Protein AF-A0A660V4L9-F1 (afdb_monomer)

Nearest PDB structures (foldseek):
  6t2b-assembly2_D  TM=8.913E-01  e=2.511E-18  Akkermansia muciniphila
  6t2b-assembly2_B  TM=8.258E-01  e=2.972E-17  Akkermansia muciniphila
  3e82-assembly2_E  TM=7.236E-01  e=1.592E-08  Klebsiella pneumoniae subsp. pneumoniae MGH 78578
  4had-assembly1_D  TM=6.658E-01  e=1.145E-08  Rhizobium etli CFN 42
  3e82-assembly1_A  TM=6.748E-01  e=1.283E-07  Klebsiella pneumoniae subsp. pneumoniae MGH 78578

Mean predicted aligned error: 13.49 Å

Structure (mmCIF, N/CA/C/O backbone):
data_AF-A0A660V4L9-F1
#
_entry.id   AF-A0A660V4L9-F1
#
loop_
_atom_site.group_PDB
_atom_site.id
_atom_site.type_symbol
_atom_site.label_atom_id
_atom_site.label_alt_id
_atom_site.label_comp_id
_atom_site.label_asym_id
_atom_site.label_entity_id
_atom_site.label_seq_id
_atom_site.pdbx_PDB_ins_code
_atom_site.Cartn_x
_atom_site.Cartn_y
_atom_site.Cartn_z
_atom_site.occupancy
_atom_site.B_iso_or_equiv
_atom_site.auth_seq_id
_atom_site.auth_comp_id
_atom_site.auth_asym_id
_atom_site.auth_atom_id
_atom_site.pdbx_PDB_model_num
ATOM 1 N N . MET A 1 1 ? 10.021 -14.003 5.421 1.00 20.78 1 MET A N 1
ATOM 2 C CA . MET A 1 1 ? 8.742 -13.823 6.153 1.00 20.78 1 MET A CA 1
ATOM 3 C C . MET A 1 1 ? 8.398 -12.336 6.149 1.00 20.78 1 MET A C 1
ATOM 5 O O . MET A 1 1 ? 8.736 -11.638 7.095 1.00 20.78 1 MET A O 1
ATOM 9 N N . TYR A 1 2 ? 7.785 -11.824 5.078 1.00 21.38 2 TYR A N 1
ATOM 10 C CA . TYR A 1 2 ? 7.364 -10.420 5.025 1.00 21.38 2 TYR A CA 1
ATOM 11 C C . TYR A 1 2 ? 6.019 -10.265 5.741 1.00 21.38 2 TYR A C 1
ATOM 13 O O . TYR A 1 2 ? 5.036 -10.918 5.386 1.00 21.38 2 TYR A O 1
ATOM 21 N N . LYS A 1 3 ? 5.980 -9.424 6.783 1.00 22.41 3 LYS A N 1
ATOM 22 C CA . LYS A 1 3 ? 4.728 -8.952 7.385 1.00 22.41 3 LYS A CA 1
ATOM 23 C C . LYS A 1 3 ? 3.986 -8.149 6.320 1.00 22.41 3 LYS A C 1
ATOM 25 O O . LYS A 1 3 ? 4.371 -7.034 5.994 1.00 22.41 3 LYS A O 1
ATOM 30 N N . CYS A 1 4 ? 2.945 -8.750 5.758 1.00 23.05 4 CYS A N 1
ATOM 31 C CA . CYS A 1 4 ? 2.052 -8.098 4.818 1.00 23.05 4 CYS A CA 1
ATOM 32 C C . CYS A 1 4 ? 1.314 -6.967 5.553 1.00 23.05 4 CYS A C 1
ATOM 34 O O . CYS A 1 4 ? 0.458 -7.227 6.394 1.00 23.05 4 CYS A O 1
ATOM 36 N N . HIS A 1 5 ? 1.654 -5.714 5.250 1.00 29.25 5 HIS A N 1
ATOM 37 C CA . HIS A 1 5 ? 0.964 -4.526 5.765 1.00 29.25 5 HIS A CA 1
ATOM 38 C C . HIS A 1 5 ? -0.319 -4.186 4.978 1.00 29.25 5 HIS A C 1
ATOM 40 O O . HIS A 1 5 ? -0.859 -3.093 5.123 1.00 29.25 5 HIS A O 1
ATOM 46 N N . SER A 1 6 ? -0.868 -5.124 4.195 1.00 30.09 6 SER A N 1
ATOM 47 C CA . SE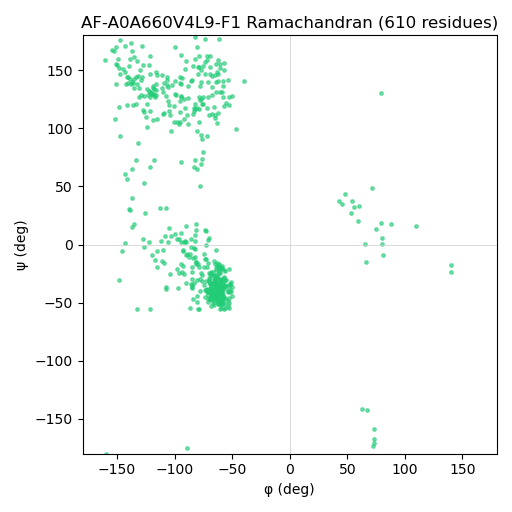R A 1 6 ? -2.067 -4.891 3.367 1.00 30.09 6 SER A CA 1
ATOM 48 C C . SER A 1 6 ? -3.394 -4.751 4.137 1.00 30.09 6 SER A C 1
ATOM 50 O O . SER A 1 6 ? -4.445 -4.589 3.519 1.00 30.09 6 SER A O 1
ATOM 52 N N . ASP A 1 7 ? -3.348 -4.764 5.471 1.00 36.66 7 ASP A N 1
ATOM 53 C CA . ASP A 1 7 ? -4.471 -4.403 6.347 1.00 36.66 7 ASP A CA 1
ATOM 54 C C . ASP A 1 7 ? -4.380 -2.946 6.858 1.00 36.66 7 ASP A C 1
ATOM 56 O O . ASP A 1 7 ? -5.201 -2.518 7.676 1.00 36.66 7 ASP A O 1
ATOM 60 N N . SER A 1 8 ? -3.391 -2.165 6.398 1.00 36.31 8 SER A N 1
ATOM 61 C CA . SER A 1 8 ? -3.239 -0.761 6.789 1.00 36.31 8 SER A CA 1
ATOM 62 C C . SER A 1 8 ? -4.345 0.109 6.160 1.00 36.31 8 SER A C 1
ATOM 64 O O . SER A 1 8 ? -4.514 0.091 4.943 1.00 36.31 8 SER A O 1
ATOM 66 N N . PRO A 1 9 ? -5.099 0.903 6.945 1.00 46.09 9 PRO A N 1
ATOM 67 C CA . PRO A 1 9 ? -6.134 1.824 6.458 1.00 46.09 9 PRO A CA 1
ATOM 68 C C . PRO A 1 9 ? -5.565 3.080 5.761 1.00 46.09 9 PRO A C 1
ATOM 70 O O . PRO A 1 9 ? -6.288 4.048 5.550 1.00 46.09 9 PRO A O 1
ATOM 73 N N . VAL A 1 10 ? -4.271 3.095 5.455 1.00 58.69 10 VAL A N 1
ATOM 74 C CA . VAL A 1 10 ? -3.527 4.239 4.921 1.00 58.69 10 VAL A CA 1
ATOM 75 C C . VAL A 1 10 ? -3.378 4.076 3.411 1.00 58.69 10 VAL A C 1
ATOM 77 O O . VAL A 1 10 ? -3.161 2.959 2.941 1.00 58.69 10 VAL A O 1
ATOM 80 N N . LEU A 1 11 ? -3.494 5.173 2.656 1.00 77.75 11 LEU A N 1
ATOM 81 C CA . LEU A 1 11 ? -3.183 5.169 1.229 1.00 77.75 11 LEU A CA 1
ATOM 82 C C . LEU A 1 11 ? -1.742 4.657 1.053 1.00 77.75 11 LEU A C 1
ATOM 84 O O . LEU A 1 11 ? -0.843 5.256 1.650 1.00 77.75 11 LEU A O 1
ATOM 88 N N . PRO A 1 12 ? -1.494 3.571 0.291 1.00 85.19 12 PRO A N 1
ATOM 89 C CA . PRO A 1 12 ? -0.141 3.087 0.058 1.00 85.19 12 PRO A CA 1
ATOM 90 C C . PRO A 1 12 ? 0.737 4.221 -0.453 1.00 85.19 12 PRO A C 1
ATOM 92 O O . PRO A 1 12 ? 0.442 4.811 -1.494 1.00 85.19 12 PRO A O 1
ATOM 95 N N . ALA A 1 13 ? 1.791 4.532 0.295 1.00 88.69 13 ALA A N 1
ATOM 96 C CA . ALA A 1 13 ? 2.731 5.556 -0.097 1.00 88.69 13 ALA A CA 1
ATOM 97 C C . ALA A 1 13 ? 4.168 5.154 0.168 1.00 88.69 13 ALA A C 1
ATOM 99 O O . ALA A 1 13 ? 4.484 4.501 1.165 1.00 88.69 13 ALA A O 1
ATOM 100 N 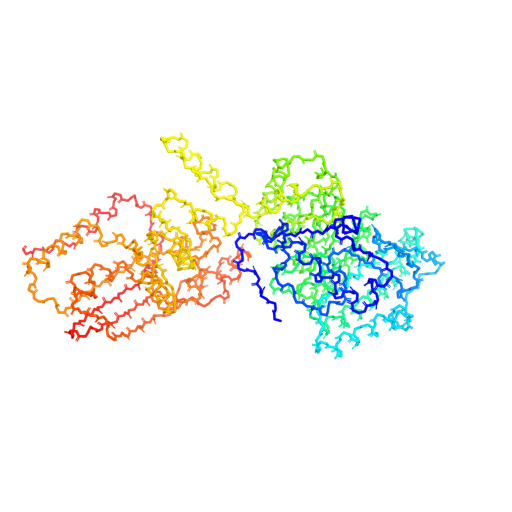N . ASP A 1 14 ? 5.031 5.542 -0.761 1.00 91.19 14 ASP A N 1
ATOM 101 C CA . ASP A 1 14 ? 6.459 5.310 -0.657 1.00 91.19 14 ASP A CA 1
ATOM 102 C C . ASP A 1 14 ? 7.247 6.418 -1.349 1.00 91.19 14 ASP A C 1
ATOM 104 O O . ASP A 1 14 ? 6.732 7.156 -2.195 1.00 91.19 14 ASP A O 1
ATOM 108 N N . ILE A 1 15 ? 8.512 6.532 -0.972 1.00 93.31 15 ILE A N 1
ATOM 109 C CA . ILE A 1 15 ? 9.431 7.511 -1.530 1.00 93.31 15 ILE A CA 1
ATOM 110 C C . ILE A 1 15 ? 10.725 6.826 -1.943 1.00 93.31 15 ILE A C 1
ATOM 112 O O . ILE A 1 15 ? 11.155 5.851 -1.331 1.00 93.31 15 ILE A O 1
ATOM 116 N N . VAL A 1 16 ? 11.379 7.372 -2.960 1.00 93.25 16 VAL A N 1
ATOM 117 C CA . VAL A 1 16 ? 12.713 6.936 -3.375 1.00 93.25 16 VAL A CA 1
ATOM 118 C C . VAL A 1 16 ? 13.607 8.164 -3.445 1.00 93.25 16 VAL A C 1
ATOM 120 O O . VAL A 1 16 ? 13.370 9.074 -4.243 1.00 93.25 16 VAL A O 1
ATOM 123 N N . LEU A 1 17 ? 14.618 8.185 -2.582 1.00 94.94 17 LEU A N 1
ATOM 124 C CA . LEU A 1 17 ? 15.628 9.236 -2.515 1.00 94.94 17 LEU A CA 1
ATOM 125 C C . LEU A 1 17 ? 16.737 8.918 -3.517 1.00 94.94 17 LEU A C 1
ATOM 127 O O . LEU A 1 17 ? 17.117 7.760 -3.696 1.00 94.94 17 LEU A O 1
ATOM 131 N N . SER A 1 18 ? 17.232 9.949 -4.185 1.00 94.38 18 SER A N 1
ATOM 132 C CA . SER A 1 18 ? 18.293 9.821 -5.175 1.00 94.38 18 SER A CA 1
ATOM 133 C C . SER A 1 18 ? 19.650 9.515 -4.516 1.00 94.38 18 SER A C 1
ATOM 135 O O . SER A 1 18 ? 19.865 9.813 -3.334 1.00 94.38 18 SER A O 1
ATOM 137 N N . PRO A 1 19 ? 20.605 8.957 -5.278 1.00 94.69 19 PRO A N 1
ATOM 138 C CA . PRO A 1 19 ? 21.987 8.776 -4.839 1.00 94.69 19 PRO A CA 1
ATOM 139 C C . PRO A 1 19 ? 22.648 10.033 -4.252 1.00 94.69 19 PRO A C 1
ATOM 141 O O . PRO A 1 19 ? 23.378 9.925 -3.267 1.00 94.69 19 PRO A O 1
ATOM 144 N N . SER A 1 20 ? 22.365 11.227 -4.785 1.00 94.31 20 SER A N 1
ATOM 145 C CA . SER A 1 20 ? 22.956 12.476 -4.284 1.00 94.31 20 SER A CA 1
ATOM 146 C C . SER A 1 20 ? 22.495 12.792 -2.863 1.00 94.31 20 SER A C 1
ATOM 148 O O . SER A 1 20 ? 23.315 13.129 -2.004 1.00 94.31 20 SER A O 1
ATOM 150 N N . TRP A 1 21 ? 21.206 12.581 -2.579 1.00 95.19 21 TRP A N 1
ATOM 151 C CA . TRP A 1 21 ? 20.647 12.726 -1.238 1.00 95.19 21 TRP A CA 1
ATOM 152 C C . TRP A 1 21 ? 21.327 11.765 -0.257 1.00 95.19 21 TRP A C 1
ATOM 154 O O . TRP A 1 21 ? 21.813 12.168 0.801 1.00 95.19 21 TRP A O 1
ATOM 164 N N . TRP A 1 22 ? 21.424 10.485 -0.619 1.00 96.00 22 TRP A N 1
ATOM 165 C CA . TRP A 1 22 ? 22.038 9.464 0.232 1.00 96.00 22 TRP A CA 1
ATOM 166 C C . TRP A 1 22 ? 23.525 9.711 0.494 1.00 96.00 22 TRP A C 1
ATOM 168 O O . TRP A 1 22 ? 23.996 9.507 1.618 1.00 96.00 22 TRP A O 1
ATOM 178 N N . ASN A 1 23 ? 24.261 10.167 -0.517 1.00 95.38 23 ASN A N 1
ATOM 179 C CA . ASN A 1 23 ? 25.668 10.514 -0.384 1.00 95.38 23 ASN A CA 1
ATOM 180 C C . ASN A 1 23 ? 25.848 11.674 0.607 1.00 95.38 23 ASN A C 1
ATOM 182 O O . ASN A 1 23 ? 26.570 11.534 1.594 1.00 95.38 23 ASN A O 1
ATOM 186 N N . LYS A 1 24 ? 25.093 12.763 0.433 1.00 94.38 24 LYS A N 1
ATOM 187 C CA . LYS A 1 24 ? 25.168 13.954 1.292 1.00 94.38 24 LYS A CA 1
ATOM 188 C C . LYS A 1 24 ? 24.702 13.702 2.729 1.00 94.38 24 LYS A C 1
ATOM 190 O O . LYS A 1 24 ? 25.346 14.152 3.672 1.00 94.38 24 LYS A O 1
ATOM 195 N N . HIS A 1 25 ? 23.580 13.004 2.910 1.00 93.38 25 HIS A N 1
ATOM 196 C CA . HIS A 1 25 ? 22.925 12.873 4.217 1.00 93.38 25 HIS A CA 1
ATOM 197 C C . HIS A 1 25 ? 23.336 11.625 5.000 1.00 93.38 25 HIS A C 1
ATOM 199 O O . HIS A 1 25 ? 23.225 11.611 6.226 1.00 93.38 25 HIS A O 1
ATOM 205 N N . ALA A 1 26 ? 23.803 10.578 4.318 1.00 94.50 26 ALA A N 1
ATOM 206 C CA . ALA A 1 26 ? 24.174 9.315 4.947 1.00 94.50 26 ALA A CA 1
ATOM 207 C C . ALA A 1 26 ? 25.597 8.854 4.601 1.00 94.50 26 ALA A C 1
ATOM 209 O O . ALA A 1 26 ? 26.021 7.821 5.123 1.00 94.50 26 ALA A O 1
ATOM 210 N N . GLY A 1 27 ? 26.354 9.571 3.761 1.00 94.94 27 GLY A N 1
ATOM 211 C CA . GLY A 1 27 ? 27.714 9.182 3.371 1.00 94.94 27 GLY A CA 1
ATOM 212 C C . GLY A 1 27 ? 27.761 7.827 2.664 1.00 94.94 27 GLY A C 1
ATOM 213 O O . GLY A 1 27 ? 28.677 7.044 2.904 1.00 94.94 27 GLY A O 1
ATOM 214 N N . ILE A 1 28 ? 26.718 7.489 1.900 1.00 95.12 28 ILE A N 1
ATOM 215 C CA . ILE A 1 28 ? 26.654 6.245 1.126 1.00 95.12 28 ILE A CA 1
ATOM 216 C C . ILE A 1 28 ? 27.130 6.548 -0.296 1.00 95.12 28 ILE A C 1
ATOM 218 O O . ILE A 1 28 ? 26.578 7.428 -0.949 1.00 95.12 28 ILE A O 1
ATOM 222 N N . SER A 1 29 ? 28.152 5.825 -0.756 1.00 94.44 29 SER A N 1
ATOM 223 C CA . SER A 1 29 ? 28.654 5.910 -2.132 1.00 94.44 29 SER A CA 1
ATOM 224 C C . SER A 1 29 ? 28.015 4.836 -3.014 1.00 94.44 29 SER A C 1
ATOM 226 O O . SER A 1 29 ? 27.874 3.686 -2.583 1.00 94.44 29 SER A O 1
ATOM 228 N N . PHE A 1 30 ? 27.657 5.236 -4.235 1.00 94.69 30 PHE A N 1
ATOM 229 C CA . PHE A 1 30 ? 26.995 4.436 -5.272 1.00 94.69 30 PHE A CA 1
ATOM 230 C C . PHE A 1 30 ? 27.928 4.062 -6.429 1.00 94.69 30 PHE A C 1
ATOM 232 O O . PHE A 1 30 ? 27.499 3.910 -7.569 1.00 94.69 30 PHE A O 1
ATOM 239 N N . ASP A 1 31 ? 29.213 3.899 -6.128 1.00 94.06 31 ASP A N 1
ATOM 240 C CA . ASP A 1 31 ? 30.189 3.332 -7.055 1.00 94.06 31 ASP A CA 1
ATOM 241 C C . ASP A 1 31 ? 29.854 1.879 -7.466 1.00 94.06 31 ASP A C 1
ATOM 243 O O . ASP A 1 31 ? 28.894 1.258 -7.004 1.00 94.06 31 ASP A O 1
ATOM 247 N N . GLU A 1 32 ? 30.658 1.315 -8.363 1.00 92.44 32 GLU A N 1
ATOM 248 C CA . GLU A 1 32 ? 30.462 -0.041 -8.889 1.00 92.44 32 GLU A CA 1
ATOM 249 C C . GLU A 1 32 ? 30.394 -1.110 -7.779 1.00 92.44 32 GLU A C 1
ATOM 251 O O . GLU A 1 32 ? 29.583 -2.041 -7.836 1.00 92.44 32 GLU A O 1
ATOM 256 N N . ASP A 1 33 ? 31.178 -0.940 -6.714 1.00 91.38 33 ASP A N 1
ATOM 257 C CA . ASP A 1 33 ? 31.207 -1.845 -5.568 1.00 91.38 33 ASP A CA 1
ATOM 258 C C . ASP A 1 33 ? 29.879 -1.878 -4.814 1.00 91.38 33 ASP A C 1
ATOM 260 O O . ASP A 1 33 ? 29.483 -2.941 -4.333 1.00 91.38 33 ASP A O 1
ATOM 264 N N . PHE A 1 34 ? 29.157 -0.756 -4.714 1.00 92.31 34 PHE A N 1
ATOM 265 C CA . PHE A 1 34 ? 27.797 -0.781 -4.177 1.00 92.31 34 PHE A CA 1
ATOM 266 C C . PHE A 1 34 ? 26.968 -1.828 -4.939 1.00 92.31 34 PHE A C 1
ATOM 268 O O . PHE A 1 34 ? 26.324 -2.657 -4.303 1.00 92.31 34 PHE A O 1
ATOM 275 N N . PHE A 1 35 ? 27.040 -1.861 -6.274 1.00 89.81 35 PHE A N 1
ATOM 276 C CA . PHE A 1 35 ? 26.246 -2.743 -7.139 1.00 89.81 35 PHE A CA 1
ATOM 277 C C . PHE A 1 35 ? 26.660 -4.207 -7.176 1.00 89.81 35 PHE A C 1
ATOM 279 O O . PHE A 1 35 ? 25.767 -5.054 -7.247 1.00 89.81 35 PHE A O 1
ATOM 286 N N . PHE A 1 36 ? 27.950 -4.516 -7.075 1.00 89.19 36 PHE A N 1
ATOM 287 C CA . PHE A 1 36 ? 28.427 -5.890 -7.261 1.00 89.19 36 PHE A CA 1
ATOM 288 C C . PHE A 1 36 ? 29.085 -6.516 -6.033 1.00 89.19 36 PHE A C 1
ATOM 290 O O . PHE A 1 36 ? 29.249 -7.735 -6.012 1.00 89.19 36 PHE A O 1
ATOM 297 N N . HIS A 1 37 ? 29.432 -5.743 -4.997 1.00 90.25 37 HIS A N 1
ATOM 298 C CA . HIS A 1 37 ? 30.062 -6.282 -3.794 1.00 90.25 37 HIS A CA 1
ATOM 299 C C . HIS A 1 37 ? 29.006 -6.712 -2.748 1.00 90.25 37 HIS A C 1
ATOM 301 O O . HIS A 1 37 ? 28.402 -5.858 -2.089 1.00 90.25 37 HIS A O 1
ATOM 307 N N . PRO A 1 38 ? 28.840 -8.023 -2.460 1.00 84.56 38 PRO A N 1
ATOM 308 C CA . PRO A 1 38 ? 27.764 -8.541 -1.605 1.00 84.56 38 PRO A CA 1
ATOM 309 C C . PRO A 1 38 ? 27.690 -7.917 -0.207 1.00 84.56 38 PRO A C 1
ATOM 311 O O . PRO A 1 38 ? 26.619 -7.541 0.255 1.00 84.56 38 PRO A O 1
ATOM 314 N N . ALA A 1 39 ? 28.828 -7.798 0.487 1.00 86.31 39 ALA A N 1
ATOM 315 C CA . ALA A 1 39 ? 28.847 -7.262 1.852 1.00 86.31 39 ALA A CA 1
ATOM 316 C C . ALA A 1 39 ? 28.484 -5.768 1.897 1.00 86.31 39 ALA A C 1
ATOM 318 O O . ALA A 1 39 ? 27.606 -5.379 2.662 1.00 86.31 39 ALA A O 1
ATOM 319 N N . ARG A 1 40 ? 29.100 -4.958 1.025 1.00 89.94 40 ARG A N 1
ATOM 320 C CA . ARG A 1 40 ? 28.859 -3.516 0.922 1.00 89.94 40 ARG A CA 1
ATOM 321 C C . ARG A 1 40 ? 27.400 -3.204 0.587 1.00 89.94 40 ARG A C 1
ATOM 323 O O . ARG A 1 40 ? 26.822 -2.311 1.201 1.00 89.94 40 ARG A O 1
ATOM 330 N N . ARG A 1 41 ? 26.783 -3.977 -0.317 1.00 88.44 41 ARG A N 1
ATOM 331 C CA . ARG A 1 41 ? 25.345 -3.904 -0.625 1.00 88.44 41 ARG A CA 1
ATOM 332 C C . ARG A 1 41 ? 24.499 -4.093 0.634 1.00 88.44 41 ARG A C 1
ATOM 334 O O . ARG A 1 41 ? 23.699 -3.220 0.952 1.00 88.44 41 ARG A O 1
ATOM 341 N N . VAL A 1 42 ? 24.702 -5.188 1.369 1.00 89.81 42 VAL A N 1
ATOM 342 C CA . VAL A 1 42 ? 23.922 -5.505 2.581 1.00 89.81 42 VAL A CA 1
ATOM 343 C C . VAL A 1 42 ? 24.094 -4.433 3.662 1.00 89.81 42 VAL A C 1
ATOM 345 O O . VAL A 1 42 ? 23.116 -4.018 4.282 1.00 89.81 42 VAL A O 1
ATOM 348 N N . GLU A 1 43 ? 25.321 -3.959 3.878 1.00 91.31 43 GLU A N 1
ATOM 349 C CA . GLU A 1 43 ? 25.622 -2.912 4.862 1.00 91.31 43 GLU A CA 1
ATOM 350 C C . GLU A 1 43 ? 24.970 -1.573 4.499 1.00 91.31 43 GLU A C 1
ATOM 352 O O . GLU A 1 43 ? 24.389 -0.908 5.362 1.00 91.31 43 GLU A O 1
ATOM 357 N N . ALA A 1 44 ? 25.019 -1.185 3.222 1.00 93.25 44 ALA A N 1
ATOM 358 C CA . ALA A 1 44 ? 24.410 0.053 2.756 1.00 93.25 44 ALA A CA 1
ATOM 359 C C . ALA A 1 44 ? 22.877 0.009 2.854 1.00 93.25 44 ALA A C 1
ATOM 361 O O . ALA A 1 44 ? 22.284 0.951 3.373 1.00 93.25 44 ALA A O 1
ATOM 362 N N . GLU A 1 45 ? 22.242 -1.093 2.448 1.00 91.81 45 GLU A N 1
ATOM 363 C CA . GLU A 1 45 ? 20.789 -1.295 2.563 1.00 91.81 45 GLU A CA 1
ATOM 364 C C . GLU A 1 45 ? 20.330 -1.257 4.032 1.00 91.81 45 GLU A C 1
ATOM 366 O O . GLU A 1 45 ? 19.374 -0.564 4.383 1.00 91.81 45 GLU A O 1
ATOM 371 N N . GLN A 1 46 ? 21.072 -1.912 4.931 1.00 92.31 46 GLN A N 1
ATOM 372 C CA . GLN A 1 46 ? 20.802 -1.864 6.370 1.00 92.31 46 GLN A CA 1
ATOM 373 C C . GLN A 1 46 ? 20.899 -0.431 6.923 1.00 92.31 46 GLN A C 1
ATOM 375 O O . GLN A 1 46 ? 20.083 -0.018 7.754 1.00 92.31 46 GLN A O 1
ATOM 380 N N . LYS A 1 47 ? 21.890 0.342 6.461 1.00 95.25 47 LYS A N 1
ATOM 381 C CA . LYS A 1 47 ? 22.063 1.751 6.834 1.00 95.25 47 LYS A CA 1
ATOM 382 C C . LYS A 1 47 ? 20.922 2.620 6.299 1.00 95.25 47 LYS A C 1
ATOM 384 O O . LYS A 1 47 ? 20.403 3.440 7.054 1.00 95.25 47 LYS A O 1
ATOM 389 N N . MET A 1 48 ? 20.502 2.420 5.049 1.00 95.25 48 MET A N 1
ATOM 390 C CA . MET A 1 48 ? 19.367 3.127 4.444 1.00 95.25 48 MET A CA 1
ATOM 391 C C . MET A 1 48 ? 18.075 2.889 5.224 1.00 95.25 48 MET A C 1
ATOM 393 O O . MET A 1 48 ? 17.416 3.850 5.616 1.00 95.25 48 MET A O 1
ATOM 397 N N . GLU A 1 49 ? 17.758 1.631 5.541 1.00 93.12 49 GLU A N 1
ATOM 398 C CA . GLU A 1 49 ? 16.581 1.267 6.343 1.00 93.12 49 GLU A CA 1
ATOM 399 C C . GLU A 1 49 ? 16.582 1.958 7.715 1.00 93.12 49 GLU A C 1
ATOM 401 O O . GLU A 1 49 ? 15.537 2.413 8.188 1.00 93.12 49 GLU A O 1
ATOM 406 N N . LYS A 1 50 ? 17.755 2.083 8.350 1.00 93.50 50 LYS A N 1
ATOM 407 C CA . LYS A 1 50 ? 17.893 2.797 9.625 1.00 93.50 50 LYS A CA 1
ATOM 408 C C . LYS A 1 50 ? 17.613 4.293 9.475 1.00 93.50 50 LYS A C 1
ATOM 410 O O . LYS A 1 50 ? 16.826 4.842 10.243 1.00 93.50 50 LYS A O 1
ATOM 415 N N . VAL A 1 51 ? 18.228 4.939 8.483 1.00 95.94 51 VAL A N 1
ATOM 416 C CA . VAL A 1 51 ? 18.075 6.382 8.227 1.00 95.94 51 VAL A CA 1
ATOM 417 C C . VAL A 1 51 ? 16.623 6.727 7.891 1.00 95.94 51 VAL A C 1
ATOM 419 O O . VAL A 1 51 ? 16.078 7.688 8.438 1.00 95.94 51 VAL A O 1
ATOM 422 N N . LEU A 1 52 ? 15.964 5.920 7.050 1.00 92.62 52 LEU A N 1
ATOM 423 C CA . LEU A 1 52 ? 14.541 6.087 6.744 1.00 92.62 52 LEU A CA 1
ATOM 424 C C . LEU A 1 52 ? 13.674 5.986 8.000 1.00 92.62 52 LEU A C 1
ATOM 426 O O . LEU A 1 52 ? 12.750 6.780 8.167 1.00 92.62 52 LEU A O 1
ATOM 430 N N . TYR A 1 53 ? 13.974 5.039 8.891 1.00 89.56 53 TYR A N 1
ATOM 431 C CA . TYR A 1 53 ? 13.216 4.867 10.124 1.00 89.56 53 TYR A CA 1
ATOM 432 C C . TYR A 1 53 ? 13.405 6.035 11.092 1.00 89.56 53 TYR A C 1
ATOM 434 O O . TYR A 1 53 ? 12.438 6.505 11.692 1.00 89.56 53 TYR A O 1
ATOM 442 N N . GLU A 1 54 ? 14.640 6.507 11.256 1.00 90.44 54 GLU A N 1
ATOM 443 C CA . GLU A 1 54 ? 14.957 7.624 12.148 1.00 90.44 54 GLU A CA 1
ATOM 444 C C . GLU A 1 54 ? 14.229 8.908 11.733 1.00 90.44 54 GLU A C 1
ATOM 446 O O . GLU A 1 54 ? 13.744 9.633 12.602 1.00 90.44 54 GLU A O 1
ATOM 451 N N . LYS A 1 55 ? 14.087 9.154 10.424 1.00 91.50 55 LYS A N 1
ATOM 452 C CA . LYS A 1 55 ? 13.384 10.330 9.890 1.00 91.50 55 LYS A CA 1
ATOM 453 C C . LYS A 1 55 ? 11.866 10.138 9.795 1.00 91.50 55 LYS A C 1
ATOM 455 O O . LYS A 1 55 ? 11.101 10.998 10.226 1.00 91.50 55 LYS A O 1
ATOM 460 N N . TRP A 1 56 ? 11.412 9.005 9.258 1.00 88.06 56 TRP A N 1
ATOM 461 C CA . TRP A 1 56 ? 10.017 8.806 8.840 1.00 88.06 56 TRP A CA 1
ATOM 462 C C . TRP A 1 56 ? 9.410 7.463 9.270 1.00 88.06 56 TRP A C 1
ATOM 464 O O . TRP A 1 56 ? 8.354 7.070 8.769 1.00 88.06 56 TRP A O 1
ATOM 474 N N . GLY A 1 57 ? 10.005 6.771 10.246 1.00 78.31 57 GLY A N 1
ATOM 475 C CA . GLY A 1 57 ? 9.531 5.470 10.736 1.00 78.31 57 GLY A CA 1
ATOM 476 C C . GLY A 1 57 ? 8.091 5.463 11.246 1.00 78.31 57 GLY A C 1
ATOM 477 O O . GLY A 1 57 ? 7.388 4.464 11.104 1.00 78.31 57 GLY A O 1
ATOM 478 N N . GLN A 1 58 ? 7.604 6.599 11.755 1.00 71.56 58 GLN A N 1
ATOM 479 C CA . GLN A 1 58 ? 6.201 6.772 12.160 1.00 71.56 58 GLN A CA 1
ATOM 480 C C . GLN A 1 58 ? 5.195 6.644 10.998 1.00 71.56 58 GLN A C 1
ATOM 482 O O . GLN A 1 58 ? 4.016 6.393 11.241 1.00 71.56 58 GLN A O 1
ATOM 487 N N . TYR A 1 59 ? 5.654 6.782 9.749 1.00 74.38 59 TYR A N 1
ATOM 488 C CA . TYR A 1 59 ? 4.854 6.632 8.529 1.00 74.38 59 TYR A CA 1
ATOM 489 C C . TYR A 1 59 ? 5.091 5.288 7.813 1.00 74.38 59 TYR A C 1
ATOM 491 O O . TYR A 1 59 ? 4.573 5.079 6.721 1.00 74.38 59 TYR A O 1
ATOM 499 N N . GLY A 1 60 ? 5.850 4.359 8.412 1.00 73.25 60 GLY A N 1
ATOM 500 C CA . GLY A 1 60 ? 6.086 3.019 7.852 1.00 73.25 60 GLY A CA 1
ATOM 501 C C . GLY A 1 60 ? 7.276 2.903 6.887 1.00 73.25 60 GLY A C 1
ATOM 502 O O . GLY A 1 60 ? 7.366 1.926 6.133 1.00 73.25 60 GLY A O 1
ATOM 503 N N . LEU A 1 61 ? 8.189 3.879 6.901 1.00 83.12 61 LEU A N 1
ATOM 504 C CA . LEU A 1 61 ? 9.466 3.810 6.188 1.00 83.12 61 LEU A CA 1
ATOM 505 C C . LEU A 1 61 ? 10.582 3.273 7.086 1.00 83.12 61 LEU A C 1
ATOM 507 O O . LEU A 1 61 ? 10.660 3.604 8.266 1.00 83.12 61 LEU A O 1
ATOM 511 N N . GLY A 1 62 ? 11.481 2.484 6.507 1.00 86.56 62 GLY A N 1
ATOM 512 C CA . GLY A 1 62 ? 12.641 1.970 7.221 1.00 86.56 62 GLY A CA 1
ATOM 513 C C . GLY A 1 62 ? 12.336 0.885 8.262 1.00 86.56 62 GLY A C 1
ATOM 514 O O . GLY A 1 62 ? 11.195 0.452 8.457 1.00 86.56 62 GLY A O 1
ATOM 515 N N . SER A 1 63 ? 13.371 0.506 9.014 1.00 81.62 63 SER A N 1
ATOM 516 C CA . SER A 1 63 ? 13.277 -0.386 10.171 1.00 81.62 63 SER A CA 1
ATOM 517 C C . SER A 1 63 ? 14.046 0.154 11.381 1.00 81.62 63 SER A C 1
ATOM 519 O O . SER A 1 63 ? 15.180 0.610 11.260 1.00 81.62 63 SER A O 1
ATOM 521 N N . LYS A 1 64 ? 13.450 0.048 12.582 1.00 75.81 64 LYS A N 1
ATOM 522 C CA . LYS A 1 64 ? 14.075 0.451 13.862 1.00 75.81 64 LYS A CA 1
ATOM 523 C C . LYS A 1 64 ? 15.336 -0.346 14.173 1.00 75.81 64 LYS A C 1
ATOM 525 O O . LYS A 1 64 ? 16.280 0.156 14.776 1.00 75.81 64 LYS A O 1
ATOM 530 N N . THR A 1 65 ? 15.292 -1.625 13.832 1.00 80.50 65 THR A N 1
ATOM 531 C CA . THR A 1 65 ? 16.344 -2.606 14.084 1.00 80.50 65 THR A CA 1
ATOM 532 C C . THR A 1 65 ? 16.551 -3.371 12.784 1.00 80.50 65 THR A C 1
ATOM 534 O O . THR A 1 65 ? 16.069 -4.500 12.663 1.00 80.50 65 THR A O 1
ATOM 537 N N . PRO A 1 66 ? 17.166 -2.738 11.768 1.00 83.69 66 PRO A N 1
ATOM 538 C CA . PRO A 1 66 ? 17.339 -3.372 10.475 1.00 83.69 66 PRO A CA 1
ATOM 539 C C . PRO A 1 66 ? 18.312 -4.536 10.643 1.00 83.69 66 PRO A C 1
ATOM 541 O O . PRO A 1 66 ? 19.387 -4.390 11.228 1.00 83.69 66 PRO A O 1
ATOM 544 N N . HIS A 1 67 ? 17.910 -5.709 10.172 1.00 85.00 67 HIS A N 1
ATOM 545 C CA . HIS A 1 67 ? 18.769 -6.883 10.125 1.00 85.00 67 HIS A CA 1
ATOM 546 C C . HIS A 1 67 ? 19.484 -6.914 8.768 1.00 85.00 67 HIS A C 1
ATOM 548 O O . HIS A 1 67 ? 18.944 -6.388 7.798 1.00 85.00 67 HIS A O 1
ATOM 554 N N . PRO A 1 68 ? 20.690 -7.495 8.679 1.00 87.38 68 PRO A N 1
ATOM 555 C CA . PRO A 1 68 ? 21.359 -7.654 7.394 1.00 87.38 68 PRO A CA 1
ATOM 556 C C . PRO A 1 68 ? 20.539 -8.605 6.508 1.00 87.38 68 PRO A C 1
ATOM 558 O O . PRO A 1 68 ? 20.439 -9.796 6.812 1.00 87.38 68 PRO A O 1
ATOM 561 N N . GLU A 1 69 ? 19.946 -8.076 5.436 1.00 87.12 69 GLU A N 1
ATOM 562 C CA . GLU A 1 69 ? 19.158 -8.843 4.465 1.00 87.12 69 GLU A CA 1
ATOM 563 C C . GLU A 1 69 ? 19.933 -9.026 3.149 1.00 87.12 69 GLU A C 1
ATOM 565 O O . GLU A 1 69 ? 20.519 -8.061 2.654 1.00 87.12 69 GLU A O 1
ATOM 570 N N . PRO A 1 70 ? 19.939 -10.234 2.551 1.00 90.75 70 PRO A N 1
ATOM 571 C CA . PRO A 1 70 ? 20.623 -10.516 1.289 1.00 90.75 70 PRO A CA 1
ATOM 572 C C . PRO A 1 70 ? 19.825 -9.983 0.083 1.00 90.75 70 PRO A C 1
ATOM 574 O O . PRO A 1 70 ? 19.244 -10.757 -0.683 1.00 90.75 70 PRO A O 1
ATOM 577 N N . VAL A 1 71 ? 19.759 -8.655 -0.054 1.00 89.19 71 VAL A N 1
ATOM 578 C CA . VAL A 1 71 ? 19.022 -7.967 -1.125 1.00 89.19 71 VAL A CA 1
ATOM 579 C C . VAL A 1 71 ? 19.814 -8.008 -2.436 1.00 89.19 71 VAL A C 1
ATOM 581 O O . VAL A 1 71 ? 20.960 -7.563 -2.483 1.00 89.19 71 VAL A O 1
ATOM 584 N N . VAL A 1 72 ? 19.203 -8.522 -3.507 1.00 89.31 72 VAL A N 1
ATOM 585 C CA . VAL A 1 72 ? 19.882 -8.762 -4.796 1.00 89.31 72 VAL A CA 1
ATOM 586 C C . VAL A 1 72 ? 20.013 -7.527 -5.693 1.00 89.31 72 VAL A C 1
ATOM 588 O O . VAL A 1 72 ? 20.796 -7.541 -6.632 1.00 89.31 72 VAL A O 1
ATOM 591 N N . GLY A 1 73 ? 19.274 -6.450 -5.431 1.00 87.00 73 GLY A N 1
ATOM 592 C CA . GLY A 1 73 ? 19.332 -5.221 -6.223 1.00 87.00 73 GLY A CA 1
ATOM 593 C C . GLY A 1 73 ? 19.087 -3.971 -5.386 1.00 87.00 73 GLY A C 1
ATOM 594 O O . GLY A 1 73 ? 18.834 -4.052 -4.186 1.00 87.00 73 GLY A O 1
ATOM 595 N N . ALA A 1 74 ? 19.199 -2.803 -6.017 1.00 88.06 74 ALA A N 1
ATOM 596 C CA . ALA A 1 74 ? 19.109 -1.508 -5.344 1.00 88.06 74 ALA A CA 1
ATOM 597 C C . ALA A 1 74 ? 17.647 -1.073 -5.127 1.00 88.06 74 ALA A C 1
ATOM 599 O O . ALA A 1 74 ? 17.148 -0.144 -5.771 1.00 88.06 74 ALA A O 1
ATOM 600 N N . VAL A 1 75 ? 16.969 -1.728 -4.182 1.00 88.69 75 VAL A N 1
ATOM 601 C CA . VAL A 1 75 ? 15.537 -1.534 -3.858 1.00 88.69 75 VAL A CA 1
ATOM 602 C C . VAL A 1 75 ? 15.191 -0.138 -3.313 1.00 88.69 75 VAL A C 1
ATOM 604 O O . VAL A 1 75 ? 14.019 0.165 -3.077 1.00 88.69 75 VAL A O 1
ATOM 607 N N . HIS A 1 76 ? 16.199 0.710 -3.092 1.00 90.81 76 HIS A N 1
ATOM 608 C CA . HIS A 1 76 ? 16.069 2.094 -2.633 1.00 90.81 76 HIS A CA 1
ATOM 609 C C . HIS A 1 76 ? 16.468 3.152 -3.672 1.00 90.81 76 HIS A C 1
ATOM 611 O O . HIS A 1 76 ? 16.437 4.330 -3.328 1.00 90.81 76 HIS A O 1
ATOM 617 N N . LEU A 1 77 ? 16.844 2.781 -4.906 1.00 85.06 77 LEU A N 1
ATOM 618 C CA . LEU A 1 77 ? 17.418 3.735 -5.876 1.00 85.06 77 LEU A CA 1
ATOM 619 C C . LEU A 1 77 ? 16.753 3.768 -7.254 1.00 85.06 77 LEU A C 1
ATOM 621 O O . LEU A 1 77 ? 17.266 4.448 -8.139 1.00 85.06 77 LEU A O 1
ATOM 625 N N . ALA A 1 78 ? 15.658 3.033 -7.472 1.00 82.31 78 ALA A N 1
ATOM 626 C CA . ALA A 1 78 ? 14.954 2.979 -8.763 1.00 82.31 78 ALA A CA 1
ATOM 627 C C . ALA A 1 78 ? 15.897 2.875 -9.990 1.00 82.31 78 ALA A C 1
ATOM 629 O O . ALA A 1 78 ? 15.670 3.504 -11.020 1.00 82.31 78 ALA A O 1
ATOM 630 N N . SER A 1 79 ? 16.995 2.120 -9.871 1.00 84.56 79 SER A N 1
ATOM 631 C CA . SER A 1 79 ? 18.116 2.147 -10.823 1.00 84.56 79 SER A CA 1
ATOM 632 C C . SER A 1 79 ? 18.100 0.916 -11.730 1.00 84.56 79 SER A C 1
ATOM 634 O O . SER A 1 79 ? 18.345 -0.193 -11.254 1.00 84.56 79 SER A O 1
ATOM 636 N N . GLY A 1 80 ? 17.819 1.105 -13.023 1.00 89.88 80 GLY A N 1
ATOM 637 C CA . GLY A 1 80 ? 17.818 0.045 -14.040 1.00 89.88 80 GLY A CA 1
ATOM 638 C C . GLY A 1 80 ? 18.980 0.191 -15.019 1.00 89.88 80 GLY A C 1
ATOM 639 O O . GLY A 1 80 ? 19.014 1.145 -15.787 1.00 89.88 80 GLY A O 1
ATOM 640 N N . PHE A 1 81 ? 19.928 -0.745 -14.977 1.00 94.38 81 PHE A N 1
ATOM 641 C CA . PHE A 1 81 ? 21.137 -0.726 -15.820 1.00 94.38 81 PHE A CA 1
ATOM 642 C C . PHE A 1 81 ? 21.642 -2.127 -16.184 1.00 94.38 81 PHE A C 1
ATOM 644 O O . PHE A 1 81 ? 22.238 -2.319 -17.241 1.00 94.38 81 PHE A O 1
ATOM 651 N N . LEU A 1 82 ? 21.425 -3.111 -15.300 1.00 95.56 82 LEU A N 1
ATOM 652 C CA . LEU A 1 82 ? 22.071 -4.418 -15.399 1.00 95.56 82 LEU A CA 1
ATOM 653 C C . LEU A 1 82 ? 21.705 -5.149 -16.694 1.00 95.56 82 LEU A C 1
ATOM 655 O O . LEU A 1 82 ? 22.577 -5.723 -17.332 1.00 95.56 82 LEU A O 1
ATOM 659 N N . VAL A 1 83 ? 20.435 -5.115 -17.107 1.00 96.62 83 VAL A N 1
ATOM 660 C CA . VAL A 1 83 ? 20.003 -5.803 -18.334 1.00 96.62 83 VAL A CA 1
ATOM 661 C C . VAL A 1 83 ? 20.627 -5.156 -19.572 1.00 96.62 83 VAL A C 1
ATOM 663 O O . VAL A 1 83 ? 21.015 -5.867 -20.497 1.00 96.62 83 VAL A O 1
ATOM 666 N N . GLN A 1 84 ? 20.783 -3.832 -19.587 1.00 96.12 84 GLN A N 1
ATOM 667 C CA . GLN A 1 84 ? 21.464 -3.127 -20.671 1.00 96.12 84 GLN A CA 1
ATOM 668 C C . GLN A 1 84 ? 22.954 -3.461 -20.722 1.00 96.12 84 GLN A C 1
ATOM 670 O O . GLN A 1 84 ? 23.478 -3.747 -21.797 1.00 96.12 84 GLN A O 1
ATOM 675 N N . GLU A 1 85 ? 23.627 -3.500 -19.570 1.00 96.75 85 GLU A N 1
ATOM 676 C CA . GLU A 1 85 ? 25.029 -3.922 -19.471 1.00 96.75 85 GLU A CA 1
ATOM 677 C C . GLU A 1 85 ? 25.209 -5.36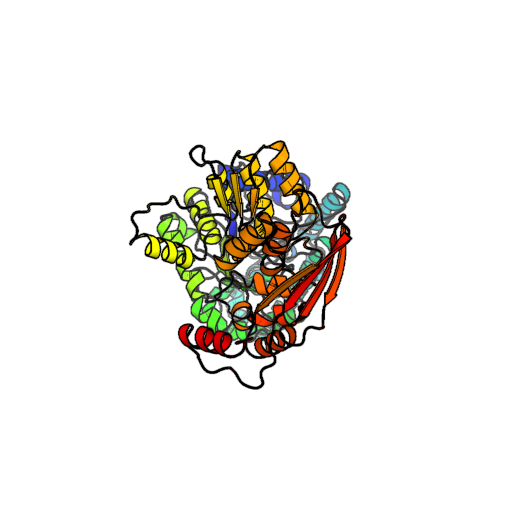5 -19.963 1.00 96.75 85 GLU A C 1
ATOM 679 O O . GLU A 1 85 ? 26.086 -5.649 -20.778 1.00 96.75 85 GLU A O 1
ATOM 684 N N . MET A 1 86 ? 24.312 -6.269 -19.551 1.00 97.00 86 MET A N 1
ATOM 685 C CA . MET A 1 86 ? 24.267 -7.650 -20.036 1.00 97.00 86 MET A CA 1
ATOM 686 C C . MET A 1 86 ? 24.075 -7.717 -21.550 1.00 97.00 86 MET A C 1
ATOM 688 O O . MET A 1 86 ? 24.712 -8.526 -22.220 1.00 97.00 86 MET A O 1
ATOM 692 N N . ALA A 1 87 ? 23.202 -6.870 -22.093 1.00 96.12 87 ALA A N 1
ATOM 693 C CA . ALA A 1 87 ? 22.935 -6.802 -23.520 1.00 96.12 87 ALA A CA 1
ATOM 694 C C . ALA A 1 87 ? 24.069 -6.127 -24.312 1.00 96.12 87 ALA A C 1
ATOM 696 O O . ALA A 1 87 ? 24.046 -6.202 -25.540 1.00 96.12 87 ALA A O 1
ATOM 697 N N . GLY A 1 88 ? 25.066 -5.531 -23.644 1.00 93.81 88 GLY A N 1
ATOM 698 C CA . GLY A 1 88 ? 26.301 -5.004 -24.229 1.00 93.81 88 GLY A CA 1
ATOM 699 C C . GLY A 1 88 ? 26.430 -3.478 -24.250 1.00 93.81 88 GLY A C 1
ATOM 700 O O . GLY A 1 88 ? 27.266 -2.965 -24.994 1.00 93.81 88 GLY A O 1
ATOM 701 N N . CYS A 1 89 ? 25.622 -2.747 -23.480 1.00 96.38 89 CYS A N 1
ATOM 702 C CA . CYS A 1 89 ? 25.838 -1.322 -23.226 1.00 96.38 89 CYS A CA 1
ATOM 703 C C . CYS A 1 89 ? 26.984 -1.114 -22.225 1.00 96.38 89 CYS A C 1
ATOM 705 O O . CYS A 1 89 ? 27.246 -1.959 -21.369 1.00 96.38 89 CYS A O 1
ATOM 707 N N . ARG A 1 90 ? 27.649 0.043 -22.295 1.00 96.06 90 ARG A N 1
ATOM 708 C CA . ARG A 1 90 ? 28.612 0.462 -21.266 1.00 96.06 90 ARG A CA 1
ATOM 709 C C . ARG A 1 90 ? 27.853 1.139 -20.127 1.00 96.06 90 ARG A C 1
ATOM 711 O O . ARG A 1 90 ? 26.920 1.890 -20.395 1.00 96.06 90 ARG A O 1
ATOM 718 N N . VAL A 1 91 ? 28.256 0.905 -18.881 1.00 96.75 91 VAL A N 1
ATOM 719 C CA . VAL A 1 91 ? 27.665 1.566 -17.710 1.00 96.75 91 VAL A CA 1
ATOM 720 C C . VAL A 1 91 ? 28.747 2.315 -16.948 1.00 96.75 91 VAL A C 1
ATOM 722 O O . VAL A 1 91 ? 29.778 1.739 -16.608 1.00 96.75 91 VAL A O 1
ATOM 725 N N . ASP A 1 92 ? 28.502 3.598 -16.695 1.00 96.19 92 ASP A N 1
ATOM 726 C CA . ASP A 1 92 ? 29.370 4.445 -15.884 1.00 96.19 92 ASP A CA 1
ATOM 727 C C . ASP A 1 92 ? 28.799 4.566 -14.461 1.00 96.19 92 ASP A C 1
ATOM 729 O O . ASP A 1 92 ? 27.621 4.880 -14.267 1.00 96.19 92 ASP A O 1
ATOM 733 N N . TYR A 1 93 ? 29.645 4.319 -13.459 1.00 94.88 93 TYR A N 1
ATOM 734 C CA . TYR A 1 93 ? 29.302 4.415 -12.038 1.00 94.88 93 TYR A CA 1
ATOM 735 C C . TYR A 1 93 ? 29.935 5.658 -11.420 1.00 94.88 93 TYR A C 1
ATOM 737 O O . TYR A 1 93 ? 31.080 6.000 -11.713 1.00 94.88 93 TYR A O 1
ATOM 745 N N . THR A 1 94 ? 29.203 6.317 -10.527 1.00 93.75 94 THR A N 1
ATOM 746 C CA . THR A 1 94 ? 29.679 7.501 -9.801 1.00 93.75 94 THR A CA 1
ATOM 747 C C . THR A 1 94 ? 29.230 7.430 -8.346 1.00 93.75 94 THR A C 1
ATOM 749 O O . THR A 1 94 ? 28.288 6.721 -8.012 1.00 93.75 94 THR A O 1
ATOM 752 N N . GLU A 1 95 ? 29.887 8.169 -7.454 1.00 93.38 95 GLU A N 1
ATOM 753 C CA . GLU A 1 95 ? 29.611 8.061 -6.016 1.00 93.38 95 GLU A CA 1
ATOM 754 C C . GLU A 1 95 ? 28.233 8.596 -5.598 1.00 93.38 95 GLU A C 1
ATOM 756 O O . GLU A 1 95 ? 27.726 8.205 -4.545 1.00 93.38 95 GLU A O 1
ATOM 761 N N . ASN A 1 96 ? 27.639 9.504 -6.377 1.00 93.06 96 ASN A N 1
ATOM 762 C CA . ASN A 1 96 ? 26.464 10.287 -5.987 1.00 93.06 96 ASN A CA 1
ATOM 763 C C . ASN A 1 96 ? 25.396 10.416 -7.091 1.00 93.06 96 ASN A C 1
ATOM 765 O O . ASN A 1 96 ? 24.494 11.244 -6.961 1.00 93.06 96 ASN A O 1
ATOM 769 N N . ALA A 1 97 ? 25.458 9.600 -8.144 1.00 91.94 97 ALA A N 1
ATOM 770 C CA . ALA A 1 97 ? 24.437 9.535 -9.190 1.00 91.94 97 ALA A CA 1
ATOM 771 C C . ALA A 1 97 ? 24.063 8.071 -9.488 1.00 91.94 97 ALA A C 1
ATOM 773 O O . ALA A 1 97 ? 24.835 7.162 -9.169 1.00 91.94 97 ALA A O 1
ATOM 774 N N . PRO A 1 98 ? 22.873 7.805 -10.057 1.00 90.88 98 PRO A N 1
ATOM 775 C CA . PRO A 1 98 ? 22.522 6.452 -10.473 1.00 90.88 98 PRO A CA 1
ATOM 776 C C . PRO A 1 98 ? 23.458 5.981 -11.600 1.00 90.88 98 PRO A C 1
ATOM 778 O O . PRO A 1 98 ? 23.986 6.824 -12.330 1.00 90.88 98 PRO A O 1
ATOM 781 N N . PRO A 1 99 ? 23.649 4.659 -11.778 1.00 94.44 99 PRO A N 1
ATOM 782 C CA . PRO A 1 99 ? 24.431 4.125 -12.887 1.00 94.44 99 PRO A CA 1
ATOM 783 C C . PRO A 1 99 ? 23.930 4.671 -14.220 1.00 94.44 99 PRO A C 1
ATOM 785 O O . PRO A 1 99 ? 22.736 4.588 -14.522 1.00 94.44 99 PRO A O 1
ATOM 788 N N . GLN A 1 100 ? 24.841 5.229 -15.010 1.00 94.94 100 GLN A N 1
ATOM 789 C CA . GLN A 1 100 ? 24.511 5.815 -16.297 1.00 94.94 100 GLN A CA 1
ATOM 790 C C . GLN A 1 100 ? 24.751 4.790 -17.398 1.00 94.94 100 GLN A C 1
ATOM 792 O O . GLN A 1 100 ? 25.889 4.405 -17.664 1.00 94.94 100 GLN A O 1
ATOM 797 N N . VAL A 1 101 ? 23.677 4.365 -18.059 1.00 95.56 101 VAL A N 1
ATOM 798 C CA . VAL A 1 101 ? 23.770 3.534 -19.261 1.00 95.56 101 VAL A CA 1
ATOM 799 C C . VAL A 1 101 ? 24.193 4.416 -20.433 1.00 95.56 101 VAL A C 1
ATOM 801 O O . VAL A 1 101 ? 23.589 5.453 -20.705 1.00 95.56 101 VAL A O 1
ATOM 804 N N . ILE A 1 102 ? 25.248 4.002 -21.123 1.00 96.19 102 ILE A N 1
ATOM 805 C CA . ILE A 1 102 ? 25.764 4.645 -22.326 1.00 96.19 102 ILE A CA 1
ATOM 806 C C . ILE A 1 102 ? 25.354 3.786 -23.513 1.00 96.19 102 ILE A C 1
ATOM 808 O O . ILE A 1 102 ? 25.717 2.607 -23.595 1.00 96.19 102 ILE A O 1
ATOM 812 N N . ALA A 1 103 ? 24.588 4.390 -24.422 1.00 94.62 103 ALA A N 1
ATOM 813 C CA . ALA A 1 103 ? 24.016 3.683 -25.553 1.00 94.62 103 ALA A CA 1
ATOM 814 C C . ALA A 1 103 ? 25.102 3.023 -26.421 1.00 94.62 103 ALA A C 1
ATOM 816 O O . ALA A 1 103 ? 26.132 3.628 -26.729 1.00 94.62 103 ALA A O 1
ATOM 817 N N . ALA A 1 104 ? 24.857 1.781 -26.837 1.00 95.38 104 ALA A N 1
ATOM 818 C CA . ALA A 1 104 ? 25.788 1.009 -27.655 1.00 95.38 104 ALA A CA 1
ATOM 819 C C . ALA A 1 104 ? 25.828 1.488 -29.116 1.00 95.38 104 ALA A C 1
ATOM 821 O O . ALA A 1 104 ? 26.790 1.187 -29.821 1.00 95.38 104 ALA A O 1
ATOM 822 N N . ASN A 1 105 ? 24.800 2.224 -29.566 1.00 94.62 105 ASN A N 1
ATOM 823 C CA . ASN A 1 105 ? 24.673 2.776 -30.921 1.00 94.62 105 ASN A CA 1
ATOM 824 C C . ASN A 1 105 ? 24.956 1.738 -32.020 1.00 94.62 105 ASN A C 1
ATOM 826 O O . ASN A 1 105 ? 25.672 2.000 -32.990 1.00 94.62 105 ASN A O 1
ATOM 830 N N . ARG A 1 106 ? 24.420 0.524 -31.852 1.00 94.69 106 ARG A N 1
ATOM 831 C CA . ARG A 1 106 ? 24.640 -0.581 -32.790 1.00 94.69 106 ARG A CA 1
ATOM 832 C C . ARG A 1 106 ? 24.084 -0.239 -34.160 1.00 94.69 106 ARG A C 1
ATOM 834 O O . ARG A 1 106 ? 22.986 0.298 -34.266 1.00 94.69 106 ARG A O 1
ATOM 841 N N . SER A 1 107 ? 24.795 -0.626 -35.215 1.00 92.44 107 SER A N 1
ATOM 842 C CA . SER A 1 107 ? 24.317 -0.505 -36.598 1.00 92.44 107 SER A CA 1
ATOM 843 C C . SER A 1 107 ? 23.167 -1.464 -36.921 1.00 92.44 107 SER A C 1
ATOM 845 O O . SER A 1 107 ? 22.372 -1.182 -37.813 1.00 92.44 107 SER A O 1
ATOM 847 N N . GLU A 1 108 ? 23.072 -2.582 -36.200 1.00 92.94 108 GLU A N 1
ATOM 848 C CA . GLU A 1 108 ? 22.122 -3.666 -36.454 1.00 92.94 108 GLU A CA 1
ATOM 849 C C . GLU A 1 108 ? 21.132 -3.845 -35.293 1.00 92.94 108 GLU A C 1
ATOM 851 O O . GLU A 1 108 ? 21.462 -3.634 -34.124 1.00 92.94 108 GLU A O 1
ATOM 856 N N . LEU A 1 109 ? 19.911 -4.280 -35.618 1.00 95.25 109 LEU A N 1
ATOM 857 C CA . LEU A 1 109 ? 18.824 -4.537 -34.666 1.00 95.25 109 LEU A CA 1
ATOM 858 C C . LEU A 1 109 ? 18.958 -5.936 -34.034 1.00 95.25 109 LEU A C 1
ATOM 860 O O . LEU A 1 109 ? 18.150 -6.830 -34.292 1.00 95.25 109 LEU A O 1
ATOM 864 N N . ILE A 1 110 ? 20.012 -6.141 -33.236 1.00 92.50 110 ILE A N 1
ATOM 865 C CA . ILE A 1 110 ? 20.354 -7.446 -32.645 1.00 92.50 110 ILE A CA 1
ATOM 866 C C . ILE A 1 110 ? 20.368 -7.390 -31.115 1.00 92.50 110 ILE A C 1
ATOM 868 O O . ILE A 1 110 ? 21.042 -6.562 -30.497 1.00 92.50 110 ILE A O 1
ATOM 872 N N . CYS A 1 111 ? 19.659 -8.345 -30.514 1.00 94.69 111 CYS A N 1
ATOM 873 C CA . CYS A 1 111 ? 19.715 -8.696 -29.099 1.00 94.69 111 CYS A CA 1
ATOM 874 C C . CYS A 1 111 ? 19.622 -10.226 -28.994 1.00 94.69 111 CYS A C 1
ATOM 876 O O . CYS A 1 111 ? 18.633 -10.796 -29.455 1.00 94.69 111 CYS A O 1
ATOM 878 N N . ASP A 1 112 ? 20.632 -10.885 -28.418 1.00 94.06 112 ASP A N 1
ATOM 879 C CA . ASP A 1 112 ? 20.616 -12.331 -28.168 1.00 94.06 112 ASP A CA 1
ATOM 880 C C . ASP A 1 112 ? 20.493 -12.614 -26.653 1.00 94.06 112 ASP A C 1
ATOM 882 O O . ASP A 1 112 ? 21.418 -12.331 -25.882 1.00 94.06 112 ASP A O 1
ATOM 886 N N . PRO A 1 113 ? 19.367 -13.197 -26.194 1.00 94.56 113 PRO A N 1
ATOM 887 C CA . PRO A 1 113 ? 19.174 -13.587 -24.796 1.00 94.56 113 PRO A CA 1
ATOM 888 C C . PRO A 1 113 ? 20.181 -14.609 -24.247 1.00 94.56 113 PRO A C 1
ATOM 890 O O . PRO A 1 113 ? 20.277 -14.795 -23.031 1.00 94.56 113 PRO A O 1
ATOM 893 N N . SER A 1 114 ? 20.865 -15.360 -25.103 1.00 95.06 114 SER A N 1
ATOM 894 C CA . SER A 1 114 ? 21.889 -16.331 -24.711 1.00 95.06 114 SER A CA 1
ATOM 895 C C . SER A 1 114 ? 23.204 -15.619 -24.434 1.00 95.06 114 SER A C 1
ATOM 897 O O . SER A 1 114 ? 23.750 -15.783 -23.346 1.00 95.06 114 SER A O 1
ATOM 899 N N . GLU A 1 115 ? 23.646 -14.755 -25.351 1.00 95.25 115 GLU A N 1
ATOM 900 C CA . GLU A 1 115 ? 24.863 -13.952 -25.175 1.00 95.25 115 GLU A CA 1
ATOM 901 C C . GLU A 1 115 ? 24.771 -13.046 -23.943 1.00 95.25 115 GLU A C 1
ATOM 903 O O . GLU A 1 115 ? 25.718 -12.966 -23.162 1.00 95.25 115 GLU A O 1
ATOM 908 N N . ALA A 1 116 ? 23.604 -12.442 -23.697 1.00 96.25 116 ALA A N 1
ATOM 909 C CA . ALA A 1 116 ? 23.401 -11.578 -22.536 1.00 96.25 116 ALA A CA 1
ATOM 910 C C . ALA A 1 116 ? 23.618 -12.304 -21.192 1.00 96.25 116 ALA A C 1
ATOM 912 O O . ALA A 1 116 ? 24.150 -11.723 -20.245 1.00 96.25 116 ALA A O 1
ATOM 913 N N . PHE A 1 117 ? 23.259 -13.588 -21.107 1.00 97.25 117 PHE A N 1
ATOM 914 C CA . PHE A 1 117 ? 23.489 -14.421 -19.917 1.00 97.25 117 PHE A CA 1
ATOM 915 C C . PHE A 1 117 ? 24.917 -14.974 -19.834 1.00 97.25 117 PHE A C 1
ATOM 917 O O . PHE A 1 117 ? 25.342 -15.417 -18.773 1.00 97.25 117 PHE A O 1
ATOM 924 N N . GLU A 1 118 ? 25.680 -14.919 -20.922 1.00 96.69 118 GLU A N 1
ATOM 925 C CA . GLU A 1 118 ? 27.105 -15.257 -20.926 1.00 96.69 118 GLU A CA 1
ATOM 926 C C . GLU A 1 118 ? 28.010 -14.039 -20.702 1.00 96.69 118 GLU A C 1
ATOM 928 O O . GLU A 1 118 ? 29.229 -14.195 -20.556 1.00 96.69 118 GLU A O 1
ATOM 933 N N . SER A 1 119 ? 27.423 -12.841 -20.636 1.00 96.62 119 SER A N 1
ATOM 934 C CA . SER A 1 119 ? 28.129 -11.582 -20.415 1.00 96.62 119 SER A CA 1
ATOM 935 C C . SER A 1 119 ? 28.886 -11.553 -19.084 1.00 96.62 119 SER A C 1
ATOM 937 O O . SER A 1 119 ? 28.494 -12.165 -18.083 1.00 96.62 119 SER A O 1
ATOM 939 N N . THR A 1 120 ? 29.971 -10.775 -19.048 1.00 95.25 120 THR A N 1
ATOM 940 C CA . THR A 1 120 ? 30.734 -10.519 -17.819 1.00 95.25 120 THR A CA 1
ATOM 941 C C . THR A 1 120 ? 29.853 -9.898 -16.732 1.00 95.25 120 THR A C 1
ATOM 943 O O . THR A 1 120 ? 29.977 -10.269 -15.567 1.00 95.25 120 THR A O 1
ATOM 946 N N . ALA A 1 121 ? 28.925 -9.012 -17.112 1.00 94.81 121 ALA A N 1
ATOM 947 C CA . ALA A 1 121 ? 27.992 -8.364 -16.195 1.00 94.81 121 ALA A CA 1
ATOM 948 C C . ALA A 1 121 ? 27.078 -9.380 -15.493 1.00 94.81 121 ALA A C 1
ATOM 950 O O . ALA A 1 121 ? 26.995 -9.380 -14.262 1.00 94.81 121 ALA A O 1
ATOM 951 N N . PHE A 1 122 ? 26.460 -10.302 -16.247 1.00 96.19 122 PHE A N 1
ATOM 952 C CA . PHE A 1 122 ? 25.620 -11.346 -15.655 1.00 96.19 122 PHE A CA 1
ATOM 953 C C . PHE A 1 122 ? 26.434 -12.296 -14.781 1.00 96.19 122 PHE A C 1
ATOM 955 O O . PHE A 1 122 ? 26.035 -12.570 -13.657 1.00 96.19 122 PHE A O 1
ATOM 962 N N . LYS A 1 123 ? 27.600 -12.758 -15.249 1.00 96.06 123 LYS A N 1
ATOM 963 C CA . LYS A 1 123 ? 28.471 -13.661 -14.473 1.00 96.06 123 LYS A CA 1
ATOM 964 C C . LYS A 1 123 ? 28.908 -13.039 -13.148 1.00 96.06 123 LYS A C 1
ATOM 966 O O . LYS A 1 123 ? 28.910 -13.714 -12.121 1.00 96.06 123 LYS A O 1
ATOM 971 N N . ARG A 1 124 ? 29.245 -11.745 -13.157 1.00 93.75 124 ARG A N 1
ATOM 972 C CA . ARG A 1 124 ? 29.582 -10.984 -11.947 1.00 93.75 124 ARG A CA 1
ATOM 973 C C . ARG A 1 124 ? 28.384 -10.875 -11.004 1.00 93.75 124 ARG A C 1
ATOM 975 O O . ARG A 1 124 ? 28.527 -11.105 -9.804 1.00 93.75 124 ARG A O 1
ATOM 982 N N . PHE A 1 125 ? 27.213 -10.554 -11.545 1.00 93.94 125 PHE A N 1
ATOM 983 C CA . PHE A 1 125 ? 25.973 -10.478 -10.784 1.00 93.94 125 PHE A CA 1
ATOM 984 C C . PHE A 1 125 ? 25.585 -11.833 -10.169 1.00 93.94 125 PHE A C 1
ATOM 986 O O . PHE A 1 125 ? 25.379 -11.908 -8.960 1.00 93.94 125 PHE A O 1
ATOM 993 N N . ASP A 1 126 ? 25.573 -12.912 -10.947 1.00 94.19 126 ASP A N 1
ATOM 994 C CA . ASP A 1 126 ? 25.204 -14.262 -10.502 1.00 94.19 126 ASP A CA 1
ATOM 995 C C . ASP A 1 126 ? 26.167 -14.784 -9.420 1.00 94.19 126 ASP A C 1
ATOM 997 O O . ASP A 1 126 ? 25.737 -15.277 -8.376 1.00 94.19 126 ASP A O 1
ATOM 1001 N N . ALA A 1 127 ? 27.474 -14.536 -9.571 1.00 93.94 127 ALA A N 1
ATOM 1002 C CA . ALA A 1 127 ? 28.459 -14.832 -8.528 1.00 93.94 127 ALA A CA 1
ATOM 1003 C C . ALA A 1 127 ? 28.178 -14.078 -7.210 1.00 93.94 127 ALA A C 1
ATOM 1005 O O . ALA A 1 127 ? 28.389 -14.619 -6.117 1.00 93.94 127 ALA A O 1
ATOM 1006 N N . SER A 1 128 ? 27.681 -12.837 -7.293 1.00 92.06 128 SER A N 1
ATOM 1007 C CA . SER A 1 128 ? 27.279 -12.060 -6.115 1.00 92.06 128 SER A CA 1
ATOM 1008 C C . SER A 1 128 ? 26.054 -12.673 -5.418 1.00 92.06 128 SER A C 1
ATOM 1010 O O . SER A 1 128 ? 26.041 -12.773 -4.186 1.00 92.06 128 SER A O 1
ATOM 1012 N N . LEU A 1 129 ? 25.078 -13.176 -6.187 1.00 93.19 129 LEU A N 1
ATOM 1013 C CA . LEU A 1 129 ? 23.892 -13.860 -5.662 1.00 93.19 129 LEU A CA 1
ATOM 1014 C C . LEU A 1 129 ? 24.273 -15.145 -4.935 1.00 93.19 129 LEU A C 1
ATOM 1016 O O . LEU A 1 129 ? 23.831 -15.383 -3.810 1.00 93.19 129 LEU A O 1
ATOM 1020 N N . ASP A 1 130 ? 25.146 -15.943 -5.540 1.00 93.50 130 ASP A N 1
ATOM 1021 C CA . ASP A 1 130 ? 25.667 -17.169 -4.945 1.00 93.50 130 ASP A CA 1
ATOM 1022 C C . ASP A 1 130 ? 26.393 -16.903 -3.625 1.00 93.50 130 ASP A C 1
ATOM 1024 O O . ASP A 1 130 ? 26.222 -17.642 -2.651 1.00 93.50 130 ASP A O 1
ATOM 1028 N N . SER A 1 131 ? 27.184 -15.830 -3.567 1.00 93.31 131 SER A N 1
ATOM 1029 C CA . SER A 1 131 ? 27.869 -15.401 -2.346 1.00 93.31 131 SER A CA 1
ATOM 1030 C C . SER A 1 131 ? 26.877 -15.030 -1.238 1.00 93.31 131 SER A C 1
ATOM 1032 O O . SER A 1 131 ? 26.977 -15.537 -0.114 1.00 93.31 131 SER A O 1
ATOM 1034 N N . LEU A 1 132 ? 25.862 -14.216 -1.556 1.00 92.75 132 LEU A N 1
ATOM 1035 C CA . LEU A 1 132 ? 24.793 -13.857 -0.621 1.00 92.75 132 LEU A CA 1
ATOM 1036 C C . LEU A 1 132 ? 24.028 -15.097 -0.142 1.00 92.75 132 LEU A C 1
ATOM 1038 O O . LEU A 1 132 ? 23.840 -15.293 1.060 1.00 92.75 132 LEU A O 1
ATOM 1042 N N . LYS A 1 133 ? 23.647 -15.985 -1.060 1.00 93.50 133 LYS A N 1
ATOM 1043 C CA . LYS A 1 133 ? 22.879 -17.192 -0.749 1.00 93.50 133 LYS A CA 1
ATOM 1044 C C . LYS A 1 133 ? 23.670 -18.174 0.110 1.00 93.50 133 LYS A C 1
ATOM 1046 O O . LYS A 1 133 ? 23.110 -18.724 1.054 1.00 93.50 133 LYS A O 1
ATOM 1051 N N . LYS A 1 134 ? 24.969 -18.360 -0.149 1.00 93.94 134 LYS A N 1
ATOM 1052 C CA . LYS A 1 134 ? 25.859 -19.180 0.698 1.00 93.94 134 LYS A CA 1
ATOM 1053 C C . LYS A 1 134 ? 25.982 -18.613 2.111 1.00 93.94 134 LYS A C 1
ATOM 1055 O O . LYS A 1 134 ? 26.030 -19.383 3.066 1.00 93.94 134 LYS A O 1
ATOM 1060 N N . ARG A 1 135 ? 26.022 -17.285 2.251 1.00 92.50 135 ARG A N 1
ATOM 1061 C CA . ARG A 1 135 ? 26.177 -16.614 3.549 1.00 92.50 135 ARG A CA 1
ATOM 1062 C C . ARG A 1 135 ? 24.887 -16.574 4.374 1.00 92.50 135 ARG A C 1
ATOM 1064 O O . ARG A 1 135 ? 24.956 -16.743 5.587 1.00 92.50 135 ARG A O 1
ATOM 1071 N N . TYR A 1 136 ? 23.736 -16.338 3.743 1.00 91.06 136 TYR A N 1
ATOM 1072 C CA . TYR A 1 136 ? 22.465 -16.081 4.439 1.00 91.06 136 TYR A CA 1
ATOM 1073 C C . TYR A 1 136 ? 21.423 -17.201 4.289 1.00 91.06 136 TYR A C 1
ATOM 1075 O O . TYR A 1 136 ? 20.443 -17.223 5.030 1.00 91.06 136 TYR A O 1
ATOM 1083 N N . GLY A 1 137 ? 21.613 -18.140 3.358 1.00 91.88 137 GLY A N 1
ATOM 1084 C CA . GLY A 1 137 ? 20.719 -19.279 3.108 1.00 91.88 137 GLY A CA 1
ATOM 1085 C C . GLY A 1 137 ? 19.483 -18.966 2.254 1.00 91.88 137 GLY A C 1
ATOM 1086 O O . GLY A 1 137 ? 18.776 -19.884 1.843 1.00 91.88 137 GLY A O 1
ATOM 1087 N N . TYR A 1 138 ? 19.219 -17.693 1.960 1.00 92.69 138 TYR A N 1
ATOM 1088 C CA . TYR A 1 138 ? 18.115 -17.222 1.120 1.00 92.69 138 TYR A CA 1
ATOM 1089 C C . TYR A 1 138 ? 18.505 -15.911 0.421 1.00 92.69 138 TYR A C 1
ATOM 1091 O O . TYR A 1 138 ? 19.538 -15.329 0.746 1.00 92.69 138 TYR A O 1
ATOM 1099 N N . LEU A 1 139 ? 17.691 -15.460 -0.535 1.00 92.12 139 LEU A N 1
ATOM 1100 C CA . LEU A 1 139 ? 17.830 -14.175 -1.227 1.00 92.12 139 LEU A CA 1
ATOM 1101 C C . LEU A 1 139 ? 16.510 -13.401 -1.149 1.00 92.12 139 LEU A C 1
ATOM 1103 O O . LEU A 1 139 ? 15.445 -14.006 -1.012 1.00 92.12 139 LEU A O 1
ATOM 1107 N N . THR A 1 140 ? 16.577 -12.073 -1.233 1.00 91.44 140 THR A N 1
ATOM 1108 C CA . THR A 1 140 ? 15.394 -11.203 -1.272 1.00 91.44 140 THR A CA 1
ATOM 1109 C C . THR A 1 140 ? 15.594 -10.009 -2.209 1.00 91.44 140 THR A C 1
ATOM 1111 O O . THR A 1 140 ? 16.699 -9.762 -2.686 1.00 91.44 140 THR A O 1
ATOM 1114 N N . GLY A 1 141 ? 14.528 -9.255 -2.469 1.00 87.56 141 GLY A N 1
ATOM 1115 C CA . GLY A 1 141 ? 14.532 -8.110 -3.375 1.00 87.56 141 GLY A CA 1
ATOM 1116 C C . GLY A 1 141 ? 14.606 -8.511 -4.845 1.00 87.56 141 GLY A C 1
ATOM 1117 O O . GLY A 1 141 ? 14.416 -9.668 -5.217 1.00 87.56 141 GLY A O 1
ATOM 1118 N N . ASP A 1 142 ? 14.870 -7.531 -5.697 1.00 90.00 142 ASP A N 1
ATOM 1119 C CA . ASP A 1 142 ? 14.904 -7.710 -7.145 1.00 90.00 142 ASP A CA 1
ATOM 1120 C C . ASP A 1 142 ? 15.707 -6.592 -7.818 1.00 90.00 142 ASP A C 1
ATOM 1122 O O . ASP A 1 142 ? 16.254 -5.712 -7.152 1.00 90.00 142 ASP A O 1
ATOM 1126 N N . VAL A 1 143 ? 15.808 -6.647 -9.143 1.00 92.00 143 VAL A N 1
ATOM 1127 C CA . VAL A 1 143 ? 16.550 -5.693 -9.971 1.00 92.00 143 VAL A CA 1
ATOM 1128 C C . VAL A 1 143 ? 15.563 -4.977 -10.883 1.00 92.00 143 VAL A C 1
ATOM 1130 O O . VAL A 1 143 ? 14.686 -5.622 -11.452 1.00 92.00 143 VAL A O 1
ATOM 1133 N N . ASN A 1 144 ? 15.714 -3.661 -11.051 1.00 92.94 144 ASN A N 1
ATOM 1134 C CA . ASN A 1 144 ? 14.969 -2.948 -12.083 1.00 92.94 144 ASN A CA 1
ATOM 1135 C C . ASN A 1 144 ? 15.469 -3.411 -13.456 1.00 92.94 144 ASN A C 1
ATOM 1137 O O . ASN A 1 144 ? 16.612 -3.157 -13.835 1.00 92.94 144 ASN A O 1
ATOM 1141 N N . TRP A 1 145 ? 14.605 -4.115 -14.176 1.00 93.44 145 TRP A N 1
ATOM 1142 C CA . TRP A 1 145 ? 14.909 -4.735 -15.460 1.00 93.44 145 TRP A CA 1
ATOM 1143 C C . TRP A 1 145 ? 14.491 -3.876 -16.657 1.00 93.44 145 TRP A C 1
ATOM 1145 O O . TRP A 1 145 ? 14.640 -4.312 -17.794 1.00 93.44 145 TRP A O 1
ATOM 1155 N N . GLY A 1 146 ? 14.010 -2.652 -16.420 1.00 92.12 146 GLY A N 1
ATOM 1156 C CA . GLY A 1 146 ? 13.625 -1.733 -17.482 1.00 92.12 146 GLY A CA 1
ATOM 1157 C C . GLY A 1 146 ? 12.406 -2.222 -18.258 1.00 92.12 146 GLY A C 1
ATOM 1158 O O . GLY A 1 146 ? 11.463 -2.778 -17.693 1.00 92.12 146 GLY A O 1
ATOM 1159 N N . GLY A 1 147 ? 12.445 -1.987 -19.561 1.00 94.56 147 GLY A N 1
ATOM 1160 C CA . GLY A 1 147 ? 11.390 -2.319 -20.497 1.00 94.56 147 GLY A CA 1
ATOM 1161 C C . GLY A 1 147 ? 11.965 -2.506 -21.897 1.00 94.56 147 GLY A C 1
ATOM 1162 O O . GLY A 1 147 ? 13.135 -2.200 -22.148 1.00 94.56 147 GLY A O 1
ATOM 1163 N N . VAL A 1 148 ? 11.161 -3.065 -22.796 1.00 97.38 148 VAL A N 1
ATOM 1164 C CA . VAL A 1 148 ? 11.561 -3.401 -24.162 1.00 97.38 148 VAL A CA 1
ATOM 1165 C C . VAL A 1 148 ? 12.041 -2.163 -24.909 1.00 97.38 148 VAL A C 1
ATOM 1167 O O . VAL A 1 148 ? 13.109 -2.211 -25.521 1.00 97.38 148 VAL A O 1
ATOM 1170 N N . LEU A 1 149 ? 11.291 -1.059 -24.844 1.00 96.75 149 LEU A N 1
ATOM 1171 C CA . LEU A 1 149 ? 11.637 0.149 -25.594 1.00 96.75 149 LEU A CA 1
ATOM 1172 C C . LEU A 1 149 ? 12.860 0.845 -24.995 1.00 96.75 149 LEU A C 1
ATOM 1174 O O . LEU A 1 149 ? 13.747 1.253 -25.744 1.00 96.75 149 LEU A O 1
ATOM 1178 N N . ASN A 1 150 ? 12.944 0.915 -23.664 1.00 95.38 150 ASN A N 1
ATOM 1179 C CA . ASN A 1 150 ? 14.129 1.419 -22.967 1.00 95.38 150 ASN A CA 1
ATOM 1180 C C . ASN A 1 150 ? 15.411 0.685 -23.415 1.00 95.38 150 ASN A C 1
ATOM 1182 O O . ASN A 1 150 ? 16.366 1.319 -23.858 1.00 95.38 150 ASN A O 1
ATOM 1186 N N . ILE A 1 151 ? 15.417 -0.652 -23.368 1.00 96.75 151 ILE A N 1
ATOM 1187 C CA . ILE A 1 151 ? 16.591 -1.457 -23.748 1.00 96.75 151 ILE A CA 1
ATOM 1188 C C . ILE A 1 151 ? 16.883 -1.334 -25.245 1.00 96.75 151 ILE A C 1
ATOM 1190 O O . ILE A 1 151 ? 18.043 -1.249 -25.646 1.00 96.75 151 ILE A O 1
ATOM 1194 N N . ALA A 1 152 ? 15.848 -1.316 -26.085 1.00 97.31 152 ALA A N 1
ATOM 1195 C CA . ALA A 1 152 ? 16.019 -1.144 -27.520 1.00 97.31 152 ALA A CA 1
ATOM 1196 C C . ALA A 1 152 ? 16.702 0.188 -27.851 1.00 97.31 152 ALA A C 1
ATOM 1198 O O . ALA A 1 152 ? 17.608 0.213 -28.687 1.00 97.31 152 ALA A O 1
ATOM 1199 N N . LEU A 1 153 ? 16.290 1.272 -27.186 1.00 96.75 153 LEU A N 1
ATOM 1200 C CA . LEU A 1 153 ? 16.875 2.597 -27.359 1.00 96.75 153 LEU A CA 1
ATOM 1201 C C . LEU A 1 153 ? 18.334 2.623 -26.891 1.00 96.75 153 LEU A C 1
ATOM 1203 O O . LEU A 1 153 ? 19.183 3.140 -27.608 1.00 96.75 153 LEU A O 1
ATOM 1207 N N . ASP A 1 154 ? 18.653 1.999 -25.756 1.00 96.69 154 ASP A N 1
ATOM 1208 C CA . ASP A 1 154 ? 20.034 1.919 -25.262 1.00 96.69 154 ASP A CA 1
ATOM 1209 C C . ASP A 1 154 ? 20.941 1.088 -26.191 1.00 96.69 154 ASP A C 1
ATOM 1211 O O . ASP A 1 154 ? 22.132 1.366 -26.328 1.00 96.69 154 ASP A O 1
ATOM 1215 N N . LEU A 1 155 ? 20.409 0.080 -26.886 1.00 97.12 155 LEU A N 1
ATOM 1216 C CA . LEU A 1 155 ? 21.192 -0.729 -27.826 1.00 97.12 155 LEU A CA 1
ATOM 1217 C C . LEU A 1 155 ? 21.376 -0.053 -29.190 1.00 97.12 155 LEU A C 1
ATOM 1219 O O . LEU A 1 155 ? 22.472 -0.091 -29.755 1.00 97.12 155 LEU A O 1
ATOM 1223 N N . ARG A 1 156 ? 20.308 0.535 -29.737 1.00 96.25 156 ARG A N 1
ATOM 1224 C CA . ARG A 1 156 ? 20.271 1.065 -31.109 1.00 96.25 156 ARG A CA 1
ATOM 1225 C C . ARG A 1 156 ? 20.555 2.568 -31.192 1.00 96.25 156 ARG A C 1
ATOM 1227 O O . ARG A 1 156 ? 21.012 3.036 -32.232 1.00 96.25 156 ARG A O 1
ATOM 1234 N N . GLY A 1 157 ? 20.318 3.312 -30.119 1.00 94.81 157 GLY A N 1
ATOM 1235 C CA . GLY A 1 157 ? 20.308 4.773 -30.122 1.00 94.81 157 GLY A CA 1
ATOM 1236 C C . GLY A 1 157 ? 19.070 5.346 -30.818 1.00 94.81 157 GLY A C 1
ATOM 1237 O O . GLY A 1 157 ? 18.142 4.626 -31.195 1.00 94.81 157 GLY A O 1
ATOM 1238 N N . GLU A 1 158 ? 19.062 6.661 -31.033 1.00 93.94 158 GLU A N 1
ATOM 1239 C CA . GLU A 1 158 ? 17.937 7.408 -31.629 1.00 93.94 158 GLU A CA 1
ATOM 1240 C C . GLU A 1 158 ? 17.504 6.928 -33.025 1.00 93.94 158 GLU A C 1
ATOM 1242 O O . GLU A 1 158 ? 16.352 7.118 -33.415 1.00 93.94 158 GLU A O 1
ATOM 1247 N N . SER A 1 159 ? 18.393 6.246 -33.759 1.00 95.94 159 SER A N 1
ATOM 1248 C CA . SER A 1 159 ? 18.079 5.639 -35.061 1.00 95.94 159 SER A CA 1
ATOM 1249 C C . SER A 1 159 ? 16.939 4.620 -34.978 1.00 95.94 159 SER A C 1
ATOM 1251 O O . SER A 1 159 ? 16.276 4.366 -35.982 1.00 95.94 159 SER A O 1
ATOM 1253 N N . LEU A 1 160 ? 16.658 4.088 -33.782 1.00 97.44 160 LEU A N 1
ATOM 1254 C CA . LEU A 1 160 ? 15.532 3.193 -33.539 1.00 97.44 160 LEU A CA 1
ATOM 1255 C C . LEU A 1 160 ? 14.200 3.787 -34.013 1.00 97.44 160 LEU A C 1
ATOM 1257 O O . LEU A 1 160 ? 13.384 3.065 -34.579 1.00 97.44 160 LEU A O 1
ATOM 1261 N N . PHE A 1 161 ? 13.975 5.087 -33.808 1.00 96.56 161 PHE A N 1
ATOM 1262 C CA . PHE A 1 161 ? 12.707 5.719 -34.178 1.00 96.56 161 PHE A CA 1
ATOM 1263 C C . PHE A 1 161 ? 12.518 5.795 -35.697 1.00 96.56 161 PHE A C 1
ATOM 1265 O O . PHE A 1 161 ? 11.398 5.643 -36.181 1.00 96.56 161 PHE A O 1
ATOM 1272 N N . LEU A 1 162 ? 13.608 5.963 -36.454 1.00 96.12 162 LEU A N 1
ATOM 1273 C CA . LEU A 1 162 ? 13.575 5.864 -37.915 1.00 96.12 162 LEU A CA 1
ATOM 1274 C C . LEU A 1 162 ? 13.314 4.417 -38.346 1.00 96.12 162 LEU A C 1
ATOM 1276 O O . LEU A 1 162 ? 12.450 4.165 -39.181 1.00 96.12 162 LEU A O 1
ATOM 1280 N N . ASP A 1 163 ? 13.972 3.448 -37.704 1.00 97.25 163 ASP A N 1
ATOM 1281 C CA . ASP A 1 163 ? 13.768 2.027 -37.998 1.00 97.25 163 ASP A CA 1
ATOM 1282 C C . ASP A 1 163 ? 12.336 1.553 -37.695 1.00 97.25 163 ASP A C 1
ATOM 1284 O O . ASP A 1 163 ? 11.812 0.690 -38.402 1.00 97.25 163 ASP A O 1
ATOM 1288 N N . MET A 1 164 ? 11.669 2.117 -36.680 1.00 97.00 164 MET A N 1
ATOM 1289 C CA . MET A 1 164 ? 10.256 1.834 -36.380 1.00 97.00 164 MET A CA 1
ATOM 1290 C C . MET A 1 164 ? 9.334 2.202 -37.551 1.00 97.00 164 MET A C 1
ATOM 1292 O O . MET A 1 164 ? 8.299 1.556 -37.752 1.00 97.00 164 MET A O 1
ATOM 1296 N N . PHE A 1 165 ? 9.719 3.205 -38.339 1.00 95.06 165 PHE A N 1
ATOM 1297 C CA . PHE A 1 165 ? 9.007 3.616 -39.540 1.00 95.06 165 PHE A CA 1
ATOM 1298 C C . PHE A 1 165 ? 9.453 2.807 -40.768 1.00 95.06 165 PHE A C 1
ATOM 1300 O O . PHE A 1 165 ? 8.622 2.154 -41.403 1.00 95.06 165 PHE A O 1
ATOM 1307 N N . ASP A 1 166 ? 10.757 2.784 -41.055 1.00 95.62 166 ASP A N 1
ATOM 1308 C CA . ASP A 1 166 ? 11.323 2.234 -42.295 1.00 95.62 166 ASP A CA 1
ATOM 1309 C C . ASP A 1 166 ? 11.400 0.697 -42.315 1.00 95.62 166 ASP A C 1
ATOM 1311 O O . ASP A 1 166 ? 11.346 0.072 -43.375 1.00 95.62 166 ASP A O 1
ATOM 1315 N N . GLN A 1 167 ? 11.556 0.063 -41.148 1.00 96.44 167 GLN A N 1
ATOM 1316 C CA . GLN A 1 167 ? 11.899 -1.360 -41.012 1.00 96.44 167 GLN A CA 1
ATOM 1317 C C . GLN A 1 167 ? 11.086 -2.064 -39.916 1.00 96.44 167 GLN A C 1
ATOM 1319 O O . GLN A 1 167 ? 11.596 -2.913 -39.180 1.00 96.44 167 GLN A O 1
ATOM 1324 N N . ALA A 1 168 ? 9.797 -1.744 -39.821 1.00 96.12 168 ALA A N 1
ATOM 1325 C CA . ALA A 1 168 ? 8.934 -2.167 -38.721 1.00 96.12 168 ALA A CA 1
ATOM 1326 C C . ALA A 1 168 ? 8.944 -3.675 -38.401 1.00 96.12 168 ALA A C 1
ATOM 1328 O O . ALA A 1 168 ? 8.942 -4.046 -37.231 1.00 96.12 168 ALA A O 1
ATOM 1329 N N . GLU A 1 169 ? 8.979 -4.563 -39.399 1.00 96.56 169 GLU A N 1
ATOM 1330 C CA . GLU A 1 169 ? 9.023 -6.014 -39.145 1.00 96.56 169 GLU A CA 1
ATOM 1331 C C . GLU A 1 169 ? 10.319 -6.439 -38.440 1.00 96.56 169 GLU A C 1
ATOM 1333 O O . GLU A 1 169 ? 10.292 -7.260 -37.520 1.00 96.56 169 GLU A O 1
ATOM 1338 N N . LYS A 1 170 ? 11.454 -5.833 -38.813 1.00 97.44 170 LYS A N 1
ATOM 1339 C CA . LYS A 1 170 ? 12.741 -6.088 -38.154 1.00 97.44 170 LYS A CA 1
ATOM 1340 C C . LYS A 1 170 ? 12.749 -5.535 -36.735 1.00 97.44 170 LYS A C 1
ATOM 1342 O O . LYS A 1 170 ? 13.250 -6.204 -35.835 1.00 97.44 170 LYS A O 1
ATOM 1347 N N . VAL A 1 171 ? 12.158 -4.359 -36.518 1.00 98.12 171 VAL A N 1
ATOM 1348 C CA . VAL A 1 171 ? 12.013 -3.790 -35.170 1.00 98.12 171 VAL A CA 1
ATOM 1349 C C . VAL A 1 171 ? 11.123 -4.667 -34.292 1.00 98.12 171 VAL A C 1
ATOM 1351 O O . VAL A 1 171 ? 11.485 -4.942 -33.153 1.00 98.12 171 VAL A O 1
ATOM 1354 N N . ALA A 1 172 ? 10.013 -5.189 -34.816 1.00 97.19 172 ALA A N 1
ATOM 1355 C CA . ALA A 1 172 ? 9.159 -6.114 -34.073 1.00 97.19 172 ALA A CA 1
ATOM 1356 C C . ALA A 1 172 ? 9.907 -7.403 -33.681 1.00 97.19 172 ALA A C 1
ATOM 1358 O O . ALA A 1 172 ? 9.793 -7.867 -32.545 1.00 97.19 172 ALA A O 1
ATOM 1359 N N . ALA A 1 173 ? 10.725 -7.959 -34.583 1.00 97.19 173 ALA A N 1
ATOM 1360 C CA . ALA A 1 173 ? 11.578 -9.109 -34.274 1.00 97.19 173 ALA A CA 1
ATOM 1361 C C . ALA A 1 173 ? 12.640 -8.777 -33.208 1.00 97.19 173 ALA A C 1
ATOM 1363 O O . ALA A 1 173 ? 12.863 -9.564 -32.286 1.00 97.19 173 ALA A O 1
ATOM 1364 N N . PHE A 1 174 ? 13.251 -7.594 -33.294 1.00 98.12 174 PHE A N 1
ATOM 1365 C CA . PHE A 1 174 ? 14.208 -7.094 -32.310 1.00 98.12 174 PHE A CA 1
ATOM 1366 C C . PHE A 1 174 ? 13.574 -6.930 -30.922 1.00 98.12 174 PHE A C 1
ATOM 1368 O O . PHE A 1 174 ? 14.102 -7.453 -29.940 1.00 98.12 174 PHE A O 1
ATOM 1375 N N . PHE A 1 175 ? 12.391 -6.316 -30.845 1.00 98.25 175 PHE A N 1
ATOM 1376 C CA . PHE A 1 175 ? 11.615 -6.177 -29.608 1.00 98.25 175 PHE A CA 1
ATOM 1377 C C . PHE A 1 175 ? 11.221 -7.539 -29.032 1.00 98.25 175 PHE A C 1
ATOM 1379 O O . PHE A 1 175 ? 11.338 -7.749 -27.828 1.00 98.25 175 PHE A O 1
ATOM 1386 N N . SER A 1 176 ? 10.840 -8.500 -29.879 1.00 97.38 176 SER A N 1
ATOM 1387 C CA . SER A 1 176 ? 10.547 -9.870 -29.442 1.00 97.38 176 SER A CA 1
ATOM 1388 C C . SER A 1 176 ? 11.769 -10.569 -28.833 1.00 97.38 176 SER A C 1
ATOM 1390 O O . SER A 1 176 ? 11.638 -11.338 -27.880 1.00 97.38 176 SER A O 1
ATOM 1392 N N . ASN A 1 177 ? 12.977 -10.309 -29.334 1.00 97.88 177 ASN A N 1
ATOM 1393 C CA . ASN A 1 177 ? 14.184 -10.871 -28.729 1.00 97.88 177 ASN A CA 1
ATOM 1394 C C . ASN A 1 177 ? 14.514 -10.217 -27.380 1.00 97.88 177 ASN A C 1
ATOM 1396 O O . ASN A 1 177 ? 14.869 -10.928 -26.439 1.00 97.88 177 ASN A O 1
ATOM 1400 N N . ILE A 1 178 ? 14.305 -8.904 -27.242 1.00 98.19 178 ILE A N 1
ATOM 1401 C CA . ILE A 1 178 ? 14.428 -8.212 -25.950 1.00 98.19 178 ILE A CA 1
ATOM 1402 C C . ILE A 1 178 ? 13.378 -8.731 -24.955 1.00 98.19 178 ILE A C 1
ATOM 1404 O O . ILE A 1 178 ? 13.712 -9.015 -23.807 1.00 98.19 178 ILE A O 1
ATOM 1408 N N . GLN A 1 179 ? 12.134 -8.951 -25.391 1.00 97.50 179 GLN A N 1
ATOM 1409 C CA . GLN A 1 179 ? 11.095 -9.583 -24.574 1.00 97.50 179 GLN A CA 1
ATOM 1410 C C . GLN A 1 179 ? 11.572 -10.932 -24.010 1.00 97.50 179 GLN A C 1
ATOM 1412 O O . GLN A 1 179 ? 11.465 -11.164 -22.808 1.00 97.50 179 GLN A O 1
ATOM 1417 N N . LYS A 1 180 ? 12.144 -11.811 -24.846 1.00 97.62 180 LYS A N 1
ATOM 1418 C CA . LYS A 1 180 ? 12.668 -13.118 -24.399 1.00 97.62 180 LYS A CA 1
ATOM 1419 C C . LYS A 1 180 ? 13.805 -12.972 -23.385 1.00 97.62 180 LYS A C 1
ATOM 1421 O O . LYS A 1 180 ? 13.878 -13.754 -22.436 1.00 97.62 180 LYS A O 1
ATOM 1426 N N . LEU A 1 181 ? 14.689 -11.988 -23.574 1.00 98.06 181 LEU A N 1
ATOM 1427 C CA . LEU A 1 181 ? 15.737 -11.654 -22.606 1.00 98.06 181 LEU A CA 1
ATOM 1428 C C . LEU A 1 181 ? 15.120 -11.272 -21.252 1.00 98.06 181 LEU A C 1
ATOM 1430 O O . LEU A 1 181 ? 15.500 -11.838 -20.225 1.00 98.06 181 LEU A O 1
ATOM 1434 N N . LEU A 1 182 ? 14.128 -10.382 -21.258 1.00 97.50 182 LEU A N 1
ATOM 1435 C CA . LEU A 1 182 ? 13.437 -9.918 -20.055 1.00 97.50 182 LEU A CA 1
ATOM 1436 C C . LEU A 1 182 ? 12.672 -11.034 -19.341 1.00 97.50 182 LEU A C 1
ATOM 1438 O O . LEU A 1 182 ? 12.790 -11.174 -18.124 1.00 97.50 182 LEU A O 1
ATOM 1442 N N . GLU A 1 183 ? 11.948 -11.881 -20.068 1.00 96.88 183 GLU A N 1
ATOM 1443 C CA . GLU A 1 183 ? 11.242 -13.039 -19.501 1.00 96.88 183 GLU A CA 1
ATOM 1444 C C . GLU A 1 183 ? 12.210 -14.027 -18.845 1.00 96.88 183 GLU A C 1
ATOM 1446 O O . GLU A 1 183 ? 11.967 -14.509 -17.733 1.00 96.88 183 GLU A O 1
ATOM 1451 N N . LYS A 1 184 ? 13.345 -14.305 -19.498 1.00 97.00 184 LYS A N 1
ATOM 1452 C CA . LYS A 1 184 ? 14.388 -15.179 -18.950 1.00 97.00 184 LYS A CA 1
ATOM 1453 C C . LYS A 1 184 ? 15.005 -14.572 -17.687 1.00 97.00 184 LYS A C 1
ATOM 1455 O O . LYS A 1 184 ? 15.174 -15.285 -16.696 1.00 97.00 184 LYS A O 1
ATOM 1460 N N . PHE A 1 185 ? 15.300 -13.271 -17.695 1.00 96.81 185 PHE A N 1
ATOM 1461 C CA . PHE A 1 185 ? 15.887 -12.554 -16.558 1.00 96.81 185 PHE A CA 1
ATOM 1462 C C . PHE A 1 185 ? 14.936 -12.490 -15.361 1.00 96.81 185 PHE A C 1
ATOM 1464 O O . PHE A 1 185 ? 15.277 -12.931 -14.263 1.00 96.81 185 PHE A O 1
ATOM 1471 N N . THR A 1 186 ? 13.707 -12.033 -15.573 1.00 95.94 186 THR A N 1
ATOM 1472 C CA . THR A 1 186 ? 12.686 -11.942 -14.519 1.00 95.94 186 THR A CA 1
ATOM 1473 C C . THR A 1 186 ? 12.317 -13.315 -13.952 1.00 95.94 186 THR A C 1
ATOM 1475 O O . THR A 1 186 ? 12.159 -13.456 -12.737 1.00 95.94 186 THR A O 1
ATOM 1478 N N . THR A 1 187 ? 12.266 -14.365 -14.780 1.00 95.12 187 THR A N 1
ATOM 1479 C CA . THR A 1 187 ? 12.086 -15.752 -14.311 1.00 95.12 187 THR A CA 1
ATOM 1480 C C . THR A 1 187 ? 13.266 -16.219 -13.456 1.00 95.12 187 THR A C 1
ATOM 1482 O O . THR A 1 187 ? 13.067 -16.882 -12.437 1.00 95.12 187 THR A O 1
ATOM 1485 N N . HIS A 1 188 ? 14.498 -15.884 -13.845 1.00 95.25 188 HIS A N 1
ATOM 1486 C CA . HIS A 1 188 ? 15.693 -16.222 -13.072 1.00 95.25 188 HIS A CA 1
ATOM 1487 C C . HIS A 1 188 ? 15.692 -15.543 -11.690 1.00 95.25 188 HIS A C 1
ATOM 1489 O O . HIS A 1 188 ? 15.937 -16.222 -10.694 1.00 95.25 188 HIS A O 1
ATOM 1495 N N . ILE A 1 189 ? 15.350 -14.251 -11.605 1.00 95.00 189 ILE A N 1
ATOM 1496 C CA . ILE A 1 189 ? 15.274 -13.513 -10.330 1.00 95.00 189 ILE A CA 1
ATOM 1497 C C . ILE A 1 189 ? 14.111 -14.009 -9.460 1.00 95.00 189 ILE A C 1
ATOM 1499 O O . ILE A 1 189 ? 14.319 -14.409 -8.314 1.00 95.00 189 ILE A O 1
ATOM 1503 N N . SER A 1 190 ? 12.894 -14.060 -10.009 1.00 93.00 190 SER A N 1
ATOM 1504 C CA . SER A 1 190 ? 11.689 -14.437 -9.252 1.00 93.00 190 SER A CA 1
ATOM 1505 C C . SER A 1 190 ? 11.756 -15.845 -8.661 1.00 93.00 190 SER A C 1
ATOM 1507 O O . SER A 1 190 ? 11.264 -16.064 -7.556 1.00 93.00 190 SER A O 1
ATOM 1509 N N . ARG A 1 191 ? 12.412 -16.803 -9.333 1.00 94.00 191 ARG A N 1
ATOM 1510 C CA . ARG A 1 191 ? 12.650 -18.151 -8.781 1.00 94.00 191 ARG A CA 1
ATOM 1511 C C . ARG A 1 191 ? 13.512 -18.143 -7.521 1.00 94.00 191 ARG A C 1
ATOM 1513 O O . ARG A 1 191 ? 13.435 -19.085 -6.736 1.00 94.00 191 ARG A O 1
ATOM 1520 N N . GLN A 1 192 ? 14.344 -17.123 -7.346 1.00 92.50 192 GLN A N 1
ATOM 1521 C CA . GLN A 1 192 ? 15.272 -17.016 -6.226 1.00 92.50 192 GLN A CA 1
ATOM 1522 C C . GLN A 1 192 ? 14.730 -16.152 -5.087 1.00 92.50 192 GLN A C 1
ATOM 1524 O O . GLN A 1 192 ? 14.958 -16.490 -3.926 1.00 92.50 192 GLN A O 1
ATOM 1529 N N . THR A 1 193 ? 14.019 -15.066 -5.405 1.00 91.94 193 THR A N 1
ATOM 1530 C CA . THR A 1 193 ? 13.592 -14.059 -4.415 1.00 91.94 193 THR A CA 1
ATOM 1531 C C . THR A 1 193 ? 12.077 -13.958 -4.241 1.00 91.94 193 THR A C 1
ATOM 1533 O O . THR A 1 193 ? 11.603 -13.458 -3.222 1.00 91.94 193 THR A O 1
ATOM 1536 N N . GLY A 1 194 ? 11.299 -14.450 -5.208 1.00 88.88 194 GLY A N 1
ATOM 1537 C CA . GLY A 1 194 ? 9.840 -14.352 -5.230 1.00 88.88 194 GLY A CA 1
ATOM 1538 C C . GLY A 1 194 ? 9.287 -13.006 -5.711 1.00 88.88 194 GLY A C 1
ATOM 1539 O O . GLY A 1 194 ? 8.067 -12.860 -5.752 1.00 88.88 194 GLY A O 1
ATOM 1540 N N . THR A 1 195 ? 10.130 -12.033 -6.082 1.00 88.94 195 THR A N 1
ATOM 1541 C CA . THR A 1 195 ? 9.710 -10.699 -6.563 1.00 88.94 195 THR A CA 1
ATOM 1542 C C . THR A 1 195 ? 10.525 -10.253 -7.782 1.00 88.94 195 THR A C 1
ATOM 1544 O O . THR A 1 195 ? 11.533 -10.872 -8.115 1.00 88.94 195 THR A O 1
ATOM 1547 N N . THR A 1 196 ? 10.077 -9.207 -8.485 1.00 89.38 196 THR A N 1
ATOM 1548 C CA . THR A 1 196 ? 10.732 -8.702 -9.715 1.00 89.38 196 THR A CA 1
ATOM 1549 C C . THR A 1 196 ? 10.714 -7.179 -9.869 1.00 89.38 196 THR A C 1
ATOM 1551 O O . THR A 1 196 ? 11.150 -6.679 -10.898 1.00 89.38 196 THR A O 1
ATOM 1554 N N . SER A 1 197 ? 10.152 -6.436 -8.915 1.00 88.81 197 SER A N 1
ATOM 1555 C CA . SER A 1 197 ? 9.601 -5.103 -9.187 1.00 88.81 197 SER A CA 1
ATOM 1556 C C . SER A 1 197 ? 9.739 -4.069 -8.071 1.00 88.81 197 SER A C 1
ATOM 1558 O O . SER A 1 197 ? 9.394 -2.908 -8.282 1.00 88.81 197 SER A O 1
ATOM 1560 N N . ILE A 1 198 ? 10.228 -4.440 -6.888 1.00 85.88 198 ILE A N 1
ATOM 1561 C CA . ILE A 1 198 ? 10.430 -3.496 -5.777 1.00 85.88 198 ILE A CA 1
ATOM 1562 C C . ILE A 1 198 ? 11.455 -2.424 -6.173 1.00 85.88 198 ILE A C 1
ATOM 1564 O O . ILE A 1 198 ? 11.264 -1.247 -5.876 1.00 85.88 198 ILE A O 1
ATOM 1568 N N . SER A 1 199 ? 12.501 -2.815 -6.898 1.00 87.38 199 SER A N 1
ATOM 1569 C CA . SER A 1 199 ? 13.515 -1.926 -7.463 1.00 87.38 199 SER A CA 1
ATOM 1570 C C . SER A 1 199 ? 13.006 -1.082 -8.629 1.00 87.38 199 SER A C 1
ATOM 1572 O O . SER A 1 199 ? 13.660 -0.106 -8.980 1.00 87.38 199 SER A O 1
ATOM 1574 N N . VAL A 1 200 ? 11.861 -1.422 -9.232 1.00 86.81 200 VAL A N 1
ATOM 1575 C CA . VAL A 1 200 ? 11.201 -0.569 -10.233 1.00 86.81 200 VAL A CA 1
ATOM 1576 C C . VAL A 1 200 ? 10.434 0.542 -9.525 1.00 86.81 200 VAL A C 1
ATOM 1578 O O . VAL A 1 200 ? 10.677 1.724 -9.755 1.00 86.81 200 VAL A O 1
ATOM 1581 N N . ASN A 1 201 ? 9.538 0.161 -8.612 1.00 89.50 201 ASN A N 1
ATOM 1582 C CA . ASN A 1 201 ? 8.836 1.100 -7.754 1.00 89.50 201 ASN A CA 1
ATOM 1583 C C . ASN A 1 201 ? 8.526 0.457 -6.407 1.00 89.50 201 ASN A C 1
ATOM 1585 O O . ASN A 1 201 ? 7.756 -0.499 -6.309 1.00 89.50 201 ASN A O 1
ATOM 1589 N N . ARG A 1 202 ? 9.075 1.043 -5.345 1.00 89.75 202 ARG A N 1
ATOM 1590 C CA . ARG A 1 202 ? 8.991 0.496 -3.994 1.00 89.75 202 ARG A CA 1
ATOM 1591 C C . ARG A 1 202 ? 7.557 0.385 -3.471 1.00 89.75 202 ARG A C 1
ATOM 1593 O O . ARG A 1 202 ? 7.299 -0.494 -2.649 1.00 89.75 202 ARG A O 1
ATOM 1600 N N . THR A 1 203 ? 6.606 1.177 -3.982 1.00 88.81 203 THR A N 1
ATOM 1601 C CA . THR A 1 203 ? 5.196 1.118 -3.558 1.00 88.81 203 THR A CA 1
ATOM 1602 C C . THR A 1 203 ? 4.578 -0.273 -3.727 1.00 88.81 203 THR A C 1
ATOM 1604 O O . THR A 1 203 ? 3.708 -0.649 -2.938 1.00 88.81 203 THR A O 1
ATOM 1607 N N . VAL A 1 204 ? 5.046 -1.088 -4.683 1.00 88.88 204 VAL A N 1
ATOM 1608 C CA . VAL A 1 204 ? 4.502 -2.444 -4.893 1.00 88.88 204 VAL A CA 1
ATOM 1609 C C . VAL A 1 204 ? 4.680 -3.360 -3.677 1.00 88.88 204 VAL A C 1
ATOM 1611 O O . VAL A 1 204 ? 3.927 -4.321 -3.534 1.00 88.88 204 VAL A O 1
ATOM 1614 N N . ARG A 1 205 ? 5.597 -3.044 -2.746 1.00 85.88 205 ARG A N 1
ATOM 1615 C CA . ARG A 1 205 ? 5.770 -3.793 -1.485 1.00 85.88 205 ARG A CA 1
ATOM 1616 C C . ARG A 1 205 ? 4.549 -3.728 -0.562 1.00 85.88 205 ARG A C 1
ATOM 1618 O O . ARG A 1 205 ? 4.411 -4.558 0.333 1.00 85.88 205 ARG A O 1
ATOM 1625 N N . HIS A 1 206 ? 3.681 -2.733 -0.756 1.00 79.81 206 HIS A N 1
ATOM 1626 C CA . HIS A 1 206 ? 2.440 -2.571 0.007 1.00 79.81 206 HIS A CA 1
ATOM 1627 C C . HIS A 1 206 ? 1.300 -3.442 -0.535 1.00 79.81 206 HIS A C 1
ATOM 1629 O O . HIS A 1 206 ? 0.262 -3.583 0.116 1.00 79.81 206 HIS A O 1
ATOM 1635 N N . LEU A 1 207 ? 1.476 -4.039 -1.717 1.00 80.06 207 LEU A N 1
ATOM 1636 C CA . LEU A 1 207 ? 0.477 -4.890 -2.348 1.00 80.06 207 LEU A CA 1
ATOM 1637 C C . LEU A 1 207 ? 0.553 -6.324 -1.813 1.00 80.06 207 LEU A C 1
ATOM 1639 O O . LEU A 1 207 ? 1.583 -6.805 -1.347 1.00 80.06 207 LEU A O 1
ATOM 1643 N N . LYS A 1 208 ? -0.583 -7.026 -1.872 1.00 74.88 208 LYS A N 1
ATOM 1644 C CA . LYS A 1 208 ? -0.729 -8.384 -1.316 1.00 74.88 208 LYS A CA 1
ATOM 1645 C C . LYS A 1 208 ? 0.140 -9.425 -2.012 1.00 74.88 208 LYS A C 1
ATOM 1647 O O . LYS A 1 208 ? 0.497 -10.425 -1.395 1.00 74.88 208 LYS A O 1
ATOM 1652 N N . GLN A 1 209 ? 0.401 -9.224 -3.296 1.00 82.56 209 GLN A N 1
ATOM 1653 C CA . GLN A 1 209 ? 1.116 -10.155 -4.156 1.00 82.56 209 GLN A CA 1
ATOM 1654 C C . GLN A 1 209 ? 2.197 -9.389 -4.929 1.00 82.56 209 GLN A C 1
ATOM 1656 O O . GLN A 1 209 ? 1.952 -8.236 -5.292 1.00 82.56 209 GLN A O 1
ATOM 1661 N N . PRO A 1 210 ? 3.365 -10.004 -5.188 1.00 88.00 210 PRO A N 1
ATOM 1662 C CA . PRO A 1 210 ? 4.401 -9.411 -6.028 1.00 88.00 210 PRO A CA 1
ATOM 1663 C C . PRO A 1 210 ? 3.858 -9.103 -7.425 1.00 88.00 210 PRO A C 1
ATOM 1665 O O . PRO A 1 210 ? 3.302 -9.984 -8.071 1.00 88.00 210 PRO A O 1
ATOM 1668 N N . VAL A 1 211 ? 4.019 -7.865 -7.884 1.00 92.88 211 VAL A N 1
ATOM 1669 C CA . VAL A 1 211 ? 3.584 -7.440 -9.222 1.00 92.88 211 VAL A CA 1
ATOM 1670 C C . VAL A 1 211 ? 4.704 -7.707 -10.219 1.00 92.88 211 VAL A C 1
ATOM 1672 O O . VAL A 1 211 ? 5.851 -7.385 -9.925 1.00 92.88 211 VAL A O 1
ATOM 1675 N N . PHE A 1 212 ? 4.394 -8.237 -11.397 1.00 95.50 212 PHE A N 1
ATOM 1676 C CA . PHE A 1 212 ? 5.276 -8.219 -12.560 1.00 95.50 212 PHE A CA 1
ATOM 1677 C C . PHE A 1 212 ? 5.160 -6.844 -13.231 1.00 95.50 212 PHE A C 1
ATOM 1679 O O . PHE A 1 212 ? 4.183 -6.575 -13.929 1.00 95.50 212 PHE A O 1
ATOM 1686 N N . LEU A 1 213 ? 6.104 -5.949 -12.934 1.00 94.75 213 LEU A N 1
ATOM 1687 C CA . LEU A 1 213 ? 6.076 -4.537 -13.313 1.00 94.75 213 LEU A CA 1
ATOM 1688 C C . LEU A 1 213 ? 7.316 -4.218 -14.143 1.00 94.75 213 LEU A C 1
ATOM 1690 O O . LEU A 1 213 ? 8.427 -4.268 -13.618 1.00 94.75 213 LEU A O 1
ATOM 1694 N N . HIS A 1 214 ? 7.117 -3.867 -15.408 1.00 93.69 214 HIS A N 1
ATOM 1695 C CA . HIS A 1 214 ? 8.178 -3.304 -16.246 1.00 93.69 214 HIS A CA 1
ATOM 1696 C C . HIS A 1 214 ? 8.191 -1.780 -16.139 1.00 93.69 214 HIS A C 1
ATOM 1698 O O . HIS A 1 214 ? 7.170 -1.176 -15.799 1.00 93.69 214 HIS A O 1
ATOM 1704 N N . SER A 1 215 ? 9.326 -1.152 -16.455 1.00 89.38 215 SER A N 1
ATOM 1705 C CA . SER A 1 215 ? 9.431 0.308 -16.553 1.00 89.38 215 SER A CA 1
ATOM 1706 C C . SER A 1 215 ? 9.764 0.770 -17.953 1.00 89.38 215 SER A C 1
ATOM 1708 O O . SER A 1 215 ? 10.727 0.313 -18.554 1.00 89.38 215 SER A O 1
ATOM 1710 N N . GLU A 1 216 ? 8.968 1.714 -18.449 1.00 84.12 216 GLU A N 1
ATOM 1711 C CA . GLU A 1 216 ? 9.098 2.266 -19.796 1.00 84.12 216 GLU A CA 1
ATOM 1712 C C . GLU A 1 216 ? 9.046 3.789 -19.714 1.00 84.12 216 GLU A C 1
ATOM 1714 O O . GLU A 1 216 ? 7.997 4.432 -19.809 1.00 84.12 216 GLU A O 1
ATOM 1719 N N . CYS A 1 217 ? 10.219 4.380 -19.504 1.00 83.56 217 CYS A N 1
ATOM 1720 C CA . CYS A 1 217 ? 10.400 5.827 -19.417 1.00 83.56 217 CYS A CA 1
ATOM 1721 C C . CYS A 1 217 ? 10.197 6.487 -20.788 1.00 83.56 217 CYS A C 1
ATOM 1723 O O . CYS A 1 217 ? 9.792 7.644 -20.881 1.00 83.56 217 CYS A O 1
ATOM 1725 N N . THR A 1 218 ? 10.483 5.726 -21.843 1.00 89.94 218 THR A N 1
ATOM 1726 C CA . THR A 1 218 ? 10.509 6.135 -23.251 1.00 89.94 218 THR A CA 1
ATOM 1727 C C . THR A 1 218 ? 9.135 6.156 -23.918 1.00 89.94 218 THR A C 1
ATOM 1729 O O . THR A 1 218 ? 9.025 6.625 -25.047 1.00 89.94 218 THR A O 1
ATOM 1732 N N . HIS A 1 219 ? 8.058 5.749 -23.231 1.00 91.50 219 HIS A N 1
ATOM 1733 C CA . HIS A 1 219 ? 6.694 5.878 -23.764 1.00 91.50 219 HIS A CA 1
ATOM 1734 C C . HIS A 1 219 ? 6.340 7.317 -24.169 1.00 91.50 219 HIS A C 1
ATOM 1736 O O . HIS A 1 219 ? 5.600 7.519 -25.126 1.00 91.50 219 HIS A O 1
ATOM 1742 N N . THR A 1 220 ? 6.909 8.318 -23.496 1.00 91.50 220 THR A N 1
ATOM 1743 C CA . THR A 1 220 ? 6.730 9.742 -23.831 1.00 91.50 220 THR A CA 1
ATOM 1744 C C . THR A 1 220 ? 7.239 10.111 -25.226 1.00 91.50 220 THR A C 1
ATOM 1746 O O . THR A 1 220 ? 6.806 11.115 -25.792 1.00 91.50 220 THR A O 1
ATOM 1749 N N . MET A 1 221 ? 8.154 9.310 -25.781 1.00 94.50 221 MET A N 1
ATOM 1750 C CA . MET A 1 221 ? 8.832 9.561 -27.053 1.00 94.50 221 MET A CA 1
ATOM 1751 C C . MET A 1 221 ? 8.089 8.970 -28.256 1.00 94.50 221 MET A C 1
ATOM 1753 O O . MET A 1 221 ? 8.457 9.261 -29.390 1.00 94.50 221 MET A O 1
ATOM 1757 N N . ILE A 1 222 ? 7.051 8.155 -28.035 1.00 95.06 222 ILE A N 1
ATOM 1758 C CA . ILE A 1 222 ? 6.326 7.456 -29.103 1.00 95.06 222 ILE A CA 1
ATOM 1759 C C . ILE A 1 222 ? 4.836 7.809 -29.122 1.00 95.06 222 ILE A C 1
ATOM 1761 O O . ILE A 1 222 ? 4.265 8.341 -28.163 1.00 95.06 222 ILE A O 1
ATOM 1765 N N . SER A 1 223 ? 4.177 7.532 -30.248 1.00 96.06 223 SER A N 1
ATOM 1766 C CA . SER A 1 223 ? 2.728 7.694 -30.353 1.00 96.06 223 SER A CA 1
ATOM 1767 C C . SER A 1 223 ? 1.976 6.528 -29.693 1.00 96.06 223 SER A C 1
ATOM 1769 O O . SER A 1 223 ? 2.522 5.445 -29.475 1.00 96.06 223 SER A O 1
ATOM 1771 N N . ALA A 1 224 ? 0.687 6.728 -29.395 1.00 96.38 224 ALA A N 1
ATOM 1772 C CA . ALA A 1 224 ? -0.174 5.636 -28.935 1.00 96.38 224 ALA A CA 1
ATOM 1773 C C . ALA A 1 224 ? -0.335 4.541 -30.007 1.00 96.38 224 ALA A C 1
ATOM 1775 O O . ALA A 1 224 ? -0.492 3.372 -29.662 1.00 96.38 224 ALA A O 1
ATOM 1776 N N . ASP A 1 225 ? -0.244 4.904 -31.291 1.00 96.94 225 ASP A N 1
ATOM 1777 C CA . ASP A 1 225 ? -0.306 3.955 -32.403 1.00 96.94 225 ASP A CA 1
ATOM 1778 C C . ASP A 1 225 ? 0.971 3.115 -32.503 1.00 96.94 225 ASP A C 1
ATOM 1780 O O . ASP A 1 225 ? 0.885 1.903 -32.700 1.00 96.94 225 ASP A O 1
ATOM 1784 N N . ASP A 1 226 ? 2.144 3.709 -32.270 1.00 97.19 226 ASP A N 1
ATOM 1785 C CA . ASP A 1 226 ? 3.407 2.966 -32.185 1.00 97.19 226 ASP A CA 1
ATOM 1786 C C . ASP A 1 226 ? 3.406 2.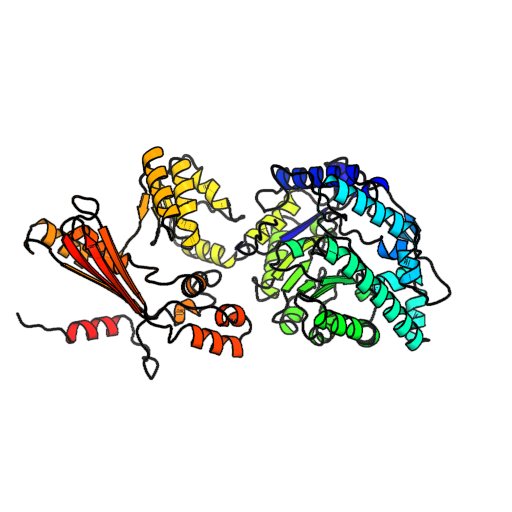008 -30.993 1.00 97.19 226 ASP A C 1
ATOM 1788 O O . ASP A 1 226 ? 3.760 0.836 -31.138 1.00 97.19 226 ASP A O 1
ATOM 1792 N N . TYR A 1 227 ? 2.936 2.465 -29.826 1.00 97.38 227 TYR A N 1
ATOM 1793 C CA . TYR A 1 227 ? 2.767 1.596 -28.660 1.00 97.38 227 TYR A CA 1
ATOM 1794 C C . TYR A 1 227 ? 1.822 0.433 -28.983 1.00 97.38 227 TYR A C 1
ATOM 1796 O O . TYR A 1 227 ? 2.168 -0.727 -28.760 1.00 97.38 227 TYR A O 1
ATOM 1804 N N . ARG A 1 228 ? 0.656 0.721 -29.579 1.00 97.31 228 ARG A N 1
ATOM 1805 C CA . ARG A 1 228 ? -0.319 -0.296 -29.994 1.00 97.31 228 ARG A CA 1
ATOM 1806 C C . ARG A 1 228 ? 0.275 -1.295 -30.988 1.00 97.31 228 ARG A C 1
ATOM 1808 O O . ARG A 1 228 ? -0.049 -2.479 -30.923 1.00 97.31 228 ARG A O 1
ATOM 1815 N N . ARG A 1 229 ? 1.121 -0.830 -31.907 1.00 97.00 229 ARG A N 1
ATOM 1816 C CA . ARG A 1 229 ? 1.740 -1.658 -32.945 1.00 97.00 229 ARG A CA 1
ATOM 1817 C C . ARG A 1 229 ? 2.831 -2.571 -32.395 1.00 97.00 229 ARG A C 1
ATOM 1819 O O . ARG A 1 229 ? 2.869 -3.739 -32.772 1.00 97.00 229 ARG A O 1
ATOM 1826 N N . PHE A 1 230 ? 3.714 -2.049 -31.546 1.00 97.62 230 PHE A N 1
ATOM 1827 C CA . PHE A 1 230 ? 4.955 -2.737 -31.181 1.00 97.62 230 PHE A CA 1
ATOM 1828 C C . PHE A 1 230 ? 4.976 -3.301 -29.757 1.00 97.62 230 PHE A C 1
ATOM 1830 O O . PHE A 1 230 ? 5.541 -4.371 -29.548 1.00 97.62 230 PHE A O 1
ATOM 1837 N N . LEU A 1 231 ? 4.374 -2.610 -28.786 1.00 97.69 231 LEU A N 1
ATOM 1838 C CA . LEU A 1 231 ? 4.531 -2.920 -27.358 1.00 97.69 231 LEU A CA 1
ATOM 1839 C C . LEU A 1 231 ? 3.276 -3.549 -26.750 1.00 97.69 231 LEU A C 1
ATOM 1841 O O . LEU A 1 231 ? 3.377 -4.515 -26.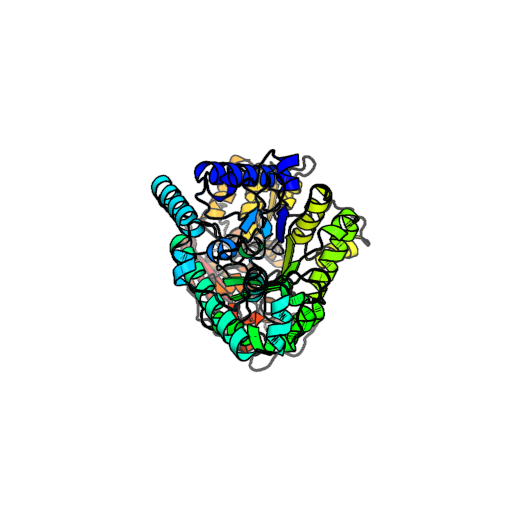000 1.00 97.69 231 LEU A O 1
ATOM 1845 N N . LEU A 1 232 ? 2.083 -3.094 -27.145 1.00 97.69 232 LEU A N 1
ATOM 1846 C CA . LEU A 1 232 ? 0.821 -3.655 -26.657 1.00 97.69 232 LEU A CA 1
ATOM 1847 C C . LEU A 1 232 ? 0.718 -5.182 -26.843 1.00 97.69 232 LEU A C 1
ATOM 1849 O O . LEU A 1 232 ? 0.255 -5.841 -25.913 1.00 97.69 232 LEU A O 1
ATOM 1853 N N . PRO A 1 233 ? 1.149 -5.800 -27.966 1.00 97.94 233 PRO A N 1
ATOM 1854 C CA . PRO A 1 233 ? 1.119 -7.258 -28.089 1.00 97.94 233 PRO A CA 1
ATOM 1855 C C . PRO A 1 233 ? 1.954 -7.974 -27.016 1.00 97.94 233 PRO A C 1
ATOM 1857 O O . PRO A 1 233 ? 1.555 -9.041 -26.544 1.00 97.94 233 PRO A O 1
ATOM 1860 N N . ILE A 1 234 ? 3.077 -7.372 -26.614 1.00 97.81 234 ILE A N 1
ATOM 1861 C CA . ILE A 1 234 ? 3.974 -7.885 -25.574 1.00 97.81 234 ILE A CA 1
ATOM 1862 C C . ILE A 1 234 ? 3.304 -7.744 -24.203 1.00 97.81 234 ILE A C 1
ATOM 1864 O O . ILE A 1 234 ? 3.168 -8.737 -23.489 1.00 97.81 234 ILE A O 1
ATOM 1868 N N . ASP A 1 235 ? 2.771 -6.565 -23.880 1.00 97.75 235 ASP A N 1
ATOM 1869 C CA . ASP A 1 235 ? 2.095 -6.314 -22.598 1.00 97.75 235 ASP A CA 1
ATOM 1870 C C . ASP A 1 235 ? 0.821 -7.164 -22.442 1.00 97.75 235 ASP A C 1
ATOM 1872 O O . ASP A 1 235 ? 0.520 -7.685 -21.365 1.00 97.75 235 ASP A O 1
ATOM 1876 N N . VAL A 1 236 ? 0.087 -7.403 -23.534 1.00 97.94 236 VAL A N 1
ATOM 1877 C CA . VAL A 1 236 ? -1.044 -8.342 -23.557 1.00 97.94 236 VAL A CA 1
ATOM 1878 C C . VAL A 1 236 ? -0.576 -9.769 -23.271 1.00 97.94 236 VAL A C 1
ATOM 1880 O O . VAL A 1 236 ? -1.244 -10.479 -22.514 1.00 97.94 236 VAL A O 1
ATOM 1883 N N . ALA A 1 237 ? 0.549 -10.207 -23.842 1.00 97.00 237 ALA A N 1
ATOM 1884 C CA . ALA A 1 237 ? 1.109 -11.527 -23.562 1.00 97.00 237 ALA A CA 1
ATOM 1885 C C . ALA A 1 237 ? 1.554 -11.647 -22.095 1.00 97.00 237 ALA A C 1
ATOM 1887 O O . ALA A 1 237 ? 1.176 -12.610 -21.419 1.00 97.00 237 ALA A O 1
ATOM 1888 N N . TRP A 1 238 ? 2.262 -10.645 -21.570 1.00 97.06 238 TRP A N 1
ATOM 1889 C CA . TRP A 1 238 ? 2.704 -10.616 -20.177 1.00 97.06 238 TRP A CA 1
ATOM 1890 C C . TRP A 1 238 ? 1.545 -10.573 -19.188 1.00 97.06 238 TRP A C 1
ATOM 1892 O O . TRP A 1 238 ? 1.538 -11.374 -18.258 1.00 97.06 238 TRP A O 1
ATOM 1902 N N . SER A 1 239 ? 0.514 -9.760 -19.429 1.00 96.69 239 SER A N 1
ATOM 1903 C CA . SER A 1 239 ? -0.666 -9.697 -18.551 1.00 96.69 239 SER A CA 1
ATOM 1904 C C . SER A 1 239 ? -1.422 -11.026 -18.429 1.00 96.69 239 SER A C 1
ATOM 1906 O O . SER A 1 239 ? -2.105 -11.272 -17.436 1.00 96.69 239 SER A O 1
ATOM 1908 N N . ARG A 1 240 ? -1.303 -11.909 -19.430 1.00 95.06 240 ARG A N 1
ATOM 1909 C CA . ARG A 1 240 ? -1.893 -13.257 -19.404 1.00 95.06 240 ARG A CA 1
ATOM 1910 C C . ARG A 1 240 ? -1.000 -14.273 -18.695 1.00 95.06 240 ARG A C 1
ATOM 1912 O O . ARG A 1 240 ? -1.527 -15.199 -18.082 1.00 95.06 240 ARG A O 1
ATOM 1919 N N . GLY A 1 241 ? 0.320 -14.134 -18.822 1.00 91.38 241 GLY A N 1
ATOM 1920 C CA . GLY A 1 241 ? 1.303 -15.088 -18.299 1.00 91.38 241 GLY A CA 1
ATOM 1921 C C . GLY A 1 241 ? 1.765 -14.804 -16.869 1.00 91.38 241 GLY A C 1
ATOM 1922 O O . GLY A 1 241 ? 2.026 -15.741 -16.115 1.00 91.38 241 GLY A O 1
ATOM 1923 N N . PHE A 1 242 ? 1.833 -13.532 -16.478 1.00 92.00 242 PHE A N 1
ATOM 1924 C CA . PHE A 1 242 ? 2.411 -13.080 -15.216 1.00 92.00 242 PHE A CA 1
ATOM 1925 C C . PHE A 1 242 ? 1.403 -12.215 -14.466 1.00 92.00 242 PHE A C 1
ATOM 1927 O O . PHE A 1 242 ? 1.057 -11.129 -14.916 1.00 92.00 242 PHE A O 1
ATOM 1934 N N . ARG A 1 243 ? 0.923 -12.689 -13.311 1.00 87.94 243 ARG A N 1
ATOM 1935 C CA . ARG A 1 243 ? -0.038 -11.952 -12.484 1.00 87.94 243 ARG A CA 1
ATOM 1936 C C . ARG A 1 243 ? 0.395 -11.835 -11.024 1.00 87.94 243 ARG A C 1
ATOM 1938 O O . ARG A 1 243 ? 0.841 -12.842 -10.471 1.00 87.94 243 ARG A O 1
ATOM 1945 N N . PRO A 1 244 ? 0.110 -10.699 -10.362 1.00 93.56 244 PRO A N 1
ATOM 1946 C CA . PRO A 1 244 ? -0.445 -9.460 -10.929 1.00 93.56 244 PRO A CA 1
ATOM 1947 C C . PRO A 1 244 ? 0.480 -8.761 -11.939 1.00 93.56 244 PRO A C 1
ATOM 1949 O O . PRO A 1 244 ? 1.693 -8.804 -11.760 1.00 93.56 244 PRO A O 1
ATOM 1952 N N . PHE A 1 245 ? -0.075 -8.122 -12.973 1.00 96.50 245 PHE A N 1
ATOM 1953 C CA . PHE A 1 245 ? 0.693 -7.410 -14.013 1.00 96.50 245 PHE A CA 1
ATOM 1954 C C . PHE A 1 245 ? 0.581 -5.891 -13.871 1.00 96.50 245 PHE A C 1
ATOM 1956 O O . PHE A 1 245 ? -0.492 -5.370 -13.551 1.00 96.50 245 PHE A O 1
ATOM 1963 N N . GLY A 1 246 ? 1.663 -5.169 -14.163 1.00 96.50 246 GLY A N 1
ATOM 1964 C CA . GLY A 1 246 ? 1.617 -3.717 -14.205 1.00 96.50 246 GLY A CA 1
ATOM 1965 C C . GLY A 1 246 ? 2.626 -3.046 -15.120 1.00 96.50 246 GLY A C 1
ATOM 1966 O O . GLY A 1 246 ? 3.604 -3.646 -15.557 1.00 96.50 246 GLY A O 1
ATOM 1967 N N . ILE A 1 247 ? 2.377 -1.758 -15.353 1.00 96.12 247 ILE A N 1
ATOM 1968 C CA . ILE A 1 247 ? 3.208 -0.884 -16.185 1.00 96.12 247 ILE A CA 1
ATOM 1969 C C . ILE A 1 247 ? 3.684 0.295 -15.345 1.00 96.12 247 ILE A C 1
ATOM 1971 O O . ILE A 1 247 ? 2.877 0.958 -14.686 1.00 96.12 247 ILE A O 1
ATOM 1975 N N . HIS A 1 248 ? 4.984 0.585 -15.388 1.00 94.88 248 HIS A N 1
ATOM 1976 C CA . HIS A 1 248 ? 5.530 1.812 -14.834 1.00 94.88 248 HIS A CA 1
ATOM 1977 C C . HIS A 1 248 ? 5.689 2.867 -15.930 1.00 94.88 248 HIS A C 1
ATOM 1979 O O . HIS A 1 248 ? 6.619 2.801 -16.736 1.00 94.88 248 HIS A O 1
ATOM 1985 N N . HIS A 1 249 ? 4.778 3.847 -15.956 1.00 94.19 249 HIS A N 1
ATOM 1986 C CA . HIS A 1 249 ? 4.818 4.971 -16.888 1.00 94.19 249 HIS A CA 1
ATOM 1987 C C . HIS A 1 249 ? 5.379 6.212 -16.177 1.00 94.19 249 HIS A C 1
ATOM 1989 O O . HIS A 1 249 ? 4.692 6.843 -15.376 1.00 94.19 249 HIS A O 1
ATOM 1995 N N . CYS A 1 250 ? 6.626 6.596 -16.462 1.00 85.88 250 CYS A N 1
ATOM 1996 C CA . CYS A 1 250 ? 7.276 7.712 -15.757 1.00 85.88 250 CYS A CA 1
ATOM 1997 C C . CYS A 1 250 ? 6.749 9.097 -16.147 1.00 85.88 250 CYS A C 1
ATOM 1999 O O . CYS A 1 250 ? 6.828 10.025 -15.335 1.00 85.88 250 CYS A O 1
ATOM 2001 N N . GLY A 1 251 ? 6.327 9.232 -17.406 1.00 86.12 251 GLY A N 1
ATOM 2002 C CA . GLY A 1 251 ? 6.086 10.490 -18.103 1.00 86.12 251 GLY A CA 1
ATOM 2003 C C . GLY A 1 251 ? 4.754 11.174 -17.812 1.00 86.12 251 GLY A C 1
ATOM 2004 O O . GLY A 1 251 ? 3.875 10.578 -17.186 1.00 86.12 251 GLY A O 1
ATOM 2005 N N . PRO A 1 252 ? 4.583 12.426 -18.271 1.00 92.88 252 PRO A N 1
ATOM 2006 C CA . PRO A 1 252 ? 3.460 13.241 -17.845 1.00 92.88 252 PRO A CA 1
ATOM 2007 C C . PRO A 1 252 ? 2.137 13.012 -18.562 1.00 92.88 252 PRO A C 1
ATOM 2009 O O . PRO A 1 252 ? 1.165 13.749 -18.388 1.00 92.88 252 PRO A O 1
ATOM 2012 N N . ASP A 1 253 ? 2.082 11.980 -19.387 1.00 94.25 253 ASP A N 1
ATOM 2013 C CA . ASP A 1 253 ? 1.049 11.817 -20.383 1.00 94.25 253 ASP A CA 1
ATOM 2014 C C . ASP A 1 253 ? 0.541 10.376 -20.492 1.00 94.25 253 ASP A C 1
ATOM 2016 O O . ASP A 1 253 ? -0.006 9.987 -21.522 1.00 94.25 253 ASP A O 1
ATOM 2020 N N . ALA A 1 254 ? 0.582 9.610 -19.394 1.00 95.50 254 ALA A N 1
ATOM 2021 C CA . ALA A 1 254 ? 0.045 8.244 -19.328 1.00 95.50 254 ALA A CA 1
ATOM 2022 C C . ALA A 1 254 ? -1.411 8.153 -19.835 1.00 95.50 254 ALA A C 1
ATOM 2024 O O . ALA A 1 254 ? -1.824 7.172 -20.449 1.00 95.50 254 ALA A O 1
ATOM 2025 N N . HIS A 1 255 ? -2.192 9.218 -19.643 1.00 96.44 255 HIS A N 1
ATOM 2026 C CA . HIS A 1 255 ? -3.573 9.345 -20.108 1.00 96.44 255 HIS A CA 1
ATOM 2027 C C . HIS A 1 255 ? -3.742 9.387 -21.645 1.00 96.44 255 HIS A C 1
ATOM 2029 O O . HIS A 1 255 ? -4.868 9.212 -22.127 1.00 96.44 255 HIS A O 1
ATOM 2035 N N . ARG A 1 256 ? -2.671 9.599 -22.429 1.00 96.12 256 ARG A N 1
ATOM 2036 C CA . ARG A 1 256 ? -2.667 9.398 -23.896 1.00 96.12 256 ARG A CA 1
ATOM 2037 C C . ARG A 1 256 ? -2.797 7.925 -24.261 1.00 96.12 256 ARG A C 1
ATOM 2039 O O . ARG A 1 256 ? -3.462 7.602 -25.238 1.00 96.12 256 ARG A O 1
ATOM 2046 N N . PHE A 1 257 ? -2.217 7.049 -23.449 1.00 96.88 257 PHE A N 1
ATOM 2047 C CA . PHE A 1 257 ? -2.208 5.603 -23.658 1.00 96.88 257 PHE A CA 1
ATOM 2048 C C . PHE A 1 257 ? -3.384 4.898 -22.975 1.00 96.88 257 PHE A C 1
ATOM 2050 O O . PHE A 1 257 ? -3.493 3.683 -23.071 1.00 96.88 257 PHE A O 1
ATOM 2057 N N . ALA A 1 258 ? -4.295 5.636 -22.328 1.00 96.50 258 ALA A N 1
ATOM 2058 C CA . ALA A 1 258 ? -5.402 5.075 -21.550 1.00 96.50 258 ALA A CA 1
ATOM 2059 C C . ALA A 1 258 ? -6.258 4.062 -22.331 1.00 96.50 258 ALA A C 1
ATOM 2061 O O . ALA A 1 258 ? -6.672 3.058 -21.760 1.00 96.50 258 ALA A O 1
ATOM 2062 N N . ASP A 1 259 ? -6.501 4.308 -23.623 1.00 96.94 259 ASP A N 1
ATOM 2063 C CA . ASP A 1 259 ? -7.251 3.377 -24.474 1.00 96.94 259 ASP A CA 1
ATOM 2064 C C . ASP A 1 259 ? -6.433 2.106 -24.766 1.00 96.94 259 ASP A C 1
ATOM 2066 O O . ASP A 1 259 ? -6.966 1.009 -24.666 1.00 96.94 259 ASP A O 1
ATOM 2070 N N . CYS A 1 260 ? -5.126 2.227 -25.025 1.00 97.31 260 CYS A N 1
ATOM 2071 C CA . CYS A 1 260 ? -4.256 1.062 -25.226 1.00 97.31 260 CYS A CA 1
ATOM 2072 C C . CYS A 1 260 ? -4.090 0.248 -23.935 1.00 97.31 260 CYS A C 1
ATOM 2074 O O . CYS A 1 260 ? -4.119 -0.975 -23.965 1.00 97.31 260 CYS A O 1
ATOM 2076 N N . TYR A 1 261 ? -3.963 0.913 -22.786 1.00 97.50 261 TYR A N 1
ATOM 2077 C CA . TYR A 1 261 ? -3.912 0.255 -21.481 1.00 97.50 261 TYR A CA 1
ATOM 2078 C C . TYR A 1 261 ? -5.218 -0.467 -21.147 1.00 97.50 261 TYR A C 1
ATOM 2080 O O . TYR A 1 261 ? -5.181 -1.526 -20.527 1.00 97.50 261 TYR A O 1
ATOM 2088 N N . ALA A 1 262 ? -6.366 0.063 -21.581 1.00 96.94 262 ALA A N 1
ATOM 2089 C CA . ALA A 1 262 ? -7.655 -0.608 -21.428 1.00 96.94 262 ALA A CA 1
ATOM 2090 C C . ALA A 1 262 ? -7.794 -1.851 -22.327 1.00 96.94 262 ALA A C 1
ATOM 2092 O O . ALA A 1 262 ? -8.546 -2.762 -21.982 1.00 96.94 262 ALA A O 1
ATOM 2093 N N . ASP A 1 263 ? -7.049 -1.914 -23.437 1.00 97.31 263 ASP A N 1
ATOM 2094 C CA . ASP A 1 263 ? -6.983 -3.094 -24.309 1.00 97.31 263 ASP A CA 1
ATOM 2095 C C . ASP A 1 263 ? -6.175 -4.251 -23.668 1.00 97.31 263 ASP A C 1
ATOM 2097 O O . ASP A 1 263 ? -6.255 -5.395 -24.128 1.00 97.31 263 ASP A O 1
ATOM 2101 N N . ILE A 1 264 ? -5.430 -3.998 -22.579 1.00 97.81 264 ILE A N 1
ATOM 2102 C CA . ILE A 1 264 ? -4.700 -5.023 -21.818 1.00 97.81 264 ILE A CA 1
ATOM 2103 C C . ILE A 1 264 ? -5.688 -5.778 -20.912 1.00 97.81 264 ILE A C 1
ATOM 2105 O O . ILE A 1 264 ? -6.238 -5.190 -19.979 1.00 97.81 264 ILE A O 1
ATOM 2109 N N . PRO A 1 265 ? -5.895 -7.098 -21.103 1.00 91.12 265 PRO A N 1
ATOM 2110 C CA . PRO A 1 265 ? -6.960 -7.833 -20.417 1.00 91.12 265 PRO A CA 1
ATOM 2111 C C . PRO A 1 265 ? -6.905 -7.783 -18.885 1.00 91.12 265 PRO A C 1
ATOM 2113 O O . PRO A 1 265 ? -7.940 -7.911 -18.231 1.00 91.12 265 PRO A O 1
ATOM 2116 N N . GLN A 1 266 ? -5.700 -7.703 -18.312 1.00 91.00 266 GLN A N 1
ATOM 2117 C CA . GLN A 1 266 ? -5.456 -7.834 -16.872 1.00 91.00 266 GLN A CA 1
ATOM 2118 C C . GLN A 1 266 ? -4.374 -6.856 -16.401 1.00 91.00 266 GLN A C 1
ATOM 2120 O O . GLN A 1 266 ? -3.361 -7.254 -15.837 1.00 91.00 266 GLN A O 1
ATOM 2125 N N . LEU A 1 267 ? -4.583 -5.560 -16.647 1.00 96.25 267 LEU A N 1
ATOM 2126 C CA . LEU A 1 267 ? -3.739 -4.514 -16.073 1.00 96.25 267 LEU A CA 1
ATOM 2127 C C . LEU A 1 267 ? -4.113 -4.278 -14.600 1.00 96.25 267 LEU A C 1
ATOM 2129 O O . LEU A 1 267 ? -5.041 -3.525 -14.291 1.00 96.25 267 LEU A O 1
ATOM 2133 N N . ASP A 1 268 ? -3.403 -4.944 -13.689 1.00 94.38 268 ASP A N 1
ATOM 2134 C CA . ASP A 1 268 ? -3.672 -4.902 -12.248 1.00 94.38 268 ASP A CA 1
ATOM 2135 C C . ASP A 1 268 ? -3.084 -3.640 -11.585 1.00 94.38 268 ASP A C 1
ATOM 2137 O O . ASP A 1 268 ? -3.654 -3.124 -10.619 1.00 94.38 268 ASP A O 1
ATOM 2141 N N . PHE A 1 269 ? -1.976 -3.111 -12.116 1.00 96.44 269 PHE A N 1
ATOM 2142 C CA . PHE A 1 269 ? -1.249 -1.968 -11.559 1.00 96.44 269 PHE A CA 1
ATOM 2143 C C . PHE A 1 269 ? -0.727 -1.016 -12.648 1.00 96.44 269 PHE A C 1
ATOM 2145 O O . PHE A 1 269 ? -0.192 -1.451 -13.663 1.00 96.44 269 PHE A O 1
ATOM 2152 N N . LEU A 1 270 ? -0.832 0.291 -12.423 1.00 97.06 270 LEU A N 1
ATOM 2153 C CA . LEU A 1 270 ? -0.255 1.323 -13.283 1.00 97.06 270 LEU A CA 1
ATOM 2154 C C . LEU A 1 270 ? 0.405 2.391 -12.410 1.00 97.06 270 LEU A C 1
ATOM 2156 O O . LEU A 1 270 ? -0.289 3.055 -11.633 1.00 97.06 270 LEU A O 1
ATOM 2160 N N . ASP A 1 271 ? 1.714 2.600 -12.570 1.00 95.25 271 ASP A N 1
ATOM 2161 C CA . ASP A 1 271 ? 2.311 3.851 -12.104 1.00 95.25 271 ASP A CA 1
ATOM 2162 C C . ASP A 1 271 ? 1.931 4.961 -13.071 1.00 95.25 271 ASP A C 1
ATOM 2164 O O . ASP A 1 271 ? 2.220 4.908 -14.267 1.00 95.25 271 ASP A O 1
ATOM 2168 N N . VAL A 1 272 ? 1.261 5.965 -12.526 1.00 95.81 272 VAL A N 1
ATOM 2169 C CA . VAL A 1 272 ? 0.768 7.123 -13.251 1.00 95.81 272 VAL A CA 1
ATOM 2170 C C . VAL A 1 272 ? 1.803 8.223 -13.112 1.00 95.81 272 VAL A C 1
ATOM 2172 O O . VAL A 1 272 ? 1.941 8.819 -12.043 1.00 95.81 272 VAL A O 1
ATOM 2175 N N . GLY A 1 273 ? 2.542 8.475 -14.189 1.00 92.00 273 GLY A N 1
ATOM 2176 C CA . GLY A 1 273 ? 3.562 9.511 -14.214 1.00 92.00 273 GLY A CA 1
ATOM 2177 C C . GLY A 1 273 ? 3.004 10.912 -13.943 1.00 92.00 273 GLY A C 1
ATOM 2178 O O . GLY A 1 273 ? 1.813 11.190 -14.121 1.00 92.00 273 GLY A O 1
ATOM 2179 N N . TRP A 1 274 ? 3.888 11.780 -13.456 1.00 87.44 274 TRP A N 1
ATOM 2180 C CA . TRP A 1 274 ? 3.576 13.104 -12.909 1.00 87.44 274 TRP A CA 1
ATOM 2181 C C . TRP A 1 274 ? 2.753 13.972 -13.868 1.00 87.44 274 TRP A C 1
ATOM 2183 O O . TRP A 1 274 ? 3.002 13.946 -15.047 1.00 87.44 274 TRP A O 1
ATOM 2193 N N . ALA A 1 275 ? 1.782 14.765 -13.413 1.00 90.12 275 ALA A N 1
ATOM 2194 C CA . ALA A 1 275 ? 0.916 15.593 -14.282 1.00 90.12 275 ALA A CA 1
ATOM 2195 C C . ALA A 1 275 ? -0.038 14.849 -15.253 1.00 90.12 275 ALA A C 1
ATOM 2197 O O . ALA A 1 275 ? -0.835 15.499 -15.934 1.00 90.12 275 ALA A O 1
ATOM 2198 N N . SER A 1 276 ? -0.061 13.512 -15.269 1.00 95.12 276 SER A N 1
ATOM 2199 C CA . SER A 1 276 ? -1.069 12.761 -16.030 1.00 95.12 276 SER A CA 1
ATOM 2200 C C . SER A 1 276 ? -2.498 13.026 -15.531 1.00 95.12 276 SER A C 1
ATOM 2202 O O . SER A 1 276 ? -2.742 13.153 -14.330 1.00 95.12 276 SER A O 1
ATOM 2204 N N . ASP A 1 277 ? -3.481 13.014 -16.440 1.00 96.69 277 ASP A N 1
ATOM 2205 C CA . ASP A 1 277 ? -4.902 13.098 -16.080 1.00 96.69 277 ASP A CA 1
ATOM 2206 C C . ASP A 1 277 ? -5.392 11.790 -15.427 1.00 96.69 277 ASP A C 1
ATOM 2208 O O . ASP A 1 277 ? -5.826 10.837 -16.087 1.00 96.69 277 ASP A O 1
ATOM 2212 N N . VAL A 1 278 ? -5.329 11.762 -14.093 1.00 96.81 278 VAL A N 1
ATOM 2213 C CA . VAL A 1 278 ? -5.756 10.633 -13.254 1.00 96.81 278 VAL A CA 1
ATOM 2214 C C . VAL A 1 278 ? -7.245 10.320 -13.439 1.00 96.81 278 VAL A C 1
ATOM 2216 O O . VAL A 1 278 ? -7.640 9.152 -13.424 1.00 96.81 278 VAL A O 1
ATOM 2219 N N . LYS A 1 279 ? -8.085 11.339 -13.656 1.00 95.94 279 LYS A N 1
ATOM 2220 C CA . LYS A 1 279 ? -9.533 11.162 -13.813 1.00 95.94 279 LYS A CA 1
ATOM 2221 C C . LYS A 1 279 ? -9.851 10.439 -15.117 1.00 95.94 279 LYS A C 1
ATOM 2223 O O . LYS A 1 279 ? -10.649 9.498 -15.114 1.00 95.94 279 LYS A O 1
ATOM 2228 N N . LYS A 1 280 ? -9.209 10.840 -16.217 1.00 96.75 280 LYS A N 1
ATOM 2229 C CA . LYS A 1 280 ? -9.338 10.168 -17.518 1.00 96.75 280 LYS A CA 1
ATOM 2230 C C . LYS A 1 280 ? -8.835 8.725 -17.448 1.00 96.75 280 LYS A C 1
ATOM 2232 O O . LYS A 1 280 ? -9.504 7.823 -17.950 1.00 96.75 280 LYS A O 1
ATOM 2237 N N . LEU A 1 281 ? -7.710 8.493 -16.769 1.00 97.38 281 LEU A N 1
ATOM 2238 C CA . LEU A 1 281 ? -7.190 7.143 -16.539 1.00 97.38 281 LEU A CA 1
ATOM 2239 C C . LEU A 1 281 ? -8.175 6.283 -15.748 1.00 97.38 281 LEU A C 1
ATOM 2241 O O . LEU A 1 281 ? -8.506 5.192 -16.200 1.00 97.38 281 LEU A O 1
ATOM 2245 N N . ARG A 1 282 ? -8.725 6.775 -14.630 1.00 95.25 282 ARG A N 1
ATOM 2246 C CA . ARG A 1 282 ? -9.710 6.013 -13.844 1.00 95.25 282 ARG A CA 1
ATOM 2247 C C . ARG A 1 282 ? -10.961 5.656 -14.647 1.00 95.25 282 ARG A C 1
ATOM 2249 O O . ARG A 1 282 ? -11.498 4.567 -14.467 1.00 95.25 282 ARG A O 1
ATOM 2256 N N . GLN A 1 283 ? -11.436 6.551 -15.514 1.00 94.62 283 GLN A N 1
ATOM 2257 C CA . GLN A 1 283 ? -12.601 6.281 -16.365 1.00 94.62 283 GLN A CA 1
ATOM 2258 C C . GLN A 1 283 ? -12.371 5.100 -17.314 1.00 94.62 283 GLN A C 1
ATOM 2260 O O . GLN A 1 283 ? -13.294 4.322 -17.547 1.00 94.62 283 GLN A O 1
ATOM 2265 N N . ARG A 1 284 ? -11.154 4.963 -17.852 1.00 95.75 284 ARG A N 1
ATOM 2266 C CA . ARG A 1 284 ? -10.780 3.852 -18.738 1.00 95.75 284 ARG A CA 1
ATOM 2267 C C . ARG A 1 284 ? -10.338 2.600 -17.984 1.00 95.75 284 ARG A C 1
ATOM 2269 O O . ARG A 1 284 ? -10.573 1.498 -18.461 1.00 95.75 284 ARG A O 1
ATOM 2276 N N . LEU A 1 285 ? -9.761 2.772 -16.798 1.00 95.69 285 LEU A N 1
ATOM 2277 C CA . LEU A 1 285 ? -9.163 1.726 -15.969 1.00 95.69 285 LEU A CA 1
ATOM 2278 C C . LEU A 1 285 ? -9.855 1.664 -14.588 1.00 95.69 285 LEU A C 1
ATOM 2280 O O . LEU A 1 285 ? -9.255 1.991 -13.555 1.00 95.69 285 LEU A O 1
ATOM 2284 N N . PRO A 1 286 ? -11.141 1.264 -14.520 1.00 88.75 286 PRO A N 1
ATOM 2285 C CA . PRO A 1 286 ? -11.929 1.342 -13.287 1.00 88.75 286 PRO A CA 1
ATOM 2286 C C . PRO A 1 286 ? -11.420 0.419 -12.170 1.00 88.75 286 PRO A C 1
ATOM 2288 O O . PRO A 1 286 ? -11.599 0.742 -10.996 1.00 88.75 286 PRO A O 1
ATOM 2291 N N . ASN A 1 287 ? -10.765 -0.691 -12.528 1.00 88.56 287 ASN A N 1
ATOM 2292 C CA . ASN A 1 287 ? -10.335 -1.737 -11.592 1.00 88.56 287 ASN A CA 1
ATOM 2293 C C . ASN A 1 287 ? -8.809 -1.816 -11.395 1.00 88.56 287 ASN A C 1
ATOM 2295 O O . ASN A 1 287 ? -8.353 -2.582 -10.553 1.00 88.56 287 ASN A O 1
ATOM 2299 N N . THR A 1 288 ? -8.025 -1.034 -12.137 1.00 93.62 288 THR A N 1
ATOM 2300 C CA . THR A 1 288 ? -6.558 -1.012 -12.030 1.00 93.62 288 THR A CA 1
ATOM 2301 C C . THR A 1 288 ? -6.121 -0.218 -10.803 1.00 93.62 288 THR A C 1
ATOM 2303 O O . THR A 1 288 ? -6.688 0.839 -10.507 1.00 93.62 288 THR A O 1
ATOM 2306 N N . PHE A 1 289 ? -5.099 -0.684 -10.088 1.00 94.31 289 PHE A N 1
ATOM 2307 C CA . PHE A 1 289 ? -4.470 0.109 -9.037 1.00 94.31 289 PHE A CA 1
ATOM 2308 C C . PHE A 1 289 ? -3.655 1.250 -9.665 1.00 94.31 289 PHE A C 1
ATOM 2310 O O . PHE A 1 289 ? -2.708 0.990 -10.401 1.00 94.31 289 PHE A O 1
ATOM 2317 N N . LEU A 1 290 ? -4.016 2.504 -9.388 1.00 96.19 290 LEU A N 1
ATOM 2318 C CA . LEU A 1 290 ? -3.322 3.690 -9.895 1.00 96.19 290 LEU A CA 1
ATOM 2319 C C . LEU A 1 290 ? -2.353 4.209 -8.833 1.00 96.19 290 LEU A C 1
ATOM 2321 O O . LEU A 1 290 ? -2.777 4.814 -7.849 1.00 96.19 290 LEU A O 1
ATOM 2325 N N . ASN A 1 291 ? -1.055 3.996 -9.016 1.00 95.88 291 ASN A N 1
ATOM 2326 C CA . ASN A 1 291 ? -0.055 4.581 -8.133 1.00 95.88 291 ASN A CA 1
ATOM 2327 C C . ASN A 1 291 ? 0.408 5.927 -8.698 1.00 95.88 291 ASN A C 1
ATOM 2329 O O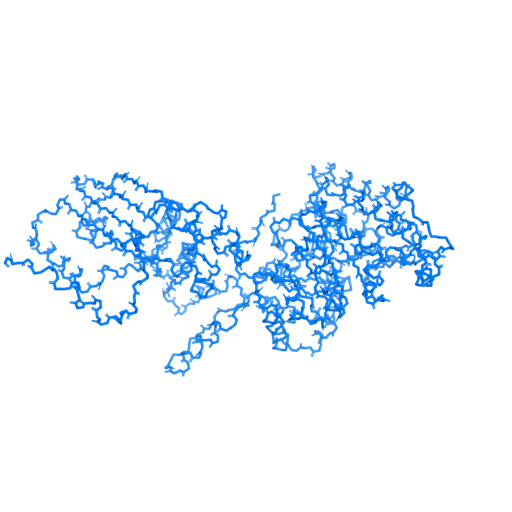 . ASN A 1 291 ? 1.073 5.999 -9.726 1.00 95.88 291 ASN A O 1
ATOM 2333 N N . ILE A 1 292 ? -0.011 7.007 -8.052 1.00 95.75 292 ILE A N 1
ATOM 2334 C CA . ILE A 1 292 ? 0.149 8.371 -8.543 1.00 95.75 292 ILE A CA 1
ATOM 2335 C C . ILE A 1 292 ? 1.541 8.873 -8.184 1.00 95.75 292 ILE A C 1
ATOM 2337 O O . ILE A 1 292 ? 1.871 9.022 -7.008 1.00 95.75 292 ILE A O 1
ATOM 2341 N N . ARG A 1 293 ? 2.346 9.183 -9.197 1.00 94.50 293 ARG A N 1
ATOM 2342 C CA . ARG A 1 293 ? 3.686 9.725 -9.005 1.00 94.50 293 ARG A CA 1
ATOM 2343 C C . ARG A 1 293 ? 3.646 11.250 -8.911 1.00 94.50 293 ARG A C 1
ATOM 2345 O O . ARG A 1 293 ? 3.146 11.924 -9.808 1.00 94.50 293 ARG A O 1
ATOM 2352 N N . LEU A 1 294 ? 4.208 11.796 -7.840 1.00 94.44 294 LEU A N 1
ATOM 2353 C CA . LEU A 1 294 ? 4.456 13.229 -7.683 1.00 94.44 294 LEU A CA 1
ATOM 2354 C C . LEU A 1 294 ? 5.722 13.641 -8.444 1.00 94.44 294 LEU A C 1
ATOM 2356 O O . LEU A 1 294 ? 6.631 12.829 -8.639 1.00 94.44 294 LEU A O 1
ATOM 2360 N N . ASN A 1 295 ? 5.780 14.903 -8.871 1.00 92.69 295 ASN A N 1
ATOM 2361 C CA . ASN A 1 295 ? 6.956 15.456 -9.533 1.00 92.69 295 ASN A CA 1
ATOM 2362 C C . ASN A 1 295 ? 7.980 15.922 -8.478 1.00 92.69 295 ASN A C 1
ATOM 2364 O O . ASN A 1 295 ? 7.704 16.905 -7.787 1.00 92.69 295 ASN A O 1
ATOM 2368 N N . PRO A 1 296 ? 9.154 15.271 -8.346 1.00 89.62 296 PRO A N 1
ATOM 2369 C CA . PRO A 1 296 ? 10.163 15.688 -7.374 1.00 89.62 296 PRO A CA 1
ATOM 2370 C C . PRO A 1 296 ? 10.692 17.103 -7.644 1.00 89.62 296 PRO A C 1
ATOM 2372 O O . PRO A 1 296 ? 11.041 17.788 -6.693 1.00 89.62 296 PRO A O 1
ATOM 2375 N N . VAL A 1 297 ? 10.695 17.559 -8.904 1.00 90.62 297 VAL A N 1
ATOM 2376 C CA . VAL A 1 297 ? 11.167 18.902 -9.282 1.00 90.62 297 VAL A CA 1
ATOM 2377 C C . VAL A 1 297 ? 10.194 19.980 -8.808 1.00 90.62 297 VAL A C 1
ATOM 2379 O O . VAL A 1 297 ? 10.616 20.981 -8.249 1.00 90.62 297 VAL A O 1
ATOM 2382 N N . GLU A 1 298 ? 8.886 19.766 -8.971 1.00 91.38 298 GLU A N 1
ATOM 2383 C CA . GLU A 1 298 ? 7.878 20.720 -8.484 1.00 91.38 298 GLU A CA 1
ATOM 2384 C C . GLU A 1 298 ? 7.790 20.739 -6.958 1.00 91.38 298 GLU A C 1
ATOM 2386 O O . GLU A 1 298 ? 7.472 21.776 -6.384 1.00 91.38 298 GLU A O 1
ATOM 2391 N N . ILE A 1 299 ? 8.057 19.607 -6.295 1.00 93.44 299 ILE A N 1
ATOM 2392 C CA . ILE A 1 299 ? 7.999 19.519 -4.832 1.00 93.44 299 ILE A CA 1
ATOM 2393 C C . ILE A 1 299 ? 8.979 20.492 -4.175 1.00 93.44 299 ILE A C 1
ATOM 2395 O O . ILE A 1 299 ? 8.623 21.043 -3.138 1.00 93.44 299 ILE A O 1
ATOM 2399 N N . VAL A 1 300 ? 10.158 20.728 -4.768 1.00 93.56 300 VAL A N 1
ATOM 2400 C CA . VAL A 1 300 ? 11.198 21.622 -4.220 1.00 93.56 300 VAL A CA 1
ATOM 2401 C C . VAL A 1 300 ? 10.632 23.001 -3.872 1.00 93.56 300 VAL A C 1
ATOM 2403 O O . VAL A 1 300 ? 10.914 23.519 -2.792 1.00 93.56 300 VAL A O 1
ATOM 2406 N N . ASP A 1 301 ? 9.759 23.543 -4.723 1.00 93.62 301 ASP A N 1
ATOM 2407 C CA . ASP A 1 301 ? 9.187 24.885 -4.568 1.00 93.62 301 ASP A CA 1
ATOM 2408 C C . ASP A 1 301 ? 7.822 24.900 -3.854 1.00 93.62 301 ASP A C 1
ATOM 2410 O O . ASP A 1 301 ? 7.204 25.958 -3.699 1.00 93.62 301 ASP A O 1
ATOM 2414 N N . GLN A 1 302 ? 7.316 23.743 -3.415 1.00 93.62 302 GLN A N 1
ATOM 2415 C CA . GLN A 1 302 ? 6.011 23.635 -2.764 1.00 93.62 302 GLN A CA 1
ATOM 2416 C C . GLN A 1 302 ? 6.108 23.681 -1.238 1.00 93.62 302 GLN A C 1
ATOM 2418 O O . GLN A 1 302 ? 6.941 23.025 -0.607 1.00 93.62 302 GLN A O 1
ATOM 2423 N N . SER A 1 303 ? 5.165 24.396 -0.626 1.00 92.44 303 SER A N 1
ATOM 2424 C CA . SER A 1 303 ? 4.889 24.310 0.805 1.00 92.44 303 SER A CA 1
ATOM 2425 C C . SER A 1 303 ? 4.198 22.988 1.166 1.00 92.44 303 SER A C 1
ATOM 2427 O O . SER A 1 303 ? 3.590 22.324 0.324 1.00 92.44 303 SER A O 1
ATOM 2429 N N . ALA A 1 304 ? 4.219 22.623 2.451 1.00 86.62 304 ALA A N 1
ATOM 2430 C CA . ALA A 1 304 ? 3.522 21.433 2.945 1.00 86.62 304 ALA A CA 1
ATOM 2431 C C . ALA A 1 304 ? 2.013 21.435 2.617 1.00 86.62 304 ALA A C 1
ATOM 2433 O O . ALA A 1 304 ? 1.449 20.381 2.319 1.00 86.62 304 ALA A O 1
ATOM 2434 N N . ASP A 1 305 ? 1.370 22.608 2.629 1.00 79.62 305 ASP A N 1
ATOM 2435 C CA . ASP A 1 305 ? -0.046 22.749 2.276 1.00 79.62 305 ASP A CA 1
ATOM 2436 C C . ASP A 1 305 ? -0.279 22.560 0.770 1.00 79.62 305 ASP A C 1
ATOM 2438 O O . ASP A 1 305 ? -1.217 21.869 0.380 1.00 79.62 305 ASP A O 1
ATOM 2442 N N . GLN A 1 306 ? 0.610 23.075 -0.086 1.00 89.25 306 GLN A N 1
ATOM 2443 C CA . GLN A 1 306 ? 0.524 22.865 -1.539 1.00 89.25 306 GLN A CA 1
ATOM 2444 C C . GLN A 1 306 ? 0.729 21.392 -1.923 1.00 89.25 306 GLN A C 1
ATOM 2446 O O . GLN A 1 306 ? -0.010 20.863 -2.761 1.00 89.25 306 GLN A O 1
ATOM 2451 N N . ILE A 1 307 ? 1.680 20.709 -1.276 1.00 91.81 307 ILE A N 1
ATOM 2452 C CA . ILE A 1 307 ? 1.890 19.260 -1.430 1.00 91.81 307 ILE A CA 1
ATOM 2453 C C . ILE A 1 307 ? 0.618 18.509 -1.030 1.00 91.81 307 ILE A C 1
ATOM 2455 O O . ILE A 1 307 ? 0.136 17.640 -1.764 1.00 91.81 307 ILE A O 1
ATOM 2459 N N . ARG A 1 308 ? 0.046 18.866 0.125 1.00 87.62 308 ARG A N 1
ATOM 2460 C CA . ARG A 1 308 ? -1.183 18.257 0.629 1.00 87.62 308 ARG A CA 1
ATOM 2461 C C . ARG A 1 308 ? -2.338 18.433 -0.352 1.00 87.62 308 ARG A C 1
ATOM 2463 O O . ARG A 1 308 ? -2.989 17.448 -0.699 1.00 87.62 308 ARG A O 1
ATOM 2470 N N . ASP A 1 309 ? -2.583 19.657 -0.807 1.00 84.69 309 ASP A N 1
ATOM 2471 C CA . ASP A 1 309 ? -3.666 19.975 -1.738 1.00 84.69 309 ASP A CA 1
ATOM 2472 C C . ASP A 1 309 ? -3.513 19.215 -3.059 1.00 84.69 309 ASP A C 1
ATOM 2474 O O . ASP A 1 309 ? -4.490 18.673 -3.585 1.00 84.69 309 ASP A O 1
ATOM 2478 N N . THR A 1 310 ? -2.278 19.095 -3.551 1.00 91.94 310 THR A N 1
ATOM 2479 C CA . THR A 1 310 ? -1.951 18.320 -4.753 1.00 91.94 310 THR A CA 1
ATOM 2480 C C . THR A 1 310 ? -2.298 16.844 -4.576 1.00 91.94 310 THR A C 1
ATOM 2482 O O . THR A 1 310 ? -3.040 16.284 -5.385 1.00 91.94 310 THR A O 1
ATOM 2485 N N . ILE A 1 311 ? -1.837 16.212 -3.493 1.00 91.06 311 ILE A N 1
ATOM 2486 C CA . ILE A 1 311 ? -2.119 14.797 -3.211 1.00 91.06 311 ILE A CA 1
ATOM 2487 C C . ILE A 1 311 ? -3.624 14.565 -3.042 1.00 91.06 311 ILE A C 1
ATOM 2489 O O . ILE A 1 311 ? -4.182 13.652 -3.651 1.00 91.06 311 ILE A O 1
ATOM 2493 N N . VAL A 1 312 ? -4.305 15.400 -2.253 1.00 85.19 312 VAL A N 1
ATOM 2494 C CA . VAL A 1 312 ? -5.750 15.271 -2.007 1.00 85.19 312 VAL A CA 1
ATOM 2495 C C . VAL A 1 312 ? -6.539 15.405 -3.306 1.00 85.19 312 VAL A C 1
ATOM 2497 O O . VAL A 1 312 ? -7.452 14.612 -3.551 1.00 85.19 312 VAL A O 1
ATOM 2500 N N . LYS A 1 313 ? -6.177 16.366 -4.163 1.00 89.31 313 LYS A N 1
ATOM 2501 C CA . LYS A 1 313 ? -6.785 16.529 -5.486 1.00 89.31 313 LYS A CA 1
ATOM 2502 C C . LYS A 1 313 ? -6.588 15.278 -6.341 1.00 89.31 313 LYS A C 1
ATOM 2504 O O . LYS A 1 313 ? -7.572 14.736 -6.833 1.00 89.31 313 LYS A O 1
ATOM 2509 N N . LEU A 1 314 ? -5.355 14.793 -6.481 1.00 92.88 314 LEU A N 1
ATOM 2510 C CA . LEU A 1 314 ? -5.043 13.649 -7.342 1.00 92.88 314 LEU A CA 1
ATOM 2511 C C . LEU A 1 314 ? -5.712 12.355 -6.853 1.00 92.88 314 LEU A C 1
ATOM 2513 O O . LEU A 1 314 ? -6.272 11.602 -7.651 1.00 92.88 314 LEU A O 1
ATOM 2517 N N . VAL A 1 315 ? -5.744 12.114 -5.539 1.00 88.81 315 VAL A N 1
ATOM 2518 C CA . VAL A 1 315 ? -6.445 10.949 -4.979 1.00 88.81 315 VAL A CA 1
ATOM 2519 C C . VAL A 1 315 ? -7.957 11.079 -5.152 1.00 88.81 315 VAL A C 1
ATOM 2521 O O . VAL A 1 315 ? -8.628 10.090 -5.451 1.00 88.81 315 VAL A O 1
ATOM 2524 N N . LYS A 1 316 ? -8.519 12.285 -5.042 1.00 84.19 316 LYS A N 1
ATOM 2525 C CA . LYS A 1 316 ? -9.932 12.518 -5.360 1.00 84.19 316 LYS A CA 1
ATOM 2526 C C . LYS A 1 316 ? -10.228 12.261 -6.839 1.00 84.19 316 LYS A C 1
ATOM 2528 O O . LYS A 1 316 ? -11.217 11.594 -7.143 1.00 84.19 316 LYS A O 1
ATOM 2533 N N . ASP A 1 317 ? -9.372 12.738 -7.738 1.00 89.69 317 ASP A N 1
ATOM 2534 C CA . ASP A 1 317 ? -9.493 12.522 -9.184 1.00 89.69 317 ASP A CA 1
ATOM 2535 C C . ASP A 1 317 ? -9.372 11.036 -9.547 1.00 89.69 317 ASP A C 1
ATOM 2537 O O . ASP A 1 317 ? -10.042 10.566 -10.467 1.00 89.69 317 ASP A O 1
ATOM 2541 N N . SER A 1 318 ? -8.628 10.262 -8.751 1.00 90.06 318 SER A N 1
ATOM 2542 C CA . SER A 1 318 ? -8.585 8.802 -8.860 1.00 90.06 318 SER A CA 1
ATOM 2543 C C . SER A 1 318 ? -9.920 8.115 -8.575 1.00 90.06 318 SER A C 1
ATOM 2545 O O . SER A 1 318 ? -10.054 6.940 -8.893 1.00 90.06 318 SER A O 1
ATOM 2547 N N . GLY A 1 319 ? -10.900 8.777 -7.953 1.00 79.94 319 GLY A N 1
ATOM 2548 C CA . GLY A 1 319 ? -12.261 8.268 -7.734 1.00 79.94 319 GLY A CA 1
ATOM 2549 C C . GLY A 1 319 ? -12.409 7.063 -6.790 1.00 79.94 319 GLY A C 1
ATOM 2550 O O . GLY A 1 319 ? -13.521 6.786 -6.340 1.00 79.94 319 GLY A O 1
ATOM 2551 N N . ASN A 1 320 ? -11.327 6.352 -6.464 1.00 76.25 320 ASN A N 1
ATOM 2552 C CA . ASN A 1 320 ? -11.331 5.191 -5.580 1.00 76.25 320 ASN A CA 1
ATOM 2553 C C . ASN A 1 320 ? -10.016 5.092 -4.782 1.00 76.25 320 ASN A C 1
ATOM 2555 O O . ASN A 1 320 ? -9.078 4.450 -5.249 1.00 76.25 320 ASN A O 1
ATOM 2559 N N . PRO A 1 321 ? -9.961 5.642 -3.554 1.00 74.81 321 PRO A N 1
ATOM 2560 C CA . PRO A 1 321 ? -8.767 5.598 -2.706 1.00 74.81 321 PRO A CA 1
ATOM 2561 C C . PRO A 1 321 ? -8.259 4.188 -2.360 1.00 74.81 321 PRO A C 1
ATOM 2563 O O . PRO A 1 321 ? -7.116 4.045 -1.952 1.00 74.81 321 PRO A O 1
ATOM 2566 N N . LEU A 1 322 ? -9.080 3.137 -2.506 1.00 72.88 322 LEU A N 1
ATOM 2567 C CA . LEU A 1 322 ? -8.661 1.751 -2.242 1.00 72.88 322 LEU A CA 1
ATOM 2568 C C . LEU A 1 322 ? -7.892 1.120 -3.411 1.00 72.88 322 LEU A C 1
ATOM 2570 O O . LEU A 1 322 ? -7.232 0.103 -3.228 1.00 72.88 322 LEU A O 1
ATOM 2574 N N . LEU A 1 323 ? -7.991 1.710 -4.604 1.00 84.00 323 LEU A N 1
ATOM 2575 C CA . LEU A 1 323 ? -7.236 1.323 -5.798 1.00 84.00 323 LEU A CA 1
ATOM 2576 C C . LEU A 1 323 ? -6.254 2.427 -6.193 1.00 84.00 323 LEU A C 1
ATOM 2578 O O . LEU A 1 323 ? -6.013 2.634 -7.384 1.00 84.00 323 LEU A O 1
ATOM 2582 N N . THR A 1 324 ? -5.742 3.161 -5.208 1.00 88.75 324 THR A N 1
ATOM 2583 C CA . THR A 1 324 ? -4.856 4.297 -5.430 1.00 88.75 324 THR A CA 1
ATOM 2584 C C . THR A 1 324 ? -3.706 4.264 -4.435 1.00 88.75 324 THR A C 1
ATOM 2586 O O . THR A 1 324 ? -3.903 3.946 -3.266 1.00 88.75 324 THR A O 1
ATOM 2589 N N . GLY A 1 325 ? -2.510 4.597 -4.908 1.00 91.38 325 GLY A N 1
ATOM 2590 C CA . GLY A 1 325 ? -1.324 4.859 -4.096 1.00 91.38 325 GLY A CA 1
ATOM 2591 C C . GLY A 1 325 ? -0.709 6.199 -4.483 1.00 91.38 325 GLY A C 1
ATOM 2592 O O . GLY A 1 325 ? -1.125 6.803 -5.474 1.00 91.38 325 GLY A O 1
ATOM 2593 N N . VAL A 1 326 ? 0.260 6.673 -3.707 1.00 92.56 326 VAL A N 1
ATOM 2594 C CA . VAL A 1 326 ? 1.049 7.867 -4.032 1.00 92.56 326 VAL A CA 1
ATOM 2595 C C . VAL A 1 326 ? 2.525 7.548 -3.869 1.00 92.56 326 VAL A C 1
ATOM 2597 O O . VAL A 1 326 ? 2.930 6.981 -2.862 1.00 92.56 326 VAL A O 1
ATOM 2600 N N . CYS A 1 327 ? 3.361 7.949 -4.815 1.00 93.69 327 CYS A N 1
ATOM 2601 C CA . CYS A 1 327 ? 4.803 7.885 -4.631 1.00 93.69 327 CYS A CA 1
ATOM 2602 C C . CYS A 1 327 ? 5.501 9.157 -5.089 1.00 93.69 327 CYS A C 1
ATOM 2604 O O . CYS A 1 327 ? 4.969 9.935 -5.878 1.00 93.69 327 CYS A O 1
ATOM 2606 N N . CYS A 1 328 ? 6.726 9.353 -4.616 1.00 93.06 328 CYS A N 1
ATOM 2607 C CA . CYS A 1 328 ? 7.647 10.310 -5.212 1.00 93.06 328 CYS A CA 1
ATOM 2608 C C . CYS A 1 328 ? 9.010 9.642 -5.377 1.00 93.06 328 CYS A C 1
ATOM 2610 O O . CYS A 1 328 ? 9.591 9.149 -4.411 1.00 93.06 328 CYS A O 1
ATOM 2612 N N . VAL A 1 329 ? 9.489 9.573 -6.617 1.00 89.88 329 VAL A N 1
ATOM 2613 C CA . VAL A 1 329 ? 10.678 8.794 -6.979 1.00 89.88 329 VAL A CA 1
ATOM 2614 C C . VAL A 1 329 ? 11.751 9.714 -7.528 1.00 89.88 329 VAL A C 1
ATOM 2616 O O . VAL A 1 329 ? 11.451 10.513 -8.419 1.00 89.88 329 VAL A O 1
ATOM 2619 N N . ASN A 1 330 ? 12.984 9.499 -7.060 1.00 88.75 330 ASN A N 1
ATOM 2620 C CA . ASN A 1 330 ? 14.197 10.236 -7.406 1.00 88.75 330 ASN A CA 1
ATOM 2621 C C . ASN A 1 330 ? 14.230 11.664 -6.831 1.00 88.75 330 ASN A C 1
ATOM 2623 O O . ASN A 1 330 ? 14.486 12.621 -7.554 1.00 88.75 330 ASN A O 1
ATOM 2627 N N . MET A 1 331 ? 13.939 11.807 -5.534 1.00 92.94 331 MET A N 1
ATOM 2628 C CA . MET A 1 331 ? 14.064 13.089 -4.823 1.00 92.94 331 MET A CA 1
ATOM 2629 C C . MET A 1 331 ? 15.528 13.363 -4.459 1.00 92.94 331 MET A C 1
ATOM 2631 O O . MET A 1 331 ? 16.191 12.514 -3.860 1.00 92.94 331 MET A O 1
ATOM 2635 N N . ASP A 1 332 ? 16.041 14.527 -4.839 1.00 92.06 332 ASP A N 1
ATOM 2636 C CA . ASP A 1 332 ? 17.401 14.971 -4.534 1.00 92.06 332 ASP A CA 1
ATOM 2637 C C . ASP A 1 332 ? 17.494 15.723 -3.203 1.00 92.06 332 ASP A C 1
ATOM 2639 O O . ASP A 1 332 ? 16.541 15.783 -2.424 1.00 92.06 332 ASP A O 1
ATOM 2643 N N . ASP A 1 333 ? 18.680 16.250 -2.912 1.00 88.81 333 ASP A N 1
ATOM 2644 C CA . ASP A 1 333 ? 18.979 17.002 -1.698 1.00 88.81 333 ASP A CA 1
ATOM 2645 C C . ASP A 1 333 ? 18.366 18.409 -1.652 1.00 88.81 333 ASP A C 1
ATOM 2647 O O . ASP A 1 333 ? 18.542 19.100 -0.644 1.00 88.81 333 ASP A O 1
ATOM 2651 N N . ASN A 1 334 ? 17.633 18.822 -2.693 1.00 93.06 334 ASN A N 1
ATOM 2652 C CA . ASN A 1 334 ? 16.839 20.049 -2.684 1.00 93.06 334 ASN A CA 1
ATOM 2653 C C . ASN A 1 334 ? 15.449 19.829 -2.067 1.00 93.06 334 ASN A C 1
ATOM 2655 O O . ASN A 1 334 ? 14.823 20.788 -1.619 1.00 93.06 334 ASN A O 1
ATOM 2659 N N . VAL A 1 335 ? 14.971 18.580 -1.990 1.00 92.94 335 VAL A N 1
ATOM 2660 C CA . VAL A 1 335 ? 13.725 18.247 -1.289 1.00 92.94 335 VAL A CA 1
ATOM 2661 C C . VAL A 1 335 ? 13.997 18.102 0.210 1.00 92.94 335 VAL A C 1
ATOM 2663 O O . VAL A 1 335 ? 14.727 17.216 0.658 1.00 92.94 335 VAL A O 1
ATOM 2666 N N . SER A 1 336 ? 13.379 18.971 1.006 1.00 93.62 336 SER A N 1
ATOM 2667 C CA . SER A 1 336 ? 13.537 18.994 2.463 1.00 93.62 336 SER A CA 1
ATOM 2668 C C . SER A 1 336 ? 12.819 17.837 3.167 1.00 93.62 336 SER A C 1
ATOM 2670 O O . SER A 1 336 ? 11.816 17.300 2.686 1.00 93.62 336 SER A O 1
ATOM 2672 N N . ASP A 1 337 ? 13.276 17.501 4.379 1.00 93.38 337 ASP A N 1
ATOM 2673 C CA . ASP A 1 337 ? 12.617 16.489 5.211 1.00 93.38 337 ASP A CA 1
ATOM 2674 C C . ASP A 1 337 ? 11.151 16.840 5.529 1.00 93.38 337 ASP A C 1
ATOM 2676 O O . ASP A 1 337 ? 10.312 15.941 5.657 1.00 93.38 337 ASP A O 1
ATOM 2680 N N . ASP A 1 338 ? 10.830 18.132 5.642 1.00 91.25 338 ASP A N 1
ATOM 2681 C CA . ASP A 1 338 ? 9.474 18.623 5.904 1.00 91.25 338 ASP A CA 1
ATOM 2682 C C . ASP A 1 338 ? 8.546 18.384 4.708 1.00 91.25 338 ASP A C 1
ATOM 2684 O O . ASP A 1 338 ? 7.395 17.984 4.890 1.00 91.25 338 ASP A O 1
ATOM 2688 N N . GLN A 1 339 ? 9.046 18.546 3.480 1.00 95.12 339 GLN A N 1
ATOM 2689 C CA . GLN A 1 339 ? 8.293 18.244 2.257 1.00 95.12 339 GLN A CA 1
ATOM 2690 C C . GLN A 1 339 ? 8.041 16.740 2.122 1.00 95.12 339 GLN A C 1
ATOM 2692 O O . GLN A 1 339 ? 6.908 16.322 1.872 1.00 95.12 339 GLN A O 1
ATOM 2697 N N . VAL A 1 340 ? 9.052 15.907 2.386 1.00 94.25 340 VAL A N 1
ATOM 2698 C CA . VAL A 1 340 ? 8.877 14.446 2.445 1.00 94.25 340 VAL A CA 1
ATOM 2699 C C . VAL A 1 340 ? 7.849 14.062 3.514 1.00 94.25 340 VAL A C 1
ATOM 2701 O O . VAL A 1 340 ? 6.940 13.265 3.266 1.00 94.25 340 VAL A O 1
ATOM 2704 N N . THR A 1 341 ? 7.944 14.673 4.696 1.00 91.62 341 THR A N 1
ATOM 2705 C CA . THR A 1 341 ? 6.987 14.473 5.790 1.00 91.62 341 THR A CA 1
ATOM 2706 C C . THR A 1 341 ? 5.576 14.875 5.370 1.00 91.62 341 THR A C 1
ATOM 2708 O O . THR A 1 341 ? 4.629 14.155 5.684 1.00 91.62 341 THR A O 1
ATOM 2711 N N . ALA A 1 342 ? 5.413 15.972 4.627 1.00 90.50 342 ALA A N 1
ATOM 2712 C CA . ALA A 1 342 ? 4.119 16.411 4.116 1.00 90.50 342 ALA A CA 1
ATOM 2713 C C . ALA A 1 342 ? 3.487 15.380 3.166 1.00 90.50 342 ALA A C 1
ATOM 2715 O O . ALA A 1 342 ? 2.290 15.108 3.291 1.00 90.50 342 ALA A O 1
ATOM 2716 N N . ILE A 1 343 ? 4.274 14.753 2.282 1.00 92.12 343 ILE A N 1
ATOM 2717 C CA . ILE A 1 343 ? 3.798 13.684 1.384 1.00 92.12 343 ILE A CA 1
ATOM 2718 C C . ILE A 1 343 ? 3.268 12.500 2.199 1.00 92.12 343 ILE A C 1
ATOM 2720 O O . ILE A 1 343 ? 2.112 12.097 2.047 1.00 92.12 343 ILE A O 1
ATOM 2724 N N . LEU A 1 344 ? 4.099 11.968 3.098 1.00 88.81 344 LEU A N 1
ATOM 2725 C CA . LEU A 1 344 ? 3.790 10.766 3.877 1.00 88.81 344 LEU A CA 1
ATOM 2726 C C . LEU A 1 344 ? 2.632 10.991 4.849 1.00 88.81 344 LEU A C 1
ATOM 2728 O O . LEU A 1 344 ? 1.718 10.170 4.934 1.00 88.81 344 LEU A O 1
ATOM 2732 N N . LYS A 1 345 ? 2.638 12.134 5.541 1.00 83.88 345 LYS A N 1
ATOM 2733 C CA . LYS A 1 345 ? 1.555 12.542 6.435 1.00 83.88 345 LYS A CA 1
ATOM 2734 C C . LYS A 1 345 ? 0.245 12.684 5.673 1.00 83.88 345 LYS A C 1
ATOM 2736 O O . LYS A 1 345 ? -0.779 12.197 6.141 1.00 83.88 345 LYS A O 1
ATOM 2741 N N . THR A 1 346 ? 0.274 13.309 4.495 1.00 83.31 346 THR A N 1
ATOM 2742 C CA . THR A 1 346 ? -0.938 13.461 3.685 1.00 83.31 346 THR A CA 1
ATOM 2743 C C . THR A 1 346 ? -1.470 12.107 3.243 1.00 83.31 346 THR A C 1
ATOM 2745 O O . THR A 1 346 ? -2.662 11.880 3.404 1.00 83.31 346 THR A O 1
ATOM 2748 N N . ALA A 1 347 ? -0.613 11.199 2.758 1.00 82.00 347 ALA A N 1
ATOM 2749 C CA . ALA A 1 347 ? -1.001 9.844 2.353 1.00 82.00 347 ALA A CA 1
ATOM 2750 C C . ALA A 1 347 ? -1.585 9.002 3.507 1.00 82.00 347 ALA A C 1
ATOM 2752 O O . ALA A 1 347 ? -2.517 8.213 3.327 1.00 82.00 347 ALA A O 1
ATOM 2753 N N . ALA A 1 348 ? -1.097 9.215 4.723 1.00 72.62 348 ALA A N 1
ATOM 2754 C CA . ALA A 1 348 ? -1.662 8.613 5.921 1.00 72.62 348 ALA A CA 1
ATOM 2755 C C . ALA A 1 348 ? -3.026 9.191 6.343 1.00 72.62 348 ALA A C 1
ATOM 2757 O O . ALA A 1 348 ? -3.780 8.509 7.038 1.00 72.62 348 ALA A O 1
ATOM 2758 N N . ASP A 1 349 ? -3.377 10.385 5.863 1.00 69.25 349 ASP A N 1
ATOM 2759 C CA . ASP A 1 349 ? -4.580 11.139 6.232 1.00 69.25 349 ASP A CA 1
ATOM 2760 C C . ASP A 1 349 ? -5.696 11.141 5.182 1.00 69.25 349 ASP A C 1
ATOM 2762 O O . ASP A 1 349 ? -6.637 11.931 5.289 1.00 69.25 349 ASP A O 1
ATOM 2766 N N . VAL A 1 350 ? -5.643 10.263 4.172 1.00 54.59 350 VAL A N 1
ATOM 2767 C CA . VAL A 1 350 ? -6.461 10.366 2.942 1.00 54.59 350 VAL A CA 1
ATOM 2768 C C . VAL A 1 350 ? -7.922 9.924 3.106 1.00 54.59 350 VAL A C 1
ATOM 2770 O O . VAL A 1 350 ? -8.464 9.164 2.313 1.00 54.59 350 VAL A O 1
ATOM 2773 N N . LEU A 1 351 ? -8.597 10.450 4.126 1.00 56.94 351 LEU A N 1
ATOM 2774 C CA . LEU A 1 351 ? -9.982 10.907 4.018 1.00 56.94 351 LEU A CA 1
ATOM 2775 C C . LEU A 1 351 ? -10.145 12.251 4.757 1.00 56.94 351 LEU A C 1
ATOM 2777 O O . LEU A 1 351 ? -10.874 12.321 5.763 1.00 56.94 351 LEU A O 1
ATOM 2781 N N . PRO A 1 352 ? -9.494 13.332 4.287 1.00 53.84 352 PRO A N 1
ATOM 2782 C CA . PRO A 1 352 ? -9.604 14.647 4.908 1.00 53.84 352 PRO A CA 1
ATOM 2783 C C . PRO A 1 352 ? -11.062 15.106 4.992 1.00 53.84 352 PRO A C 1
ATOM 2785 O O . PRO A 1 352 ? -11.443 15.703 5.993 1.00 53.84 352 PRO A O 1
ATOM 2788 N N . GLU A 1 353 ? -11.942 14.713 4.058 1.00 56.25 353 GLU A N 1
ATOM 2789 C CA . GLU A 1 353 ? -13.347 15.123 4.117 1.00 56.25 353 GLU A CA 1
ATOM 2790 C C . GLU A 1 353 ? -14.097 14.594 5.350 1.00 56.25 353 GLU A C 1
ATOM 2792 O O . GLU A 1 353 ? -15.070 15.208 5.794 1.00 56.25 353 GLU A O 1
ATOM 2797 N N . ARG A 1 354 ? -13.679 13.464 5.940 1.00 61.56 354 ARG A N 1
ATOM 2798 C CA . ARG A 1 354 ? -14.296 12.975 7.186 1.00 61.56 354 ARG A CA 1
ATOM 2799 C C . ARG A 1 354 ? -13.873 13.819 8.374 1.00 61.56 354 ARG A C 1
ATOM 2801 O O . ARG A 1 354 ? -14.708 14.084 9.239 1.00 61.56 354 ARG A O 1
ATOM 2808 N N . PHE A 1 355 ? -12.612 14.225 8.384 1.00 64.94 355 PHE A N 1
ATOM 2809 C CA . PHE A 1 355 ? -12.032 15.095 9.389 1.00 64.94 355 PHE A CA 1
ATOM 2810 C C . PHE A 1 355 ? -12.598 16.517 9.288 1.00 64.94 355 PHE A C 1
ATOM 2812 O O . PHE A 1 355 ? -13.111 17.043 10.273 1.00 64.94 355 PHE A O 1
ATOM 2819 N N . ASP A 1 356 ? -12.658 17.079 8.081 1.00 68.50 356 ASP A N 1
ATOM 2820 C CA . ASP A 1 356 ? -13.246 18.391 7.804 1.00 68.50 356 ASP A CA 1
ATOM 2821 C C . ASP A 1 356 ? -14.748 18.410 8.105 1.00 68.50 356 ASP A C 1
ATOM 2823 O O . ASP A 1 356 ? -15.267 19.368 8.671 1.00 68.50 356 ASP A O 1
ATOM 2827 N N . ARG A 1 357 ? -15.468 17.314 7.830 1.00 72.50 357 ARG A N 1
ATOM 2828 C CA . ARG A 1 357 ? -16.875 17.174 8.236 1.00 72.50 357 ARG A CA 1
ATOM 2829 C C . ARG A 1 357 ? -17.047 17.184 9.755 1.00 72.50 357 ARG A C 1
ATOM 2831 O O . ARG A 1 357 ? -18.073 17.666 10.230 1.00 72.50 357 ARG A O 1
ATOM 2838 N N . ILE A 1 358 ? -16.106 16.618 10.513 1.00 73.56 358 ILE A N 1
ATOM 2839 C CA . ILE A 1 358 ? -16.135 16.673 11.981 1.00 73.56 358 ILE A CA 1
ATOM 2840 C C . ILE A 1 358 ? -15.827 18.097 12.447 1.00 73.56 358 ILE A C 1
ATOM 2842 O O . ILE A 1 358 ? -16.612 18.630 13.227 1.00 73.56 358 ILE A O 1
ATOM 2846 N N . LYS A 1 359 ? -14.785 18.743 11.907 1.00 77.81 359 LYS A N 1
ATOM 2847 C CA . LYS A 1 359 ? -14.474 20.157 12.180 1.00 77.81 359 LYS A CA 1
ATOM 2848 C C . LYS A 1 359 ? -15.684 21.056 11.939 1.00 77.81 359 LYS A C 1
ATOM 2850 O O . LYS A 1 359 ? -16.122 21.739 12.853 1.00 77.81 359 LYS A O 1
ATOM 2855 N N . LYS A 1 360 ? -16.326 20.930 10.776 1.00 83.56 360 LYS A N 1
ATOM 2856 C CA . LYS A 1 360 ? -17.536 21.681 10.419 1.00 83.56 360 LYS A CA 1
ATOM 2857 C C . LYS A 1 360 ? -18.720 21.430 11.356 1.00 83.56 360 LYS A C 1
ATOM 2859 O O . LYS A 1 360 ? -19.530 22.318 11.598 1.00 83.56 360 LYS A O 1
ATOM 2864 N N . LYS A 1 361 ? -18.859 20.213 11.894 1.00 80.50 361 LYS A N 1
ATOM 2865 C CA . LYS A 1 361 ? -19.878 19.924 12.920 1.00 80.50 361 LYS A CA 1
ATOM 2866 C C . LYS A 1 361 ? -19.552 20.585 14.259 1.00 80.50 361 LYS A C 1
ATOM 2868 O O . LYS A 1 361 ? -20.483 20.916 14.985 1.00 80.50 361 LYS A O 1
ATOM 2873 N N . LEU A 1 362 ? -18.269 20.749 14.573 1.00 85.44 362 LEU A N 1
ATOM 2874 C CA . LEU A 1 362 ? -17.783 21.350 15.813 1.00 85.44 362 LEU A CA 1
ATOM 2875 C C . LEU A 1 362 ? -17.709 22.881 15.754 1.00 85.44 362 LEU A C 1
ATOM 2877 O O . LEU A 1 362 ? -17.821 23.498 16.805 1.00 85.44 362 LEU A O 1
ATOM 2881 N N . GLU A 1 363 ? -17.611 23.492 14.568 1.00 85.50 363 GLU A N 1
ATOM 2882 C CA . GLU A 1 363 ? -17.650 24.957 14.369 1.00 85.50 363 GLU A CA 1
ATOM 2883 C C . GLU A 1 363 ? -18.872 25.615 15.028 1.00 85.50 363 GLU A C 1
ATOM 2885 O O . GLU A 1 363 ? -18.782 26.720 15.549 1.00 85.50 363 GLU A O 1
ATOM 2890 N N . ASN A 1 364 ? -20.007 24.912 15.058 1.00 82.94 364 ASN A N 1
ATOM 2891 C CA . ASN A 1 364 ? -21.242 25.384 15.690 1.00 82.94 364 ASN A CA 1
ATOM 2892 C C . ASN A 1 364 ? -21.357 24.981 17.171 1.00 82.94 364 ASN A C 1
ATOM 2894 O O . ASN A 1 364 ? -22.448 24.998 17.741 1.00 82.94 364 ASN A O 1
ATOM 2898 N N . THR A 1 365 ? -20.256 24.560 17.792 1.00 84.88 365 THR A N 1
ATOM 2899 C CA . THR A 1 365 ? -20.196 24.160 19.201 1.00 84.88 365 THR A CA 1
ATOM 2900 C C . THR A 1 365 ? -19.172 25.015 19.938 1.00 84.88 365 THR A C 1
ATOM 2902 O O . THR A 1 365 ? -18.213 25.491 19.345 1.00 84.88 365 THR A O 1
ATOM 2905 N N . GLY A 1 366 ? -19.323 25.177 21.254 1.00 88.94 366 GLY A N 1
ATOM 2906 C CA . GLY A 1 366 ? -18.303 25.823 22.093 1.00 88.94 366 GLY A CA 1
ATOM 2907 C C . GLY A 1 366 ? -17.062 24.955 22.350 1.00 88.94 366 GLY A C 1
ATOM 2908 O O . GLY A 1 366 ? -16.297 25.254 23.261 1.00 88.94 366 GLY A O 1
ATOM 2909 N N . HIS A 1 367 ? -16.888 23.846 21.622 1.00 86.56 367 HIS A N 1
ATOM 2910 C CA . HIS A 1 367 ? -15.800 22.896 21.831 1.00 86.56 367 HIS A CA 1
ATOM 2911 C C . HIS A 1 367 ? -14.657 23.138 20.845 1.00 86.56 367 HIS A C 1
ATOM 2913 O O . HIS A 1 367 ? -14.852 23.122 19.632 1.00 86.56 367 HIS A O 1
ATOM 2919 N N . THR A 1 368 ? -13.441 23.255 21.374 1.00 85.94 368 THR A N 1
ATOM 2920 C CA . THR A 1 368 ? -12.201 23.408 20.601 1.00 85.94 368 THR A CA 1
ATOM 2921 C C . THR A 1 368 ? -11.270 22.220 20.867 1.00 85.94 368 THR A C 1
ATOM 2923 O O . THR A 1 368 ? -10.311 22.359 21.627 1.00 85.94 368 THR A O 1
ATOM 2926 N N . PRO A 1 369 ? -11.568 21.017 20.341 1.00 86.62 369 PRO A N 1
ATOM 2927 C CA . PRO A 1 369 ? -10.733 19.855 20.608 1.00 86.62 369 PRO A CA 1
ATOM 2928 C C . PRO A 1 369 ? -9.410 19.934 19.845 1.00 86.62 369 PRO A C 1
ATOM 2930 O O . PRO A 1 369 ? -9.362 20.396 18.704 1.00 86.62 369 PRO A O 1
ATOM 2933 N N . ASP A 1 370 ? -8.358 19.393 20.454 1.00 86.44 370 ASP A N 1
ATOM 2934 C CA . ASP A 1 370 ? -7.130 19.082 19.735 1.00 86.44 370 ASP A CA 1
ATOM 2935 C C . ASP A 1 370 ? -7.360 17.891 18.810 1.00 86.44 370 ASP A C 1
ATOM 2937 O O . ASP A 1 370 ? -8.019 16.907 19.165 1.00 86.44 370 ASP A O 1
ATOM 2941 N N . TYR A 1 371 ? -6.781 17.968 17.618 1.00 79.62 371 TYR A N 1
ATOM 2942 C CA . TYR A 1 371 ? -6.956 16.951 16.601 1.00 79.62 371 TYR A CA 1
ATOM 2943 C C . TYR A 1 371 ? -5.683 16.139 16.386 1.00 79.62 371 TYR A C 1
ATOM 2945 O O . TYR A 1 371 ? -4.587 16.687 16.295 1.00 79.62 371 TYR A O 1
ATOM 2953 N N . TYR A 1 372 ? -5.863 14.831 16.221 1.00 76.75 372 TYR A N 1
ATOM 2954 C CA . TYR A 1 372 ? -4.801 13.872 15.943 1.00 76.75 372 TYR A CA 1
ATOM 2955 C C . TYR A 1 372 ? -5.085 13.222 14.592 1.00 76.75 372 TYR A C 1
ATOM 2957 O O . TYR A 1 372 ? -6.022 12.435 14.462 1.00 76.75 372 TYR A O 1
ATOM 2965 N N . ALA A 1 373 ? -4.298 13.607 13.592 1.00 66.75 373 ALA A N 1
ATOM 2966 C CA . ALA A 1 373 ? -4.299 13.070 12.237 1.00 66.75 373 ALA A CA 1
ATOM 2967 C C . ALA A 1 373 ? -2.844 13.035 11.730 1.00 66.75 373 ALA A C 1
ATOM 2969 O O . ALA A 1 373 ? -2.015 13.843 12.158 1.00 66.75 373 ALA A O 1
ATOM 2970 N N . GLY A 1 374 ? -2.516 12.073 10.881 1.00 54.53 374 GLY A N 1
ATOM 2971 C CA . GLY A 1 374 ? -1.249 12.015 10.155 1.00 54.53 374 GLY A CA 1
ATOM 2972 C C . GLY A 1 374 ? -0.673 10.619 10.052 1.00 54.53 374 GLY A C 1
ATOM 2973 O O . GLY A 1 374 ? 0.232 10.398 9.264 1.00 54.53 374 GLY A O 1
ATOM 2974 N N . SER A 1 375 ? -1.118 9.680 10.884 1.00 59.41 375 SER A N 1
ATOM 2975 C CA . SER A 1 375 ? -0.588 8.317 10.921 1.00 59.41 375 SER A CA 1
ATOM 2976 C C . SER A 1 375 ? -1.569 7.364 11.600 1.00 59.41 375 SER A C 1
ATOM 2978 O O . SER A 1 375 ? -2.403 7.774 12.412 1.00 59.41 375 SER A O 1
ATOM 2980 N N . ALA A 1 376 ? -1.431 6.063 11.327 1.00 63.22 376 ALA A N 1
ATOM 2981 C CA . ALA A 1 376 ? -2.207 5.021 12.005 1.00 63.22 376 ALA A CA 1
ATOM 2982 C C . ALA A 1 376 ? -1.959 4.975 13.529 1.00 63.22 376 ALA A C 1
ATOM 2984 O O . ALA A 1 376 ? -2.777 4.427 14.266 1.00 63.22 376 ALA A O 1
ATOM 2985 N N . ASP A 1 377 ? -0.856 5.566 13.995 1.00 73.50 377 ASP A N 1
ATOM 2986 C CA . ASP A 1 377 ? -0.418 5.584 15.390 1.00 73.50 377 ASP A CA 1
ATOM 2987 C C . ASP A 1 377 ? -0.619 6.943 16.080 1.00 73.50 377 ASP A C 1
ATOM 2989 O O . ASP A 1 377 ? -0.304 7.083 17.262 1.00 73.50 377 ASP A O 1
ATOM 2993 N N . GLU A 1 378 ? -1.191 7.939 15.399 1.00 79.50 378 GLU A N 1
ATOM 2994 C CA . GLU A 1 378 ? -1.321 9.303 15.928 1.00 79.50 378 GLU A CA 1
ATOM 2995 C C . GLU A 1 378 ? -2.156 9.358 17.222 1.00 79.50 378 GLU A C 1
ATOM 2997 O O . GLU A 1 378 ? -1.882 10.141 18.134 1.00 79.50 378 GLU A O 1
ATOM 3002 N N . TRP A 1 379 ? -3.120 8.442 17.366 1.00 84.94 379 TRP A N 1
ATOM 3003 C CA . TRP A 1 379 ? -3.926 8.262 18.579 1.00 84.94 379 TRP A CA 1
ATOM 3004 C C . TRP A 1 379 ? -3.088 7.913 19.826 1.00 84.94 379 TRP A C 1
ATOM 3006 O O . TRP A 1 379 ? -3.530 8.141 20.956 1.00 84.94 379 TRP A O 1
ATOM 3016 N N . LYS A 1 380 ? -1.859 7.399 19.663 1.00 89.06 380 LYS A N 1
ATOM 3017 C CA . LYS A 1 380 ? -0.946 7.141 20.785 1.00 89.06 380 LYS A CA 1
ATOM 3018 C C . LYS A 1 380 ? -0.503 8.436 21.462 1.00 89.06 380 LYS A C 1
ATOM 3020 O O . LYS A 1 380 ? -0.348 8.433 22.682 1.00 89.06 380 LYS A O 1
ATOM 3025 N N . LYS A 1 381 ? -0.357 9.538 20.712 1.00 88.94 381 LYS A N 1
ATOM 3026 C CA . LYS A 1 381 ? -0.007 10.859 21.267 1.00 88.94 381 LYS A CA 1
ATOM 3027 C C . LYS A 1 381 ? -1.114 11.382 22.183 1.00 88.94 381 LYS A C 1
ATOM 3029 O O . LYS A 1 381 ? -0.824 11.869 23.272 1.00 88.94 381 LYS A O 1
ATOM 3034 N N . LEU A 1 382 ? -2.381 11.182 21.801 1.00 92.75 382 LEU A N 1
ATOM 3035 C CA . LEU A 1 382 ? -3.532 11.459 22.668 1.00 92.75 382 LEU A CA 1
ATOM 3036 C C . LEU A 1 382 ? -3.445 10.656 23.976 1.00 92.75 382 LEU A C 1
ATOM 3038 O O . LEU A 1 382 ? -3.651 11.203 25.052 1.00 92.75 382 LEU A O 1
ATOM 3042 N N . CYS A 1 383 ? -3.078 9.373 23.915 1.00 95.75 383 CYS A N 1
ATOM 3043 C CA . CYS A 1 383 ? -2.937 8.545 25.119 1.00 95.75 383 CYS A CA 1
ATOM 3044 C C . CYS A 1 383 ? -1.775 8.981 26.030 1.00 95.75 383 CYS A C 1
ATOM 3046 O O . CYS A 1 383 ? -1.821 8.728 27.230 1.00 95.75 383 CYS A O 1
ATOM 3048 N N . GLN A 1 384 ? -0.739 9.621 25.483 1.00 96.12 384 GLN A N 1
ATOM 3049 C CA . GLN A 1 384 ? 0.446 10.083 26.222 1.00 96.12 384 GLN A CA 1
ATOM 3050 C C . GLN A 1 384 ? 0.255 11.450 26.896 1.00 96.12 384 GLN A C 1
ATOM 3052 O O . GLN A 1 384 ? 1.079 11.849 27.723 1.00 96.12 384 GLN A O 1
ATOM 3057 N N . ARG A 1 385 ? -0.820 12.176 26.569 1.00 95.81 385 ARG A N 1
ATOM 3058 C CA . ARG A 1 385 ? -1.121 13.484 27.162 1.00 95.81 385 ARG A CA 1
ATOM 3059 C C . ARG A 1 385 ? -1.257 13.409 28.665 1.00 95.81 385 ARG A C 1
ATOM 3061 O O . ARG A 1 385 ? -1.979 12.563 29.176 1.00 95.81 385 ARG A O 1
ATOM 3068 N N . LYS A 1 386 ? -0.587 14.298 29.393 1.00 94.88 386 LYS A N 1
ATOM 3069 C CA . LYS A 1 386 ? -0.601 14.289 30.865 1.00 94.88 386 LYS A CA 1
ATOM 3070 C C . LYS A 1 386 ? -1.866 14.904 31.462 1.00 94.88 386 LYS A C 1
ATOM 3072 O O . LYS A 1 386 ? -2.184 14.606 32.602 1.00 94.88 386 LYS A O 1
ATOM 3077 N N . ASP A 1 387 ? -2.582 15.703 30.684 1.00 95.75 387 ASP A N 1
ATOM 3078 C CA . ASP A 1 387 ? -3.782 16.448 31.067 1.00 95.75 387 ASP A CA 1
ATOM 3079 C C . ASP A 1 387 ? -5.096 15.675 30.850 1.00 95.75 387 ASP A C 1
ATOM 3081 O O . ASP A 1 387 ? -6.171 16.204 31.110 1.00 95.75 387 ASP A O 1
ATOM 3085 N N . LEU A 1 388 ? -5.025 14.423 30.384 1.00 95.88 388 LEU A N 1
ATOM 3086 C CA . LEU A 1 388 ? -6.188 13.555 30.192 1.00 95.88 388 LEU A CA 1
ATOM 3087 C C . LEU A 1 388 ? -6.200 12.414 31.210 1.00 95.88 388 LEU A C 1
ATOM 3089 O O . LEU A 1 388 ? -5.219 11.678 31.328 1.00 95.88 388 LEU A O 1
ATOM 3093 N N . ASP A 1 389 ? -7.337 12.193 31.866 1.00 97.00 389 ASP A N 1
ATOM 3094 C CA . ASP A 1 389 ? -7.526 11.063 32.787 1.00 97.00 389 ASP A CA 1
ATOM 3095 C C . ASP A 1 389 ? -8.114 9.825 32.105 1.00 97.00 389 ASP A C 1
ATOM 3097 O O . ASP A 1 389 ? -7.908 8.695 32.557 1.00 97.00 389 ASP A O 1
ATOM 3101 N N . MET A 1 390 ? -8.849 10.022 31.008 1.00 97.44 390 MET A N 1
ATOM 3102 C CA . MET A 1 390 ? -9.669 8.993 30.377 1.00 97.44 390 MET A CA 1
ATOM 3103 C C . MET A 1 390 ? -9.615 9.063 28.850 1.00 97.44 390 MET A C 1
ATOM 3105 O O . MET A 1 390 ? -9.597 10.145 28.270 1.00 97.44 390 MET A O 1
ATOM 3109 N N . ILE A 1 391 ? -9.641 7.895 28.207 1.00 97.56 391 ILE A N 1
ATOM 3110 C CA . ILE A 1 391 ? -9.722 7.729 26.755 1.00 97.56 391 ILE A CA 1
ATOM 3111 C C . ILE A 1 391 ? -11.022 7.005 26.401 1.00 97.56 391 ILE A C 1
ATOM 3113 O O . ILE A 1 391 ? -11.296 5.919 26.914 1.00 97.56 391 ILE A O 1
ATOM 3117 N N . LEU A 1 392 ? -11.801 7.608 25.502 1.00 97.25 392 LEU A N 1
ATOM 3118 C CA . LEU A 1 392 ? -12.998 7.020 24.909 1.00 97.25 392 LEU A CA 1
ATOM 3119 C C . LEU A 1 392 ? -12.679 6.475 23.509 1.00 97.25 392 LEU A C 1
ATOM 3121 O O . LEU A 1 392 ? -12.301 7.229 22.614 1.00 97.25 392 LEU A O 1
ATOM 3125 N N . ILE A 1 393 ? -12.862 5.173 23.310 1.00 96.69 393 ILE A N 1
ATOM 3126 C CA . ILE A 1 393 ? -12.544 4.458 22.073 1.00 96.69 393 ILE A CA 1
ATOM 3127 C C . ILE A 1 393 ? -13.841 4.156 21.316 1.00 96.69 393 ILE A C 1
ATOM 3129 O O . ILE A 1 393 ? -14.676 3.386 21.783 1.00 96.69 393 ILE A O 1
ATOM 3133 N N . THR A 1 394 ? -13.992 4.760 20.135 1.00 92.88 394 THR A N 1
ATOM 3134 C CA . THR A 1 394 ? -15.151 4.612 19.224 1.00 92.88 394 THR A CA 1
ATOM 3135 C C . THR A 1 394 ? -14.717 4.187 17.811 1.00 92.88 394 THR A C 1
ATOM 3137 O O . THR A 1 394 ? -15.346 4.517 16.804 1.00 92.88 394 THR A O 1
ATOM 3140 N N . THR A 1 395 ? -13.580 3.495 17.724 1.00 89.88 395 THR A N 1
ATOM 3141 C CA . THR A 1 395 ? -12.945 3.062 16.473 1.00 89.88 395 THR A CA 1
ATOM 3142 C C . THR A 1 395 ? -13.578 1.765 15.943 1.00 89.88 395 THR A C 1
ATOM 3144 O O . THR A 1 395 ? -14.535 1.250 16.515 1.00 89.88 395 THR A O 1
ATOM 3147 N N . PRO A 1 396 ? -13.146 1.223 14.791 1.00 88.31 396 PRO A N 1
ATOM 3148 C CA . PRO A 1 396 ? -13.546 -0.123 14.403 1.00 88.31 396 PRO A CA 1
ATOM 3149 C C . PRO A 1 396 ? -13.142 -1.163 15.455 1.00 88.31 396 PRO A C 1
ATOM 3151 O O . PRO A 1 396 ? -12.032 -1.133 15.986 1.00 88.31 396 PRO A O 1
ATOM 3154 N N . THR A 1 397 ? -14.015 -2.143 15.689 1.00 87.38 397 THR A N 1
ATOM 3155 C CA . THR A 1 397 ? -13.896 -3.114 16.788 1.00 87.38 397 THR A CA 1
ATOM 3156 C C . THR A 1 397 ? -12.546 -3.832 16.874 1.00 87.38 397 THR A C 1
ATOM 3158 O O . THR A 1 397 ? -12.075 -4.134 17.968 1.00 87.38 397 THR A O 1
ATOM 3161 N N . TYR A 1 398 ? -11.900 -4.116 15.741 1.00 85.06 398 TYR A N 1
ATOM 3162 C CA . TYR A 1 398 ? -10.612 -4.815 15.723 1.00 85.06 398 TYR A CA 1
ATOM 3163 C C . TYR A 1 398 ? -9.471 -4.013 16.375 1.00 85.06 398 TYR A C 1
ATOM 3165 O O . TYR A 1 398 ? -8.457 -4.610 16.720 1.00 85.06 398 TYR A O 1
ATOM 3173 N N . MET A 1 399 ? -9.640 -2.701 16.575 1.00 90.25 399 MET A N 1
ATOM 3174 C CA . MET A 1 399 ? -8.649 -1.815 17.199 1.00 90.25 399 MET A CA 1
ATOM 3175 C C . MET A 1 399 ? -8.860 -1.631 18.708 1.00 90.25 399 MET A C 1
ATOM 3177 O O . MET A 1 399 ? -7.954 -1.165 19.396 1.00 90.25 399 MET A O 1
ATOM 3181 N N . HIS A 1 400 ? -10.048 -1.963 19.228 1.00 94.88 400 HIS A N 1
ATOM 3182 C CA . HIS A 1 400 ? -10.459 -1.610 20.590 1.00 94.88 400 HIS A CA 1
ATOM 3183 C C . HIS A 1 400 ? -9.490 -2.121 21.658 1.00 94.88 400 HIS A C 1
ATOM 3185 O O . HIS A 1 400 ? -9.034 -1.344 22.496 1.00 94.88 400 HIS A O 1
ATOM 3191 N N . ALA A 1 401 ? -9.153 -3.413 21.611 1.00 95.50 401 ALA A N 1
ATOM 3192 C CA . ALA A 1 401 ? -8.327 -4.046 22.633 1.00 95.50 401 ALA A CA 1
ATOM 3193 C C . ALA A 1 401 ? -6.919 -3.436 22.696 1.00 95.50 401 ALA A C 1
ATOM 3195 O O . ALA A 1 401 ? -6.464 -3.057 23.774 1.00 95.50 401 ALA A O 1
ATOM 3196 N N . ASP A 1 402 ? -6.265 -3.273 21.545 1.00 94.38 402 ASP A N 1
ATOM 3197 C CA . ASP A 1 402 ? -4.899 -2.747 21.464 1.00 94.38 402 ASP A CA 1
ATOM 3198 C C . ASP A 1 402 ? -4.839 -1.286 21.929 1.00 94.38 402 ASP A C 1
ATOM 3200 O O . ASP A 1 402 ? -3.958 -0.904 22.706 1.00 94.38 402 ASP A O 1
ATOM 3204 N N . MET A 1 403 ? -5.825 -0.478 21.522 1.00 97.00 403 MET A N 1
ATOM 3205 C CA . MET A 1 403 ? -5.953 0.912 21.961 1.00 97.00 403 MET A CA 1
ATOM 3206 C C . MET A 1 403 ? -6.199 1.015 23.469 1.00 97.00 403 MET A C 1
ATOM 3208 O O . MET A 1 403 ? -5.555 1.817 24.146 1.00 97.00 403 MET A O 1
ATOM 3212 N N . ALA A 1 404 ? -7.084 0.178 24.012 1.00 98.12 404 ALA A N 1
ATOM 3213 C CA . ALA A 1 404 ? -7.403 0.153 25.434 1.00 98.12 404 ALA A CA 1
ATOM 3214 C C . ALA A 1 404 ? -6.202 -0.271 26.289 1.00 98.12 404 ALA A C 1
ATOM 3216 O O . ALA A 1 404 ? -5.890 0.373 27.293 1.00 98.12 404 ALA A O 1
ATOM 3217 N N . VAL A 1 405 ? -5.491 -1.325 25.878 1.00 98.06 405 VAL A N 1
ATOM 3218 C CA . VAL A 1 405 ? -4.272 -1.788 26.551 1.00 98.06 405 VAL A CA 1
ATOM 3219 C C . VAL A 1 405 ? -3.218 -0.685 26.557 1.00 98.06 405 VAL A C 1
ATOM 3221 O O . VAL A 1 405 ? -2.662 -0.380 27.614 1.00 98.06 405 VAL A O 1
ATOM 3224 N N . TYR A 1 406 ? -2.971 -0.051 25.409 1.00 98.06 406 TYR A N 1
ATOM 3225 C CA . TYR A 1 406 ? -1.990 1.023 25.308 1.00 98.06 406 TYR A CA 1
ATOM 3226 C C . TYR A 1 406 ? -2.364 2.228 26.182 1.00 98.06 406 TYR A C 1
ATOM 3228 O O . TYR A 1 406 ? -1.541 2.699 26.964 1.00 98.06 406 TYR A O 1
ATOM 3236 N N . ALA A 1 407 ? -3.613 2.693 26.119 1.00 98.25 407 ALA A N 1
ATOM 3237 C CA . ALA A 1 407 ? -4.089 3.815 26.925 1.00 98.25 407 ALA A CA 1
ATOM 3238 C C . ALA A 1 407 ? -3.941 3.549 28.435 1.00 98.25 407 ALA A C 1
ATOM 3240 O O . ALA A 1 407 ? -3.414 4.388 29.167 1.00 98.25 407 ALA A O 1
ATOM 3241 N N . MET A 1 408 ? -4.311 2.353 28.905 1.00 98.56 408 MET A N 1
ATOM 3242 C CA . MET A 1 408 ? -4.119 1.973 30.309 1.00 98.56 408 MET A CA 1
ATOM 3243 C C . MET A 1 408 ? -2.644 1.925 30.715 1.00 98.56 408 MET A C 1
ATOM 3245 O O . MET A 1 408 ? -2.308 2.312 31.834 1.00 98.56 408 MET A O 1
ATOM 3249 N N . GLN A 1 409 ? -1.752 1.483 29.823 1.00 98.12 409 GLN A N 1
ATOM 3250 C CA . GLN A 1 409 ? -0.303 1.513 30.057 1.00 98.12 409 GLN A CA 1
ATOM 3251 C C . GLN A 1 409 ? 0.247 2.939 30.162 1.00 98.12 409 GLN A C 1
ATOM 3253 O O . GLN A 1 409 ? 1.185 3.161 30.921 1.00 98.12 409 GLN A O 1
ATOM 3258 N N . GLN A 1 410 ? -0.373 3.906 29.480 1.00 98.31 410 GLN A N 1
ATOM 3259 C CA . GLN A 1 410 ? -0.091 5.339 29.636 1.00 98.31 410 GLN A CA 1
ATOM 3260 C C . GLN A 1 410 ? -0.810 5.970 30.848 1.00 98.31 410 GLN A C 1
ATOM 3262 O O . GLN A 1 410 ? -0.876 7.192 30.985 1.00 98.31 410 GLN A O 1
ATOM 3267 N N . GLY A 1 411 ? -1.370 5.148 31.741 1.00 97.88 411 GLY A N 1
ATOM 3268 C CA . GLY A 1 411 ? -2.002 5.598 32.977 1.00 97.88 411 GLY A CA 1
ATOM 3269 C C . GLY A 1 411 ? -3.417 6.154 32.808 1.00 97.88 411 GLY A C 1
ATOM 3270 O O . GLY A 1 411 ? -3.892 6.842 33.713 1.00 97.88 411 GLY A O 1
ATOM 3271 N N . LYS A 1 412 ? -4.101 5.860 31.695 1.00 98.44 412 LYS A N 1
ATOM 3272 C CA . LYS A 1 412 ? -5.456 6.354 31.405 1.00 98.44 412 LYS A CA 1
ATOM 3273 C C . LYS A 1 412 ? -6.538 5.364 31.814 1.00 98.44 412 LYS A C 1
ATOM 3275 O O . LYS A 1 412 ? -6.371 4.156 31.671 1.00 98.44 412 LYS A O 1
ATOM 3280 N N . HIS A 1 413 ? -7.665 5.878 32.293 1.00 98.50 413 HIS A N 1
ATOM 3281 C CA . HIS A 1 413 ? -8.914 5.125 32.323 1.00 98.50 413 HIS A CA 1
ATOM 3282 C C . HIS A 1 413 ? -9.422 4.941 30.891 1.00 98.50 413 HIS A C 1
ATOM 3284 O O . HIS A 1 413 ? -9.215 5.806 30.043 1.00 98.50 413 HIS A O 1
ATOM 3290 N N . VAL A 1 414 ? -10.078 3.824 30.606 1.00 98.25 414 VAL A N 1
ATOM 3291 C CA . VAL A 1 414 ? -10.568 3.521 29.262 1.00 98.25 414 VAL A CA 1
ATOM 3292 C C . VAL A 1 414 ? -12.057 3.252 29.288 1.00 98.25 414 VAL A C 1
ATOM 3294 O O . VAL A 1 414 ? -12.561 2.475 30.100 1.00 98.25 414 VAL A O 1
ATOM 3297 N N . ILE A 1 415 ? -12.743 3.867 28.337 1.00 97.31 415 ILE A N 1
ATOM 3298 C CA . ILE A 1 415 ? -14.099 3.532 27.950 1.00 97.31 415 ILE A CA 1
ATOM 3299 C C . ILE A 1 415 ? -14.047 3.111 26.481 1.00 97.31 415 ILE A C 1
ATOM 3301 O O . ILE A 1 415 ? -13.467 3.816 25.664 1.00 97.31 415 ILE A O 1
ATOM 3305 N N . THR A 1 416 ? -14.625 1.968 26.126 1.00 96.12 416 THR A N 1
ATOM 3306 C CA . THR A 1 416 ? -14.614 1.460 24.747 1.00 96.12 416 THR A CA 1
ATOM 3307 C C . THR A 1 416 ? -16.005 1.085 24.278 1.00 96.12 416 THR A C 1
ATOM 3309 O O . THR A 1 416 ? -16.785 0.500 25.031 1.00 96.12 416 THR A O 1
ATOM 3312 N N . GLU A 1 417 ? -16.294 1.367 23.014 1.00 93.06 417 GLU A N 1
ATOM 3313 C CA . GLU A 1 417 ? -17.466 0.838 22.325 1.00 93.06 417 GLU A CA 1
ATOM 3314 C C . GLU A 1 417 ? -17.496 -0.695 22.339 1.00 93.06 417 GLU A C 1
ATOM 3316 O O . GLU A 1 417 ? -16.473 -1.377 22.490 1.00 93.06 417 GLU A O 1
ATOM 3321 N N . VAL A 1 418 ? -18.700 -1.247 22.196 1.00 91.06 418 VAL A N 1
ATOM 3322 C CA . VAL A 1 418 ? -18.921 -2.698 22.169 1.00 91.06 418 VAL A CA 1
ATOM 3323 C C . VAL A 1 418 ? -18.586 -3.294 20.791 1.00 91.06 418 VAL A C 1
ATOM 3325 O O . VAL A 1 418 ? -18.848 -2.662 19.767 1.00 91.06 418 VAL A O 1
ATOM 3328 N N . PRO A 1 419 ? -18.070 -4.536 20.724 1.00 90.06 419 PRO A N 1
ATOM 3329 C CA . PRO A 1 419 ? -17.446 -5.276 21.815 1.00 90.06 419 PRO A CA 1
ATOM 3330 C C . PRO A 1 419 ? -16.017 -4.761 22.074 1.00 90.06 419 PRO A C 1
ATOM 3332 O O . PRO A 1 419 ? -15.326 -4.324 21.157 1.00 90.06 419 PRO A O 1
ATOM 3335 N N . ALA A 1 420 ? -15.545 -4.852 23.318 1.00 93.06 420 ALA A N 1
ATOM 3336 C CA . ALA A 1 420 ? -14.194 -4.414 23.695 1.00 93.06 420 ALA A CA 1
ATOM 3337 C C . ALA A 1 420 ? -13.072 -5.294 23.106 1.00 93.06 420 ALA A C 1
ATOM 3339 O O . ALA A 1 420 ? -11.938 -4.850 22.947 1.00 93.06 420 ALA A O 1
ATOM 3340 N N . ALA A 1 421 ? -13.380 -6.556 22.807 1.00 92.31 421 ALA A N 1
ATOM 3341 C CA . ALA A 1 421 ? -12.438 -7.546 22.308 1.00 92.31 421 ALA A CA 1
ATOM 3342 C C . ALA A 1 421 ? -13.155 -8.572 21.426 1.00 92.31 421 ALA A C 1
ATOM 3344 O O . ALA A 1 421 ? -14.357 -8.808 21.572 1.00 92.31 421 ALA A O 1
ATOM 3345 N N . VAL A 1 422 ? -12.403 -9.206 20.524 1.00 88.00 422 VAL A N 1
ATOM 3346 C CA . VAL A 1 422 ? -12.927 -10.205 19.575 1.00 88.00 422 VAL A CA 1
ATOM 3347 C C . VAL A 1 422 ? -12.238 -11.563 19.698 1.00 88.00 422 VAL A C 1
ATOM 3349 O O . VAL A 1 422 ? -12.535 -12.489 18.944 1.00 88.00 422 VAL A O 1
ATOM 3352 N N . THR A 1 423 ? -11.309 -11.714 20.639 1.00 89.19 423 THR A N 1
ATOM 3353 C CA . THR A 1 423 ? -10.653 -12.987 20.950 1.00 89.19 423 THR A CA 1
ATOM 3354 C C . THR A 1 423 ? -10.497 -13.146 22.456 1.00 89.19 423 THR A C 1
ATOM 3356 O O . THR A 1 423 ? -10.375 -12.163 23.183 1.00 89.19 423 THR A O 1
ATOM 3359 N N . VAL A 1 424 ? -10.431 -14.394 22.926 1.00 90.56 424 VAL A N 1
ATOM 3360 C CA . VAL A 1 424 ? -10.173 -14.701 24.344 1.00 90.56 424 VAL A CA 1
ATOM 3361 C C . VAL A 1 424 ? -8.826 -14.132 24.799 1.00 90.56 424 VAL A C 1
ATOM 3363 O O . VAL A 1 424 ? -8.718 -13.624 25.912 1.00 90.56 424 VAL A O 1
ATOM 3366 N N . LYS A 1 425 ? -7.811 -14.152 23.923 1.00 93.62 425 LYS A N 1
ATOM 3367 C CA . LYS A 1 425 ? -6.500 -13.547 24.188 1.00 93.62 425 LYS A CA 1
ATOM 3368 C C . LYS A 1 425 ? -6.628 -12.051 24.498 1.00 93.62 425 LYS A C 1
ATOM 3370 O O . LYS A 1 425 ? -6.153 -11.618 25.542 1.00 93.62 425 LYS A O 1
ATOM 3375 N N . GLN A 1 426 ? -7.331 -11.303 23.650 1.00 94.81 426 GLN A N 1
ATOM 3376 C CA . GLN A 1 426 ? -7.574 -9.874 23.865 1.00 94.81 426 GLN A CA 1
ATOM 3377 C C . GLN A 1 426 ? -8.370 -9.608 25.149 1.00 94.81 426 GLN A C 1
ATOM 3379 O O . GLN A 1 426 ? -8.042 -8.684 25.889 1.00 94.81 426 GLN A O 1
ATOM 3384 N N . CYS A 1 427 ? -9.376 -10.435 25.467 1.00 94.50 427 CYS A N 1
ATOM 3385 C CA . CYS A 1 427 ? -10.095 -10.324 26.740 1.00 94.50 427 CYS A CA 1
ATOM 3386 C C . CYS A 1 427 ? -9.139 -10.436 27.941 1.00 94.50 427 CYS A C 1
ATOM 3388 O O . CYS A 1 427 ? -9.208 -9.623 28.861 1.00 94.50 427 CYS A O 1
ATOM 3390 N N . TRP A 1 428 ? -8.214 -11.402 27.917 1.00 96.56 428 TRP A N 1
ATOM 3391 C CA . TRP A 1 428 ? -7.205 -11.555 28.968 1.00 96.56 428 TRP A CA 1
ATOM 3392 C C . TRP A 1 428 ? -6.210 -10.397 29.024 1.00 96.56 428 TRP A C 1
ATOM 3394 O O . TRP A 1 428 ? -5.817 -9.994 30.116 1.00 96.56 428 TRP A O 1
ATOM 3404 N N . GLU A 1 429 ? -5.793 -9.860 27.879 1.00 97.69 429 GLU A N 1
ATOM 3405 C CA . GLU A 1 429 ? -4.890 -8.705 27.819 1.00 97.69 429 GLU A CA 1
ATOM 3406 C C . GLU A 1 429 ? -5.516 -7.462 28.460 1.00 97.69 429 GLU A C 1
ATOM 3408 O O . GLU A 1 429 ? -4.840 -6.765 29.222 1.00 97.69 429 GLU A O 1
ATOM 3413 N N . LEU A 1 430 ? -6.812 -7.228 28.230 1.00 97.88 430 LEU A N 1
ATOM 3414 C CA . LEU A 1 430 ? -7.564 -6.146 28.868 1.00 97.88 430 LEU A CA 1
ATOM 3415 C C . LEU A 1 430 ? -7.617 -6.309 30.389 1.00 97.88 430 LEU A C 1
ATOM 3417 O O . LEU A 1 430 ? -7.252 -5.378 31.108 1.00 97.88 430 LEU A O 1
ATOM 3421 N N . VAL A 1 431 ? -8.015 -7.491 30.875 1.00 96.06 431 VAL A N 1
ATOM 3422 C CA . VAL A 1 431 ? -8.116 -7.785 32.317 1.00 96.06 431 VAL A CA 1
ATOM 3423 C C . VAL A 1 431 ? -6.759 -7.617 32.997 1.00 96.06 431 VAL A C 1
ATOM 3425 O O . VAL A 1 431 ? -6.619 -6.797 33.901 1.00 96.06 431 VAL A O 1
ATOM 3428 N N . LYS A 1 432 ? -5.725 -8.306 32.497 1.00 98.06 432 LYS A N 1
ATOM 3429 C CA . LYS A 1 432 ? -4.372 -8.254 33.073 1.00 98.06 432 LYS A CA 1
ATOM 3430 C C . LYS A 1 432 ? -3.794 -6.845 33.065 1.00 98.06 432 LYS A C 1
ATOM 3432 O O . LYS A 1 432 ? -3.080 -6.461 33.989 1.00 98.06 432 LYS A O 1
ATOM 3437 N N . THR A 1 433 ? -4.061 -6.073 32.013 1.00 98.50 433 THR A N 1
ATOM 3438 C CA . THR A 1 433 ? -3.577 -4.693 31.938 1.00 98.50 433 THR A CA 1
ATOM 3439 C C . THR A 1 433 ? -4.300 -3.815 32.947 1.00 98.50 433 THR A C 1
ATOM 3441 O O . THR A 1 433 ? -3.621 -3.110 33.684 1.00 98.50 433 THR A O 1
ATOM 3444 N N . SER A 1 434 ? -5.631 -3.901 33.029 1.00 98.06 434 SER A N 1
ATOM 3445 C CA . SER A 1 434 ? -6.441 -3.153 33.997 1.00 98.06 434 SER A CA 1
ATOM 3446 C C . SER A 1 434 ? -6.014 -3.431 35.440 1.00 98.06 434 SER A C 1
ATOM 3448 O O . SER A 1 434 ? -5.793 -2.490 36.202 1.00 98.06 434 SER A O 1
ATOM 3450 N N . GLU A 1 435 ? -5.805 -4.701 35.799 1.00 97.62 435 GLU A N 1
ATOM 3451 C CA . GLU A 1 435 ? -5.342 -5.106 37.132 1.00 97.62 435 GLU A CA 1
ATOM 3452 C C . GLU A 1 435 ? -3.933 -4.584 37.435 1.00 97.62 435 GLU A C 1
ATOM 3454 O O . GLU A 1 435 ? -3.694 -3.995 38.491 1.00 97.62 435 GLU A O 1
ATOM 3459 N N . ARG A 1 436 ? -2.997 -4.742 36.489 1.00 98.50 436 ARG A N 1
ATOM 3460 C CA . ARG A 1 436 ? -1.601 -4.317 36.659 1.00 98.50 436 ARG A CA 1
ATOM 3461 C C . ARG A 1 436 ? -1.458 -2.802 36.777 1.00 98.50 436 ARG A C 1
ATOM 3463 O O . ARG A 1 436 ? -0.661 -2.330 37.582 1.00 98.50 436 ARG A O 1
ATOM 3470 N N . THR A 1 437 ? -2.177 -2.038 35.958 1.00 98.31 437 THR A N 1
ATOM 3471 C CA . THR A 1 437 ? -2.095 -0.566 35.950 1.00 98.31 437 THR A CA 1
ATOM 3472 C C . THR A 1 437 ? -3.051 0.079 36.948 1.00 98.31 437 THR A C 1
ATOM 3474 O O . THR A 1 437 ? -2.959 1.284 37.187 1.00 98.31 437 THR A O 1
ATOM 3477 N N . LYS A 1 438 ? -3.967 -0.709 37.530 1.00 98.19 438 LYS A N 1
ATOM 3478 C CA . LYS A 1 438 ? -5.078 -0.256 38.377 1.00 98.19 438 LYS A CA 1
ATOM 3479 C C . LYS A 1 438 ? -5.964 0.782 37.679 1.00 98.19 438 LYS A C 1
ATOM 3481 O O . LYS A 1 438 ? -6.503 1.684 38.320 1.00 98.19 438 LYS A O 1
ATOM 3486 N N . LYS A 1 439 ? -6.104 0.682 36.354 1.00 98.19 439 LYS A N 1
ATOM 3487 C CA . LYS A 1 439 ? -6.952 1.571 35.551 1.00 98.19 439 LYS A CA 1
ATOM 3488 C C . LYS A 1 439 ? -8.260 0.890 35.191 1.00 98.19 439 LYS A C 1
ATOM 3490 O O . LYS A 1 439 ? -8.281 -0.275 34.810 1.00 98.19 439 LYS A O 1
ATOM 3495 N N . HIS A 1 440 ? -9.358 1.632 35.302 1.00 97.25 440 HIS A N 1
ATOM 3496 C CA . HIS A 1 440 ? -10.680 1.155 34.896 1.00 97.25 440 HIS A CA 1
ATOM 3497 C C . HIS A 1 440 ? -10.755 0.980 33.376 1.00 97.25 440 HIS A C 1
ATOM 3499 O O . HIS A 1 440 ? -10.345 1.874 32.639 1.00 97.25 440 HIS A O 1
ATOM 3505 N N . CYS A 1 441 ? -11.327 -0.140 32.936 1.00 96.56 441 CYS A N 1
ATOM 3506 C CA . CYS A 1 441 ? -11.676 -0.406 31.546 1.00 96.56 441 CYS A CA 1
ATOM 3507 C C . CYS A 1 441 ? -13.165 -0.758 31.475 1.00 96.56 441 CYS A C 1
ATOM 3509 O O . CYS A 1 441 ? -13.581 -1.817 31.947 1.00 96.56 441 CYS A O 1
ATOM 3511 N N . MET A 1 442 ? -13.973 0.136 30.910 1.00 93.31 442 MET A N 1
ATOM 3512 C CA . MET A 1 442 ? -15.420 -0.025 30.792 1.00 93.31 442 MET A CA 1
ATOM 3513 C C . MET A 1 442 ? -15.822 -0.232 29.334 1.00 93.31 442 MET A C 1
ATOM 3515 O O . MET A 1 442 ? -15.396 0.498 28.446 1.00 93.31 442 MET A O 1
ATOM 3519 N N . MET A 1 443 ? -16.699 -1.202 29.097 1.00 91.56 443 MET A N 1
ATOM 3520 C CA . MET A 1 443 ? -17.333 -1.412 27.800 1.00 91.56 443 MET A CA 1
ATOM 3521 C C . MET A 1 443 ? -18.696 -0.699 27.765 1.00 91.56 443 MET A C 1
ATOM 3523 O O . MET A 1 443 ? -19.521 -0.908 28.657 1.00 91.56 443 MET A O 1
ATOM 3527 N N . MET A 1 444 ? -18.940 0.133 26.750 1.00 90.00 444 MET A N 1
ATOM 3528 C CA . MET A 1 444 ? -20.147 0.959 26.594 1.00 90.00 444 MET A CA 1
ATOM 3529 C C . MET A 1 444 ? -21.334 0.172 26.039 1.00 90.00 444 MET A C 1
ATOM 3531 O O . MET A 1 444 ? -21.835 0.439 24.952 1.00 90.00 444 MET A O 1
ATOM 3535 N N . GLU A 1 445 ? -21.819 -0.808 26.795 1.00 90.94 445 GLU A N 1
ATOM 3536 C CA . GLU A 1 445 ? -23.057 -1.499 26.436 1.00 90.94 445 GLU A CA 1
ATOM 3537 C C . GLU A 1 445 ? -24.278 -0.626 26.760 1.00 90.94 445 GLU A C 1
ATOM 3539 O O . GLU A 1 445 ? -24.826 -0.664 27.866 1.00 90.94 445 GLU A O 1
ATOM 3544 N N . ASN A 1 446 ? -24.702 0.177 25.786 1.00 89.19 446 ASN A N 1
ATOM 3545 C CA . ASN A 1 446 ? -25.748 1.180 25.951 1.00 89.19 446 ASN A CA 1
ATOM 3546 C C . ASN A 1 446 ? -27.130 0.590 26.287 1.00 89.19 446 ASN A C 1
ATOM 3548 O O . ASN A 1 446 ? -27.905 1.264 26.971 1.00 89.19 446 ASN A O 1
ATOM 3552 N N . TYR A 1 447 ? -27.457 -0.646 25.874 1.00 89.19 447 TYR A N 1
ATOM 3553 C CA . TYR A 1 447 ? -28.763 -1.242 26.196 1.00 89.19 447 TYR A CA 1
ATOM 3554 C C . TYR A 1 447 ? -28.942 -1.400 27.702 1.00 89.19 447 TYR A C 1
ATOM 3556 O O . TYR A 1 447 ? -30.038 -1.156 28.202 1.00 89.19 447 TYR A O 1
ATOM 3564 N N . SER A 1 448 ? -27.867 -1.689 28.441 1.00 90.44 448 SER A N 1
ATOM 3565 C CA . SER A 1 448 ? -27.913 -1.817 29.905 1.00 90.44 448 SER A CA 1
ATOM 3566 C C . SER A 1 448 ? -28.357 -0.532 30.618 1.00 90.44 448 SER A C 1
ATOM 3568 O O . SER A 1 448 ? -28.794 -0.594 31.762 1.00 90.44 448 SER A O 1
ATOM 3570 N N . TYR A 1 449 ? -28.271 0.620 29.946 1.00 90.81 449 TYR A N 1
ATOM 3571 C CA . TYR A 1 449 ? -28.595 1.936 30.500 1.00 90.81 449 TYR A CA 1
ATOM 3572 C C . TYR A 1 449 ? -29.891 2.535 29.939 1.00 90.81 449 TYR A C 1
ATOM 3574 O O . TYR A 1 449 ? -30.218 3.688 30.217 1.00 90.81 449 TYR A O 1
ATOM 3582 N N . MET A 1 450 ? -30.656 1.779 29.146 1.00 91.25 450 MET A N 1
ATOM 3583 C CA . MET A 1 450 ? -31.976 2.237 28.714 1.00 91.25 450 MET A CA 1
ATOM 3584 C C . MET A 1 450 ? -32.935 2.299 29.912 1.00 91.25 450 MET A C 1
ATOM 3586 O O . MET A 1 450 ? -32.874 1.410 30.764 1.00 91.25 450 MET A O 1
ATOM 3590 N N . PRO A 1 451 ? -33.867 3.276 29.965 1.00 92.94 451 PRO A N 1
ATOM 3591 C CA . PRO A 1 451 ? -34.751 3.459 31.117 1.00 92.94 451 PRO A CA 1
ATOM 3592 C C . PRO A 1 451 ? -35.450 2.174 31.565 1.00 92.94 451 PRO A C 1
ATOM 3594 O O . PRO A 1 451 ? -35.437 1.856 32.747 1.00 92.94 451 PRO A O 1
ATOM 3597 N N . PHE A 1 452 ? -35.972 1.381 30.623 1.00 92.19 452 PHE A N 1
ATOM 3598 C CA . PHE A 1 452 ? -36.658 0.135 30.959 1.00 92.19 452 PHE A CA 1
ATOM 3599 C C . PHE A 1 452 ? -35.719 -0.923 31.560 1.00 92.19 452 PHE A C 1
ATOM 3601 O O . PHE A 1 452 ? -36.097 -1.549 32.540 1.00 92.19 452 PHE A O 1
ATOM 3608 N N . HIS A 1 453 ? -34.485 -1.079 31.062 1.00 93.06 453 HIS A N 1
ATOM 3609 C CA . HIS A 1 453 ? -33.520 -2.018 31.646 1.00 93.06 453 HIS A CA 1
ATOM 3610 C C . HIS A 1 453 ? -33.056 -1.581 33.036 1.00 93.06 453 HIS A C 1
ATOM 3612 O O . HIS A 1 453 ? -32.940 -2.425 33.921 1.00 93.06 453 HIS A O 1
ATOM 3618 N N . ILE A 1 454 ? -32.843 -0.278 33.258 1.00 95.12 454 ILE A N 1
ATOM 3619 C CA . ILE A 1 454 ? -32.506 0.249 34.588 1.00 95.12 454 ILE A CA 1
ATOM 3620 C C . ILE A 1 454 ? -33.667 0.005 35.563 1.00 95.12 454 ILE A C 1
ATOM 3622 O O . ILE A 1 454 ? -33.436 -0.439 36.688 1.00 95.12 454 ILE A O 1
ATOM 3626 N N . THR A 1 455 ? -34.914 0.233 35.137 1.00 95.81 455 THR A N 1
ATOM 3627 C CA . THR A 1 455 ? -36.101 -0.070 35.947 1.00 95.81 455 THR A CA 1
ATOM 3628 C C . THR A 1 455 ? -36.192 -1.561 36.271 1.00 95.81 455 THR A C 1
ATOM 3630 O O . THR A 1 455 ? -36.331 -1.908 37.443 1.00 95.81 455 THR A O 1
ATOM 3633 N N . THR A 1 456 ? -36.046 -2.450 35.282 1.00 94.12 456 THR A N 1
ATOM 3634 C CA . THR A 1 456 ? -36.071 -3.906 35.505 1.00 94.12 456 THR A CA 1
ATOM 3635 C C . THR A 1 456 ? -34.938 -4.357 36.428 1.00 94.12 456 THR A C 1
ATOM 3637 O O . THR A 1 456 ? -35.169 -5.159 37.329 1.00 94.12 456 THR A O 1
ATOM 3640 N N . LEU A 1 457 ? -33.733 -3.798 36.282 1.00 95.12 457 LEU A N 1
ATOM 3641 C CA . LEU A 1 457 ? -32.615 -4.072 37.182 1.00 95.12 457 LEU A CA 1
ATOM 3642 C C . LEU A 1 457 ? -32.917 -3.636 38.619 1.00 95.12 457 LEU A C 1
ATOM 3644 O O . LEU A 1 457 ? -32.610 -4.369 39.555 1.00 95.12 457 LEU A O 1
ATOM 3648 N N . ASN A 1 458 ? -33.515 -2.458 38.810 1.00 96.56 458 ASN A N 1
ATOM 3649 C CA . ASN A 1 458 ? -33.908 -1.988 40.135 1.00 96.56 458 ASN A CA 1
ATOM 3650 C C . ASN A 1 458 ? -34.965 -2.910 40.767 1.00 96.56 458 ASN A C 1
ATOM 3652 O O . ASN A 1 458 ? -34.824 -3.286 41.926 1.00 96.56 458 ASN A O 1
ATOM 3656 N N . MET A 1 459 ? -35.967 -3.343 39.997 1.00 96.81 459 MET A N 1
ATOM 3657 C CA . MET A 1 459 ? -36.967 -4.318 40.453 1.00 96.81 459 MET A CA 1
ATOM 3658 C C . MET A 1 459 ? -36.319 -5.652 40.850 1.00 96.81 459 MET A C 1
ATOM 3660 O O . MET A 1 459 ? -36.606 -6.182 41.922 1.00 96.81 459 MET A O 1
ATOM 3664 N N . ALA A 1 460 ? -35.390 -6.162 40.034 1.00 94.62 460 ALA A N 1
ATOM 3665 C CA . ALA A 1 460 ? -34.626 -7.368 40.345 1.00 94.62 460 ALA A CA 1
ATOM 3666 C C . ALA A 1 460 ? -33.825 -7.222 41.648 1.00 94.62 460 ALA A C 1
ATOM 3668 O O . ALA A 1 460 ? -33.871 -8.105 42.501 1.00 94.62 460 ALA A O 1
ATOM 3669 N N . LYS A 1 461 ? -33.151 -6.081 41.850 1.00 93.62 461 LYS A N 1
ATOM 3670 C CA . LYS A 1 461 ? -32.405 -5.784 43.086 1.00 93.62 461 LYS A CA 1
ATOM 3671 C C . LYS A 1 461 ? -33.293 -5.677 44.326 1.00 93.62 461 LYS A C 1
ATOM 3673 O O . LYS A 1 461 ? -32.826 -5.975 45.418 1.00 93.62 461 LYS A O 1
ATOM 3678 N N . GLN A 1 462 ? -34.549 -5.269 44.163 1.00 96.69 462 GLN A N 1
ATOM 3679 C CA . GLN A 1 462 ? -35.545 -5.224 45.238 1.00 96.69 462 GLN A CA 1
ATOM 3680 C C . GLN A 1 462 ? -36.213 -6.587 45.494 1.00 96.69 462 GLN A C 1
ATOM 3682 O O . GLN A 1 462 ? -37.118 -6.675 46.317 1.00 96.69 462 GLN A O 1
ATOM 3687 N N . GLY A 1 463 ? -35.796 -7.650 44.794 1.00 95.56 463 GLY A N 1
ATOM 3688 C CA . GLY A 1 463 ? -36.363 -8.990 44.950 1.00 95.56 463 GLY A CA 1
ATOM 3689 C C . GLY A 1 463 ? -37.748 -9.163 44.322 1.00 95.56 463 GLY A C 1
ATOM 3690 O O . GLY A 1 463 ? -38.404 -10.168 44.577 1.00 95.56 463 GLY A O 1
ATOM 3691 N N . PHE A 1 464 ? -38.200 -8.225 43.480 1.00 97.19 464 PHE A N 1
ATOM 3692 C CA . PHE A 1 464 ? -39.551 -8.231 42.905 1.00 97.19 464 PHE A CA 1
ATOM 3693 C C . PHE A 1 464 ? -39.867 -9.505 42.103 1.00 97.19 464 PHE A C 1
ATOM 3695 O O . PHE A 1 464 ? -40.998 -9.978 42.108 1.00 97.19 464 PHE A O 1
ATOM 3702 N N . PHE A 1 465 ? -38.868 -10.070 41.419 1.00 94.56 465 PHE A N 1
ATOM 3703 C CA . PHE A 1 465 ? -39.015 -11.287 40.611 1.00 94.56 465 PHE A CA 1
ATOM 3704 C C . PHE A 1 465 ? -38.737 -12.580 41.394 1.00 94.56 465 PHE A C 1
ATOM 3706 O O . PHE A 1 465 ? -38.744 -13.656 40.802 1.00 94.56 465 PHE A O 1
ATOM 3713 N N . GLY A 1 466 ? -38.459 -12.488 42.699 1.00 95.06 466 GLY A N 1
ATOM 3714 C CA . GLY A 1 466 ? -37.931 -13.607 43.473 1.00 95.06 466 GLY A CA 1
ATOM 3715 C C . GLY A 1 466 ? -36.552 -14.046 42.971 1.00 95.06 466 GLY A C 1
ATOM 3716 O O . GLY A 1 466 ? -35.710 -13.221 42.607 1.00 95.06 466 GLY A O 1
ATOM 3717 N N . GLU A 1 467 ? -36.315 -15.356 42.955 1.00 93.88 467 GLU A N 1
ATOM 3718 C CA . GLU A 1 467 ? -35.068 -15.933 42.459 1.00 93.88 467 GLU A CA 1
ATOM 3719 C C . GLU A 1 467 ? -35.062 -16.019 40.925 1.00 93.88 467 GLU A C 1
ATOM 3721 O O . GLU A 1 467 ? -35.855 -16.728 40.305 1.00 93.88 467 GLU A O 1
ATOM 3726 N N . ILE A 1 468 ? -34.132 -15.303 40.289 1.00 95.19 468 ILE A N 1
ATOM 3727 C CA . ILE A 1 468 ? -33.979 -15.316 38.831 1.00 95.19 468 ILE A CA 1
ATOM 3728 C C . ILE A 1 468 ? -33.227 -16.583 38.417 1.00 95.19 468 ILE A C 1
ATOM 3730 O O . ILE A 1 468 ? -32.008 -16.642 38.562 1.00 95.19 468 ILE A O 1
ATOM 3734 N N . VAL A 1 469 ? -33.938 -17.561 37.852 1.00 96.00 469 VAL A N 1
ATOM 3735 C CA . VAL A 1 469 ? -33.370 -18.856 37.411 1.00 96.00 469 VAL A CA 1
ATOM 3736 C C . VAL A 1 469 ? -33.047 -18.928 35.912 1.00 96.00 469 VAL A C 1
ATOM 3738 O O . VAL A 1 469 ? -32.224 -19.743 35.485 1.00 96.00 469 VAL A O 1
ATOM 3741 N N . HIS A 1 470 ? -33.674 -18.068 35.104 1.00 96.88 470 HIS A N 1
ATOM 3742 C CA . HIS A 1 470 ? -33.528 -18.039 33.649 1.00 96.88 470 HIS A CA 1
ATOM 3743 C C . HIS A 1 470 ? -33.593 -16.611 33.091 1.00 96.88 470 HIS A C 1
ATOM 3745 O O . HIS A 1 470 ? -34.257 -15.749 33.664 1.00 96.88 470 HIS A O 1
ATOM 3751 N N . GLY A 1 471 ? -32.922 -16.363 31.965 1.00 95.31 471 GLY A N 1
ATOM 3752 C CA . GLY A 1 471 ? -33.027 -15.117 31.209 1.00 95.31 471 GLY A CA 1
ATOM 3753 C C . GLY A 1 471 ? -32.996 -15.373 29.705 1.00 95.31 471 GLY A C 1
ATOM 3754 O O . GLY A 1 471 ? -32.184 -16.163 29.237 1.00 95.31 471 GLY A O 1
ATOM 3755 N N . ASP A 1 472 ? -33.845 -14.679 28.950 1.00 94.44 472 ASP A N 1
ATOM 3756 C CA . ASP A 1 472 ? -33.839 -14.714 27.484 1.00 94.44 472 ASP A CA 1
ATOM 3757 C C . ASP A 1 472 ? -33.532 -13.317 26.934 1.00 94.44 472 ASP A C 1
ATOM 3759 O O . ASP A 1 472 ? -34.138 -12.325 27.353 1.00 94.44 472 ASP A O 1
ATOM 3763 N N . GLY A 1 473 ? -32.549 -13.228 26.039 1.00 91.44 473 GLY A N 1
ATOM 3764 C CA . GLY A 1 473 ? -32.067 -11.978 25.466 1.00 91.44 473 GLY A CA 1
ATOM 3765 C C . GLY A 1 473 ? -31.812 -12.094 23.972 1.00 91.44 473 GLY A C 1
ATOM 3766 O O . GLY A 1 473 ? -31.218 -13.059 23.495 1.00 91.44 473 GLY A O 1
ATOM 3767 N N . ALA A 1 474 ? -32.198 -11.065 23.221 1.00 89.25 474 ALA A N 1
ATOM 3768 C CA . ALA A 1 474 ? -32.069 -11.058 21.772 1.00 89.25 474 ALA A CA 1
ATOM 3769 C C . ALA A 1 474 ? -31.509 -9.735 21.241 1.00 89.25 474 ALA A C 1
ATOM 3771 O O . ALA A 1 474 ? -31.885 -8.662 21.714 1.00 89.25 474 ALA A O 1
ATOM 3772 N N . TYR A 1 475 ? -30.663 -9.799 20.208 1.00 87.19 475 TYR A N 1
ATOM 3773 C CA . TYR A 1 475 ? -30.372 -8.637 19.362 1.00 87.19 475 TYR A CA 1
ATOM 3774 C C . TYR A 1 475 ? -30.672 -8.952 17.897 1.00 87.19 475 TYR A C 1
ATOM 3776 O O . TYR A 1 475 ? -29.896 -9.606 17.198 1.00 87.19 475 TYR A O 1
ATOM 3784 N N . ASN A 1 476 ? -31.832 -8.471 17.450 1.00 84.12 476 ASN A N 1
ATOM 3785 C CA . ASN A 1 476 ? -32.438 -8.855 16.181 1.00 84.12 476 ASN A CA 1
ATOM 3786 C C . ASN A 1 476 ? -32.498 -7.635 15.261 1.00 84.12 476 ASN A C 1
ATOM 3788 O O . ASN A 1 476 ? -33.268 -6.704 15.498 1.00 84.12 476 ASN A O 1
ATOM 3792 N N . THR A 1 477 ? -31.657 -7.602 14.228 1.00 79.38 477 THR A N 1
ATOM 3793 C CA . THR A 1 477 ? -31.503 -6.432 13.354 1.00 79.38 477 THR A CA 1
ATOM 3794 C C . THR A 1 477 ? -31.091 -6.824 11.939 1.00 79.38 477 THR A C 1
ATOM 3796 O O . THR A 1 477 ? -30.193 -7.638 11.745 1.00 79.38 477 THR A O 1
ATOM 3799 N N . SER A 1 478 ? -31.686 -6.193 10.923 1.00 78.62 478 SER A N 1
ATOM 3800 C CA . SER A 1 478 ? -31.164 -6.279 9.557 1.00 78.62 478 SER A CA 1
ATOM 3801 C C . SER A 1 478 ? -30.047 -5.258 9.355 1.00 78.62 478 SER A C 1
ATOM 3803 O O . SER A 1 478 ? -30.273 -4.048 9.368 1.00 78.62 478 SER A O 1
ATOM 3805 N N . LYS A 1 479 ? -28.824 -5.747 9.133 1.00 83.62 479 LYS A N 1
ATOM 3806 C CA . LYS A 1 479 ? -27.655 -4.931 8.763 1.00 83.62 479 LYS A CA 1
ATOM 3807 C C . LYS A 1 479 ? -27.352 -4.956 7.262 1.00 83.62 479 LYS A C 1
ATOM 3809 O O . LYS A 1 479 ? -26.328 -4.420 6.863 1.00 83.62 479 LYS A O 1
ATOM 3814 N N . MET A 1 480 ? -28.231 -5.519 6.425 1.00 85.94 480 MET A N 1
ATOM 3815 C CA . MET A 1 480 ? -27.998 -5.672 4.977 1.00 85.94 480 MET A CA 1
ATOM 3816 C C . MET A 1 480 ? -27.621 -4.348 4.301 1.00 85.94 480 MET A C 1
ATOM 3818 O O . MET A 1 480 ? -26.564 -4.243 3.685 1.00 85.94 480 MET A O 1
ATOM 3822 N N . ARG A 1 481 ? -28.448 -3.307 4.470 1.00 86.31 481 ARG A N 1
ATOM 3823 C CA . ARG A 1 481 ? -28.195 -1.988 3.870 1.00 86.31 481 ARG A CA 1
ATOM 3824 C C . ARG A 1 481 ? -26.876 -1.383 4.350 1.00 86.31 481 ARG A C 1
ATOM 3826 O O . ARG A 1 481 ? -26.119 -0.856 3.546 1.00 86.31 481 ARG A O 1
ATOM 3833 N N . ASN A 1 482 ? -26.613 -1.449 5.652 1.00 85.62 482 ASN A N 1
ATOM 3834 C CA . ASN A 1 482 ? -25.434 -0.828 6.248 1.00 85.62 482 ASN A CA 1
ATOM 3835 C C . ASN A 1 482 ? -24.152 -1.561 5.837 1.00 85.62 482 ASN A C 1
ATOM 3837 O O . ASN A 1 482 ? -23.158 -0.916 5.526 1.00 85.62 482 ASN A O 1
ATOM 3841 N N . ASN A 1 483 ? -24.184 -2.896 5.808 1.00 88.62 483 ASN A N 1
ATOM 3842 C CA . ASN A 1 483 ? -23.025 -3.722 5.483 1.00 88.62 483 ASN A CA 1
ATOM 3843 C C . ASN A 1 483 ? -22.618 -3.603 4.016 1.00 88.62 483 ASN A C 1
ATOM 3845 O O . ASN A 1 483 ? -21.431 -3.635 3.730 1.00 88.62 483 ASN A O 1
ATOM 3849 N N . PHE A 1 484 ? -23.573 -3.433 3.099 1.00 88.56 484 PHE A N 1
ATOM 3850 C CA . PHE A 1 484 ? -23.291 -3.249 1.671 1.00 88.56 484 PHE A CA 1
ATOM 3851 C C . PHE A 1 484 ? -23.210 -1.774 1.242 1.00 88.56 484 PHE A C 1
ATOM 3853 O O . PHE A 1 484 ? -23.149 -1.473 0.052 1.00 88.56 484 PHE A O 1
ATOM 3860 N N . SER A 1 485 ? -23.186 -0.841 2.196 1.00 83.62 485 SER A N 1
ATOM 3861 C CA . SER A 1 485 ? -22.983 0.582 1.929 1.00 83.62 485 SER A CA 1
ATOM 3862 C C . SER A 1 485 ? -21.499 0.937 1.981 1.00 83.62 485 SER A C 1
ATOM 3864 O O . SER A 1 485 ? -20.885 0.889 3.049 1.00 83.62 485 SER A O 1
ATOM 3866 N N . LYS A 1 486 ? -20.947 1.400 0.851 1.00 76.69 486 LYS A N 1
ATOM 3867 C CA . LYS A 1 486 ? -19.544 1.848 0.737 1.00 76.69 486 LYS A CA 1
ATOM 3868 C C . LYS A 1 486 ? -19.200 3.044 1.639 1.00 76.69 486 LYS A C 1
ATOM 3870 O O . LYS A 1 486 ? -18.030 3.332 1.867 1.00 76.69 486 LYS A O 1
ATOM 3875 N N . THR A 1 487 ? -20.204 3.759 2.152 1.00 72.69 487 THR A N 1
ATOM 3876 C CA . THR A 1 487 ? -20.014 5.002 2.918 1.00 72.69 487 THR A CA 1
ATOM 3877 C C . THR A 1 487 ? -20.307 4.861 4.408 1.00 72.69 487 THR A C 1
ATOM 3879 O O . THR A 1 487 ? -19.915 5.734 5.183 1.00 72.69 487 THR A O 1
ATOM 3882 N N . THR A 1 488 ? -20.987 3.789 4.830 1.00 79.69 488 THR A N 1
ATOM 3883 C CA . THR A 1 488 ? -21.426 3.627 6.225 1.00 79.69 488 THR A CA 1
ATOM 3884 C C . THR A 1 488 ? -20.292 3.166 7.129 1.00 79.69 488 THR A C 1
ATOM 3886 O O . THR A 1 488 ? -20.004 3.822 8.128 1.00 79.69 488 THR A O 1
ATOM 3889 N N . TYR A 1 489 ? -19.644 2.053 6.787 1.00 80.69 489 TYR A N 1
ATOM 3890 C CA . TYR A 1 489 ? -18.543 1.502 7.569 1.00 80.69 489 TYR A CA 1
ATOM 3891 C C . TYR A 1 489 ? -17.228 1.729 6.835 1.00 80.69 489 TYR A C 1
ATOM 3893 O O . TYR A 1 489 ? -17.090 1.386 5.663 1.00 80.69 489 TYR A O 1
ATOM 3901 N N . TRP A 1 490 ? -16.255 2.315 7.533 1.00 72.50 490 TRP A N 1
ATOM 3902 C CA . TRP A 1 490 ? -14.901 2.496 7.014 1.00 72.50 490 TRP A CA 1
ATOM 3903 C C . TRP A 1 490 ? -14.334 1.187 6.449 1.00 72.50 490 TRP A C 1
ATOM 3905 O O . TRP A 1 490 ? -14.389 0.165 7.125 1.00 72.50 490 TRP A O 1
ATOM 3915 N N . ASN A 1 491 ? -13.835 1.204 5.210 1.00 73.06 491 ASN A N 1
ATOM 3916 C CA . ASN A 1 491 ? -13.275 0.023 4.538 1.00 73.06 491 ASN A CA 1
ATOM 3917 C C . ASN A 1 491 ? -14.140 -1.253 4.681 1.00 73.06 491 ASN A C 1
ATOM 3919 O O . ASN A 1 491 ? -13.634 -2.365 4.846 1.00 73.06 491 ASN A O 1
ATOM 3923 N N . MET A 1 492 ? -15.470 -1.090 4.704 1.00 83.12 492 MET A N 1
ATOM 3924 C CA . MET A 1 492 ? -16.418 -2.197 4.856 1.00 83.12 492 MET A CA 1
ATOM 3925 C C . MET A 1 492 ? -16.127 -3.084 6.086 1.00 83.12 492 MET A C 1
ATOM 3927 O O . MET A 1 492 ? -16.459 -4.271 6.078 1.00 83.12 492 MET A O 1
ATOM 3931 N N . TRP A 1 493 ? -15.504 -2.538 7.144 1.00 84.50 493 TRP A N 1
ATOM 3932 C CA . TRP A 1 493 ? -14.938 -3.328 8.249 1.00 84.50 493 TRP A CA 1
ATOM 3933 C C . TRP A 1 493 ? -15.965 -4.264 8.895 1.00 84.50 493 TRP A C 1
ATOM 3935 O O . TRP A 1 493 ? -15.653 -5.404 9.237 1.00 84.50 493 TRP A O 1
ATOM 3945 N N . TRP A 1 494 ? -17.221 -3.820 8.990 1.00 87.56 494 TRP A N 1
ATOM 3946 C CA . TRP A 1 494 ? -18.299 -4.630 9.546 1.00 87.56 494 TRP A CA 1
ATOM 3947 C C . TRP A 1 494 ? -18.708 -5.781 8.620 1.00 87.56 494 TRP A C 1
ATOM 3949 O O . TRP A 1 494 ? -18.889 -6.901 9.090 1.00 87.56 494 TRP A O 1
ATOM 3959 N N . LEU A 1 495 ? -18.772 -5.569 7.299 1.00 89.81 495 LEU A N 1
ATOM 3960 C CA . LEU A 1 495 ? -19.026 -6.653 6.340 1.00 89.81 495 LEU A CA 1
ATOM 3961 C C . LEU A 1 495 ? -17.889 -7.686 6.359 1.00 89.81 495 LEU A C 1
ATOM 3963 O O . LEU A 1 495 ? -18.160 -8.887 6.350 1.00 89.81 495 LEU A O 1
ATOM 3967 N N . ARG A 1 496 ? -16.631 -7.234 6.476 1.00 89.25 496 ARG A N 1
ATOM 3968 C CA . ARG A 1 496 ? -15.469 -8.126 6.641 1.00 89.25 496 ARG A CA 1
ATOM 3969 C C . ARG A 1 496 ? -15.570 -8.962 7.915 1.00 89.25 496 ARG A C 1
ATOM 3971 O O . ARG A 1 496 ? -15.280 -10.155 7.883 1.00 89.25 496 ARG A O 1
ATOM 3978 N N . MET A 1 497 ? -16.032 -8.381 9.024 1.00 87.31 497 MET A N 1
ATOM 3979 C CA . MET A 1 497 ? -16.284 -9.141 10.255 1.00 87.31 497 MET A CA 1
ATOM 3980 C C . MET A 1 497 ? -17.355 -10.221 10.069 1.00 87.31 497 MET A C 1
ATOM 3982 O O . MET A 1 497 ? -17.184 -11.330 10.567 1.00 87.31 497 MET A O 1
ATOM 3986 N N . TYR A 1 498 ? -18.423 -9.940 9.318 1.00 89.44 498 TYR A N 1
ATOM 3987 C CA . TYR A 1 498 ? -19.444 -10.947 9.003 1.00 89.44 498 TYR A CA 1
ATOM 3988 C C . TYR A 1 498 ? -18.909 -12.091 8.135 1.00 89.44 498 TYR A C 1
ATOM 3990 O O . TYR A 1 498 ? -19.394 -13.212 8.264 1.00 89.44 498 TYR A O 1
ATOM 3998 N N . GLY A 1 499 ? -17.954 -11.804 7.246 1.00 89.44 499 GLY A N 1
ATOM 3999 C CA . GLY A 1 499 ? -17.338 -12.785 6.349 1.00 89.44 499 GLY A CA 1
ATOM 4000 C C . GLY A 1 499 ? -16.141 -13.542 6.933 1.00 89.44 499 GLY A C 1
ATOM 4001 O O . GLY A 1 499 ? -15.642 -14.452 6.284 1.00 89.44 499 GLY A O 1
ATOM 4002 N N . SER A 1 500 ? -15.647 -13.159 8.116 1.00 83.31 500 SER A N 1
ATOM 4003 C CA . SER A 1 500 ? -14.436 -13.742 8.727 1.00 83.31 500 SER A CA 1
ATOM 4004 C C . SER A 1 500 ? -14.674 -14.409 10.081 1.00 83.31 500 SER A C 1
ATOM 4006 O O . SER A 1 500 ? -13.773 -15.053 10.616 1.00 83.31 500 SER A O 1
ATOM 4008 N N . ARG A 1 501 ? -15.863 -14.252 10.671 1.00 85.25 501 ARG A N 1
ATOM 4009 C CA . ARG A 1 501 ? -16.186 -14.769 12.006 1.00 85.25 501 ARG A CA 1
ATOM 4010 C C . ARG A 1 501 ? -17.561 -15.406 12.021 1.00 85.25 501 ARG A C 1
ATOM 4012 O O . ARG A 1 501 ? -18.494 -14.843 11.464 1.00 85.25 501 ARG A O 1
ATOM 4019 N N . LYS A 1 502 ? -17.675 -16.538 12.713 1.00 87.25 502 LYS A N 1
ATOM 4020 C CA . LYS A 1 502 ? -18.914 -17.298 12.926 1.00 87.25 502 LYS A CA 1
ATOM 4021 C C . LYS A 1 502 ? -19.522 -17.009 14.306 1.00 87.25 502 LYS A C 1
ATOM 4023 O O . LYS A 1 502 ? -18.889 -16.366 15.147 1.00 87.25 502 LYS A O 1
ATOM 4028 N N . GLY A 1 503 ? -20.748 -17.473 14.540 1.00 86.94 503 GLY A N 1
ATOM 4029 C CA . GLY A 1 503 ? -21.465 -17.293 15.806 1.00 86.94 503 GLY A CA 1
ATOM 4030 C C . GLY A 1 503 ? -21.968 -15.864 16.016 1.00 86.94 503 GLY A C 1
ATOM 4031 O O . GLY A 1 503 ? -22.147 -15.109 15.059 1.00 86.94 503 GLY A O 1
ATOM 4032 N N . ASN A 1 504 ? -22.241 -15.476 17.264 1.00 87.06 504 ASN A N 1
ATOM 4033 C CA . ASN A 1 504 ? -22.725 -14.139 17.615 1.00 87.06 504 ASN A CA 1
ATOM 4034 C C . ASN A 1 504 ? -21.570 -13.153 17.861 1.00 87.06 504 ASN A C 1
ATOM 4036 O O . ASN A 1 504 ? -20.955 -13.154 18.923 1.00 87.06 504 ASN A O 1
ATOM 4040 N N . ILE A 1 505 ? -21.313 -12.273 16.890 1.00 85.94 505 ILE A N 1
ATOM 4041 C CA . ILE A 1 505 ? -20.236 -11.270 16.964 1.00 85.94 505 ILE A CA 1
ATOM 4042 C C . ILE A 1 505 ? -20.616 -9.995 17.735 1.00 85.94 505 ILE A C 1
ATOM 4044 O O . ILE A 1 505 ? -19.788 -9.097 17.873 1.00 85.94 505 ILE A O 1
ATOM 4048 N N . TYR A 1 506 ? -21.864 -9.883 18.196 1.00 86.69 506 TYR A N 1
ATOM 4049 C CA . TYR A 1 506 ? -22.359 -8.703 18.902 1.00 86.69 506 TYR A CA 1
ATOM 4050 C C . TYR A 1 506 ? -23.338 -9.077 20.027 1.00 86.69 506 TYR A C 1
ATOM 4052 O O . TYR A 1 506 ? -24.520 -8.721 19.985 1.00 86.69 506 TYR A O 1
ATOM 4060 N N . PRO A 1 507 ? -22.877 -9.858 21.025 1.00 87.50 507 PRO A N 1
ATOM 4061 C CA . PRO A 1 507 ? -23.770 -10.471 21.996 1.00 87.50 507 PRO A CA 1
ATOM 4062 C C . PRO A 1 507 ? -24.232 -9.526 23.112 1.00 87.50 507 PRO A C 1
ATOM 4064 O O . PRO A 1 507 ? -25.187 -9.819 23.828 1.00 87.50 507 PRO A O 1
ATOM 4067 N N . THR A 1 508 ? -23.559 -8.403 23.304 1.00 90.25 508 THR A N 1
ATOM 4068 C CA . THR A 1 508 ? -23.672 -7.617 24.534 1.00 90.25 508 THR A CA 1
ATOM 4069 C C . THR A 1 508 ? -25.034 -6.941 24.701 1.00 90.25 508 THR A C 1
ATOM 4071 O O . THR A 1 508 ? -25.502 -6.832 25.829 1.00 90.25 508 THR A O 1
ATOM 4074 N N . HIS A 1 509 ? -25.734 -6.597 23.617 1.00 90.06 509 HIS A N 1
ATOM 4075 C CA . HIS A 1 509 ? -27.046 -5.944 23.698 1.00 90.06 509 HIS A CA 1
ATOM 4076 C C . HIS A 1 509 ? -28.127 -6.801 24.367 1.00 90.06 509 HIS A C 1
ATOM 4078 O O . HIS A 1 509 ? -28.918 -6.289 25.154 1.00 90.06 509 HIS A O 1
ATOM 4084 N N . GLY A 1 510 ? -28.156 -8.104 24.069 1.00 88.44 510 GLY A N 1
ATOM 4085 C CA . GLY A 1 510 ? -29.082 -9.040 24.717 1.00 88.44 510 GLY A CA 1
ATOM 4086 C C . GLY A 1 510 ? -28.547 -9.565 26.049 1.00 88.44 510 GLY A C 1
ATOM 4087 O O . GLY A 1 510 ? -29.304 -9.743 26.998 1.00 88.44 510 GLY A O 1
ATOM 4088 N N . LEU A 1 511 ? -27.233 -9.797 26.136 1.00 92.00 511 LEU A N 1
ATOM 4089 C CA . LEU A 1 511 ? -26.618 -10.451 27.292 1.00 92.00 511 LEU A CA 1
ATOM 4090 C C . LEU A 1 511 ? -26.335 -9.491 28.456 1.00 92.00 511 LEU A C 1
ATOM 4092 O O . LEU A 1 511 ? -26.406 -9.896 29.612 1.00 92.00 511 LEU A O 1
ATOM 4096 N N . GLY A 1 512 ? -26.014 -8.228 28.171 1.00 92.50 512 GLY A N 1
ATOM 4097 C CA . GLY A 1 512 ? -25.604 -7.225 29.156 1.00 92.50 512 GLY A CA 1
ATOM 4098 C C . GLY A 1 512 ? -26.639 -6.997 30.262 1.00 92.50 512 GLY A C 1
ATOM 4099 O O . GLY A 1 512 ? -26.301 -7.193 31.432 1.00 92.50 512 GLY A O 1
ATOM 4100 N N . PRO A 1 513 ? -27.901 -6.661 29.929 1.00 93.19 513 PRO A N 1
ATOM 4101 C CA . PRO A 1 513 ? -28.951 -6.475 30.930 1.00 93.19 513 PRO A CA 1
ATOM 4102 C C . PRO A 1 513 ? -29.192 -7.724 31.794 1.00 93.19 513 PRO A C 1
ATOM 4104 O O . PRO A 1 513 ? -29.282 -7.623 33.018 1.00 93.19 513 PRO A O 1
ATOM 4107 N N . ILE A 1 514 ? -29.223 -8.912 31.177 1.00 94.88 514 ILE A N 1
ATOM 4108 C CA . ILE A 1 514 ? -29.413 -10.194 31.880 1.00 94.88 514 ILE A CA 1
ATOM 4109 C C . ILE A 1 514 ? -28.258 -10.455 32.844 1.00 94.88 514 ILE A C 1
ATOM 4111 O O . ILE A 1 514 ? -28.481 -10.782 34.009 1.00 94.88 514 ILE A O 1
ATOM 4115 N N . ALA A 1 515 ? -27.023 -10.249 32.387 1.00 94.31 515 ALA A N 1
ATOM 4116 C CA . ALA A 1 515 ? -25.830 -10.439 33.198 1.00 94.31 515 ALA A CA 1
ATOM 4117 C C . ALA A 1 515 ? -25.826 -9.539 34.446 1.00 94.31 515 ALA A C 1
ATOM 4119 O O . ALA A 1 515 ? -25.372 -9.971 35.507 1.00 94.31 515 ALA A O 1
ATOM 4120 N N . GLN A 1 516 ? -26.353 -8.312 34.347 1.00 92.75 516 GLN A N 1
ATOM 4121 C CA . GLN A 1 516 ? -26.497 -7.425 35.505 1.00 92.75 516 GLN A CA 1
ATOM 4122 C C . GLN A 1 516 ? -27.555 -7.926 36.492 1.00 92.75 516 GLN A C 1
ATOM 4124 O O . GLN A 1 516 ? -27.272 -7.979 37.686 1.00 92.75 516 GLN A O 1
ATOM 4129 N N . MET A 1 517 ? -28.734 -8.333 36.013 1.00 93.75 517 MET A N 1
ATOM 4130 C CA . MET A 1 517 ? -29.803 -8.859 36.875 1.00 93.75 517 MET A CA 1
ATOM 4131 C C . MET A 1 517 ? -29.408 -10.168 37.566 1.00 93.75 517 MET A C 1
ATOM 4133 O O . MET A 1 517 ? -29.774 -10.402 38.713 1.00 93.75 517 MET A O 1
ATOM 4137 N N . MET A 1 518 ? -28.620 -11.005 36.891 1.00 95.25 518 MET A N 1
ATOM 4138 C CA . MET A 1 518 ? -28.116 -12.260 37.441 1.00 95.25 518 MET A CA 1
ATOM 4139 C C . MET A 1 518 ? -26.828 -12.099 38.260 1.00 95.25 518 MET A C 1
ATOM 4141 O O . MET A 1 518 ? -26.281 -13.101 38.704 1.00 95.25 518 MET A O 1
ATOM 4145 N N . ASN A 1 519 ? -26.310 -10.892 38.504 1.00 93.56 519 ASN A N 1
ATOM 4146 C CA . ASN A 1 519 ? -25.052 -10.702 39.245 1.00 93.56 519 ASN A CA 1
ATOM 4147 C C . ASN A 1 519 ? -23.865 -11.505 38.664 1.00 93.56 519 ASN A C 1
ATOM 4149 O O . ASN A 1 519 ? -23.009 -12.004 39.401 1.00 93.56 519 ASN A O 1
ATOM 4153 N N . ILE A 1 520 ? -23.790 -11.622 37.335 1.00 94.81 520 ILE A N 1
ATOM 4154 C CA . ILE A 1 520 ? -22.640 -12.237 36.666 1.00 94.81 520 ILE A CA 1
ATOM 4155 C C . ILE A 1 520 ? -21.398 -11.379 36.940 1.00 94.81 520 ILE A C 1
ATOM 4157 O O . ILE A 1 520 ? -21.424 -10.151 36.809 1.00 94.81 520 ILE A O 1
ATOM 4161 N N . ASN A 1 521 ? -20.325 -12.046 37.358 1.00 90.75 521 ASN A N 1
ATOM 4162 C CA . ASN A 1 521 ? -19.086 -11.499 37.912 1.00 90.75 521 ASN A CA 1
ATOM 4163 C C . ASN A 1 521 ? -19.275 -10.663 39.196 1.00 90.75 521 ASN A C 1
ATOM 4165 O O . ASN A 1 521 ? -18.417 -9.853 39.539 1.00 90.75 521 ASN A O 1
ATOM 4169 N N . ARG A 1 522 ? -20.402 -10.836 39.905 1.00 91.81 522 ARG A N 1
ATOM 4170 C CA . ARG A 1 522 ? -20.742 -10.179 41.187 1.00 91.81 522 ARG A CA 1
ATOM 4171 C C . ARG A 1 522 ? -21.432 -11.144 42.165 1.00 91.81 522 ARG A C 1
ATOM 4173 O O . ARG A 1 522 ? -22.300 -10.738 42.929 1.00 91.81 522 ARG A O 1
ATOM 4180 N N . GLY A 1 523 ? -21.095 -12.430 42.089 1.00 91.56 523 GLY A N 1
ATOM 4181 C CA . GLY A 1 523 ? -21.710 -13.500 42.886 1.00 91.56 523 GLY A CA 1
ATOM 4182 C C . GLY A 1 523 ? -21.937 -14.792 42.100 1.00 91.56 523 GLY A C 1
ATOM 4183 O O . GLY A 1 523 ? -21.955 -15.866 42.685 1.00 91.56 523 GLY A O 1
ATOM 4184 N N . ASP A 1 524 ? -22.034 -14.708 40.773 1.00 95.50 524 ASP A N 1
ATOM 4185 C CA . ASP A 1 524 ? -22.065 -15.862 39.866 1.00 95.50 524 ASP A CA 1
ATOM 4186 C C . ASP A 1 524 ? -21.184 -15.593 38.639 1.00 95.50 524 ASP A C 1
ATOM 4188 O O . ASP A 1 524 ? -20.667 -14.491 38.470 1.00 95.50 524 ASP A O 1
ATOM 4192 N N . GLN A 1 525 ? -20.990 -16.582 37.775 1.00 95.75 525 GLN A N 1
ATOM 4193 C CA . GLN A 1 525 ? -20.194 -16.479 36.557 1.00 95.75 525 GLN A CA 1
ATOM 4194 C C . GLN A 1 525 ? -20.734 -17.416 35.479 1.00 95.75 525 GLN A C 1
ATOM 4196 O O . GLN A 1 525 ? -21.353 -18.438 35.779 1.00 95.75 525 GLN A O 1
ATOM 4201 N N . PHE A 1 526 ? -20.478 -17.081 34.216 1.00 95.00 526 PHE A N 1
ATOM 4202 C CA . PHE A 1 526 ? -20.709 -18.021 33.123 1.00 95.00 526 PHE A CA 1
ATOM 4203 C C . PHE A 1 526 ? -19.784 -19.233 33.278 1.00 95.00 526 PHE A C 1
ATOM 4205 O O . PHE A 1 526 ? -18.625 -19.078 33.659 1.00 95.00 526 PHE A O 1
ATOM 4212 N N . ASP A 1 527 ? -20.307 -20.422 32.997 1.00 95.62 527 ASP A N 1
ATOM 4213 C CA . ASP A 1 527 ? -19.589 -21.688 33.178 1.00 95.62 527 ASP A CA 1
ATOM 4214 C C . ASP A 1 527 ? -19.479 -22.444 31.856 1.00 95.62 527 ASP A C 1
ATOM 4216 O O . ASP A 1 527 ? -18.390 -22.720 31.360 1.00 95.62 527 ASP A O 1
ATOM 4220 N N . PHE A 1 528 ? -20.626 -22.697 31.233 1.00 94.81 528 PHE A N 1
ATOM 4221 C CA . PHE A 1 528 ? -20.720 -23.489 30.017 1.00 94.81 528 PHE A CA 1
ATOM 4222 C C . PHE A 1 528 ? -21.602 -22.787 28.994 1.00 94.81 528 PHE A C 1
ATOM 4224 O O . PHE A 1 528 ? -22.596 -22.158 29.354 1.00 94.81 528 PHE A O 1
ATOM 4231 N N . LEU A 1 529 ? -21.261 -22.908 27.712 1.00 94.00 529 LEU A N 1
ATOM 4232 C CA . LEU A 1 529 ? -22.102 -22.414 26.631 1.00 94.00 529 LEU A CA 1
ATOM 4233 C C . LEU A 1 529 ? -22.100 -23.368 25.439 1.00 94.00 529 LEU A C 1
ATOM 4235 O O . LEU A 1 529 ? -21.069 -23.940 25.090 1.00 94.00 529 LEU A O 1
ATOM 4239 N N . VAL A 1 530 ? -23.249 -23.473 24.777 1.00 94.44 530 VAL A N 1
ATOM 4240 C CA . VAL A 1 530 ? -23.391 -24.074 23.445 1.00 94.44 530 VAL A CA 1
ATOM 4241 C C . VAL A 1 530 ? -23.885 -22.994 22.507 1.00 94.44 530 VAL A C 1
ATOM 4243 O O . VAL A 1 530 ? -24.822 -22.274 22.840 1.00 94.44 530 VAL A O 1
ATOM 4246 N N . SER A 1 531 ? -23.267 -22.891 21.334 1.00 91.56 531 SER A N 1
ATOM 4247 C CA . SER A 1 531 ? -23.673 -21.971 20.277 1.00 91.56 531 SER A CA 1
ATOM 4248 C C . SER A 1 531 ? -23.958 -22.752 19.008 1.00 91.56 531 SER A C 1
ATOM 4250 O O . SER A 1 531 ? -23.133 -23.554 18.572 1.00 91.56 531 SER A O 1
ATOM 4252 N N . VAL A 1 532 ? -25.125 -22.511 18.421 1.00 92.75 532 VAL A N 1
ATOM 4253 C CA . VAL A 1 532 ? -25.529 -23.082 17.138 1.00 92.75 532 VAL A CA 1
ATOM 4254 C C . VAL A 1 532 ? -25.844 -21.933 16.194 1.00 92.75 532 VAL A C 1
ATOM 4256 O O . VAL A 1 532 ? -26.559 -20.995 16.554 1.00 92.75 532 VAL A O 1
ATOM 4259 N N . GLU A 1 533 ? -25.312 -21.995 14.978 1.00 91.69 533 GLU A N 1
ATOM 4260 C CA . GLU A 1 533 ? -25.638 -21.049 13.917 1.00 91.69 533 GLU A CA 1
ATOM 4261 C C . GLU A 1 533 ? -26.340 -21.735 12.744 1.00 91.69 533 GLU A C 1
ATOM 4263 O O . GLU A 1 533 ? -26.086 -22.890 12.409 1.00 91.69 533 GLU A O 1
ATOM 4268 N N . SER A 1 534 ? -27.254 -20.998 12.124 1.00 92.38 534 SER A N 1
ATOM 4269 C CA . SER A 1 534 ? -27.862 -21.373 10.844 1.00 92.38 534 SER A CA 1
ATOM 4270 C C . SER A 1 534 ? -26.881 -21.191 9.673 1.00 92.38 534 SER A C 1
ATOM 4272 O O . SER A 1 534 ? -25.785 -20.663 9.843 1.00 92.38 534 SER A O 1
ATOM 4274 N N . LYS A 1 535 ? -27.290 -21.563 8.453 1.00 91.56 535 LYS A N 1
ATOM 4275 C CA . LYS A 1 535 ? -26.562 -21.173 7.233 1.00 91.56 535 LYS A CA 1
ATOM 4276 C C . LYS A 1 535 ? -26.698 -19.669 6.963 1.00 91.56 535 LYS A C 1
ATOM 4278 O O . LYS A 1 535 ? -27.605 -19.009 7.472 1.00 91.56 535 LYS A O 1
ATOM 4283 N N . ASP A 1 536 ? -25.808 -19.139 6.130 1.00 91.38 536 ASP A N 1
ATOM 4284 C CA . ASP A 1 536 ? -26.058 -17.869 5.452 1.00 91.38 536 ASP A CA 1
ATOM 4285 C C . ASP A 1 536 ? -27.021 -18.088 4.276 1.00 91.38 536 ASP A C 1
ATOM 4287 O O . ASP A 1 536 ? -26.786 -18.906 3.386 1.00 91.38 536 ASP A O 1
ATOM 4291 N N . PHE A 1 537 ? -28.110 -17.334 4.276 1.00 90.56 537 PHE A N 1
ATOM 4292 C CA . PHE A 1 537 ? -29.153 -17.317 3.259 1.00 90.56 537 PHE A CA 1
ATOM 4293 C C . PHE A 1 537 ? -29.229 -15.968 2.528 1.00 90.56 537 PHE A C 1
ATOM 4295 O O . PHE A 1 537 ? -30.028 -15.833 1.598 1.00 90.56 537 PHE A O 1
ATOM 4302 N N . MET A 1 538 ? -28.451 -14.956 2.942 1.00 89.44 538 MET A N 1
ATOM 4303 C CA . MET A 1 538 ? -28.628 -13.571 2.482 1.00 89.44 538 MET A CA 1
ATOM 4304 C C . MET A 1 538 ? -27.326 -12.886 2.056 1.00 89.44 538 MET A C 1
ATOM 4306 O O . MET A 1 538 ? -27.260 -12.374 0.937 1.00 89.44 538 MET A O 1
ATOM 4310 N N . MET A 1 539 ? -26.308 -12.837 2.920 1.00 90.19 539 MET A N 1
ATOM 4311 C CA . MET A 1 539 ? -25.140 -11.964 2.735 1.00 90.19 539 MET A CA 1
ATOM 4312 C C . MET A 1 539 ? -24.302 -12.392 1.528 1.00 90.19 539 MET A C 1
ATOM 4314 O O . MET A 1 539 ? -24.040 -11.578 0.644 1.00 90.19 539 MET A O 1
ATOM 4318 N N . GLY A 1 540 ? -23.952 -13.672 1.431 1.00 93.06 540 GLY A N 1
ATOM 4319 C CA . GLY A 1 540 ? -23.145 -14.219 0.345 1.00 93.06 540 GLY A CA 1
ATOM 4320 C C . GLY A 1 540 ? -23.832 -14.108 -1.009 1.00 93.06 540 GLY A C 1
ATOM 4321 O O . GLY A 1 540 ? -23.203 -13.726 -1.994 1.00 93.06 540 GLY A O 1
ATOM 4322 N N . ASN A 1 541 ? -25.143 -14.357 -1.063 1.00 93.25 541 ASN A N 1
ATOM 4323 C CA . ASN A 1 541 ? -25.921 -14.158 -2.286 1.00 93.25 541 ASN A CA 1
ATOM 4324 C C . ASN A 1 541 ? -25.934 -12.686 -2.704 1.00 93.25 541 ASN A C 1
ATOM 4326 O O . ASN A 1 541 ? -25.746 -12.390 -3.883 1.00 93.25 541 ASN A O 1
ATOM 4330 N N . LYS A 1 542 ? -26.092 -11.760 -1.749 1.00 93.31 542 LYS A N 1
ATOM 4331 C CA . LYS A 1 542 ? -26.067 -10.327 -2.049 1.00 93.31 542 LYS A CA 1
ATOM 4332 C C . LYS A 1 542 ? -24.694 -9.857 -2.521 1.00 93.31 542 LYS A C 1
ATOM 4334 O O . LYS A 1 542 ? -24.623 -9.107 -3.489 1.00 93.31 542 LYS A O 1
ATOM 4339 N N . ALA A 1 543 ? -23.618 -10.325 -1.890 1.00 93.50 543 ALA A N 1
ATOM 4340 C CA . ALA A 1 543 ? -22.252 -10.017 -2.303 1.00 93.50 543 ALA A CA 1
ATOM 4341 C C . ALA A 1 543 ? -21.983 -10.493 -3.739 1.00 93.50 543 ALA A C 1
ATOM 4343 O O . ALA A 1 543 ? -21.504 -9.716 -4.560 1.00 93.50 543 ALA A O 1
ATOM 4344 N N . LYS A 1 544 ? -22.384 -11.727 -4.077 1.00 95.94 544 LYS A N 1
ATOM 4345 C CA . LYS A 1 544 ? -22.290 -12.276 -5.443 1.00 95.94 544 LYS A CA 1
ATOM 4346 C C . LYS A 1 544 ? -23.139 -11.504 -6.452 1.00 95.94 544 LYS A C 1
ATOM 4348 O O . LYS A 1 544 ? -22.702 -11.295 -7.577 1.00 95.94 544 LYS A O 1
ATOM 4353 N N . GLU A 1 545 ? -24.350 -11.090 -6.079 1.00 95.94 545 GLU A N 1
ATOM 4354 C CA . GLU A 1 545 ? -25.214 -10.276 -6.943 1.00 95.94 545 GLU A CA 1
ATOM 4355 C C . GLU A 1 545 ? -24.586 -8.908 -7.239 1.00 95.94 545 GLU A C 1
ATOM 4357 O O . GLU A 1 545 ? -24.590 -8.464 -8.385 1.00 95.94 545 GLU A O 1
ATOM 4362 N N . LEU A 1 546 ? -24.033 -8.251 -6.217 1.00 91.38 546 LEU A N 1
ATOM 4363 C CA . LEU A 1 546 ? -23.383 -6.951 -6.360 1.00 91.38 546 LEU A CA 1
ATOM 4364 C C . LEU A 1 546 ? -22.066 -7.049 -7.134 1.00 91.38 546 LEU A C 1
ATOM 4366 O O . LEU A 1 546 ? -21.825 -6.201 -7.984 1.00 91.38 546 LEU A O 1
ATOM 4370 N N . ALA A 1 547 ? -21.272 -8.103 -6.926 1.00 91.81 547 ALA A N 1
ATOM 4371 C CA . ALA A 1 547 ? -20.019 -8.325 -7.652 1.00 91.81 547 ALA A CA 1
ATOM 4372 C C . ALA A 1 547 ? -20.218 -8.436 -9.171 1.00 91.81 547 ALA A C 1
ATOM 4374 O O . ALA A 1 547 ? -19.368 -8.001 -9.935 1.00 91.81 547 ALA A O 1
ATOM 4375 N N . LYS A 1 548 ? -21.373 -8.944 -9.628 1.00 94.88 548 LYS A N 1
ATOM 4376 C CA . LYS A 1 548 ? -21.723 -8.969 -11.061 1.00 94.88 548 LYS A CA 1
ATOM 4377 C C . LYS A 1 548 ? -21.931 -7.577 -11.666 1.00 94.88 548 LYS A C 1
ATOM 4379 O O . LYS A 1 548 ? -21.883 -7.438 -12.882 1.00 94.88 548 LYS A O 1
ATOM 4384 N N . LYS A 1 549 ? -22.257 -6.581 -10.839 1.00 91.25 549 LYS A N 1
ATOM 4385 C CA . LYS A 1 549 ? -22.582 -5.207 -11.257 1.00 91.25 549 LYS A CA 1
ATOM 4386 C C . LYS A 1 549 ? -21.436 -4.235 -10.979 1.00 91.25 549 LYS A C 1
ATOM 4388 O O . LYS A 1 549 ? -21.360 -3.190 -11.612 1.00 91.25 549 LYS A O 1
ATOM 4393 N N . ASP A 1 550 ? -20.598 -4.551 -10.001 1.00 81.12 550 ASP A N 1
ATOM 4394 C CA . ASP A 1 550 ? -19.593 -3.659 -9.447 1.00 81.12 550 ASP A CA 1
ATOM 4395 C C . ASP A 1 550 ? -18.424 -4.490 -8.910 1.00 81.12 550 ASP A C 1
ATOM 4397 O O . ASP A 1 550 ? -18.543 -5.151 -7.871 1.00 81.12 550 ASP A O 1
ATOM 4401 N N . GLY A 1 551 ? -17.294 -4.437 -9.625 1.00 71.25 551 GLY A N 1
ATOM 4402 C CA . GLY A 1 551 ? -16.082 -5.210 -9.332 1.00 71.25 551 GLY A CA 1
ATOM 4403 C C . GLY A 1 551 ? -15.539 -4.990 -7.917 1.00 71.25 551 GLY A C 1
ATOM 4404 O O . GLY A 1 551 ? -14.916 -5.882 -7.345 1.00 71.25 551 GLY A O 1
ATOM 4405 N N . PHE A 1 552 ? -15.877 -3.861 -7.278 1.00 74.50 552 PHE A N 1
ATOM 4406 C CA . PHE A 1 552 ? -15.580 -3.606 -5.865 1.00 74.50 552 PHE A CA 1
ATOM 4407 C C . PHE A 1 552 ? -16.045 -4.742 -4.940 1.00 74.50 552 PHE A C 1
ATOM 4409 O O . PHE A 1 552 ? -15.406 -5.024 -3.928 1.00 74.50 552 PHE A O 1
ATOM 4416 N N . PHE A 1 553 ? -17.171 -5.390 -5.261 1.00 83.06 553 PHE A N 1
ATOM 4417 C CA . PHE A 1 553 ? -17.746 -6.428 -4.408 1.00 83.06 553 PHE A CA 1
ATOM 4418 C C . PHE A 1 553 ? -17.166 -7.833 -4.635 1.00 83.06 553 PHE A C 1
ATOM 4420 O O . PHE A 1 553 ? -17.537 -8.760 -3.911 1.00 83.06 553 PHE A O 1
ATOM 4427 N N . GLU A 1 554 ? -16.249 -8.017 -5.590 1.00 81.38 554 GLU A N 1
ATOM 4428 C CA . GLU A 1 554 ? -15.683 -9.334 -5.917 1.00 81.38 554 GLU A CA 1
ATOM 4429 C C . GLU A 1 554 ? -14.955 -9.991 -4.744 1.00 81.38 554 GLU A C 1
ATOM 4431 O O . GLU A 1 554 ? -15.081 -11.201 -4.544 1.00 81.38 554 GLU A O 1
ATOM 4436 N N . GLU A 1 555 ? -14.228 -9.216 -3.933 1.00 83.69 555 GLU A N 1
ATOM 4437 C CA . GLU A 1 555 ? -13.564 -9.762 -2.744 1.00 83.69 555 GLU A CA 1
ATOM 4438 C C . GLU A 1 555 ? -14.580 -10.309 -1.730 1.00 83.69 555 GLU A C 1
ATOM 4440 O O . GLU A 1 555 ? -14.374 -11.368 -1.139 1.00 83.69 555 GLU A O 1
ATOM 4445 N N . PHE A 1 556 ? -15.721 -9.631 -1.586 1.00 89.25 556 PHE A N 1
ATOM 4446 C CA . PHE A 1 556 ? -16.777 -9.984 -0.643 1.00 89.25 556 PHE A CA 1
ATOM 4447 C C . PHE A 1 556 ? -17.587 -11.188 -1.135 1.00 89.25 556 PHE A C 1
ATOM 4449 O O . PHE A 1 556 ? -18.027 -12.013 -0.338 1.00 89.25 556 PHE A O 1
ATOM 4456 N N . ALA A 1 557 ? -17.734 -11.347 -2.454 1.00 93.00 557 ALA A N 1
ATOM 4457 C CA . ALA A 1 557 ? -18.412 -12.492 -3.063 1.00 93.00 557 ALA A CA 1
ATOM 4458 C C . ALA A 1 557 ? -17.701 -13.835 -2.813 1.00 93.00 557 ALA A C 1
ATOM 4460 O O . ALA A 1 557 ? -18.342 -14.888 -2.899 1.00 93.00 557 ALA A O 1
ATOM 4461 N N . LYS A 1 558 ? -16.398 -13.794 -2.501 1.00 89.88 558 LYS A N 1
ATOM 4462 C CA . LYS A 1 558 ? -15.561 -14.960 -2.182 1.00 89.88 558 LYS A CA 1
ATOM 4463 C C . LYS A 1 558 ? -15.564 -15.316 -0.688 1.00 89.88 558 LYS A C 1
ATOM 4465 O O . LYS A 1 558 ? -15.020 -16.353 -0.323 1.00 89.88 558 LYS A O 1
ATOM 4470 N N . MET A 1 559 ? -16.147 -14.479 0.173 1.00 89.50 559 MET A N 1
ATOM 4471 C CA . MET A 1 559 ? -16.155 -14.705 1.621 1.00 89.50 559 MET A CA 1
ATOM 4472 C C . MET A 1 559 ? -17.209 -15.731 2.045 1.00 89.50 559 MET A C 1
ATOM 4474 O O . MET A 1 559 ? -18.265 -15.868 1.423 1.00 89.50 559 MET A O 1
ATOM 4478 N N . GLU A 1 560 ? -16.947 -16.401 3.167 1.00 89.44 560 GLU A N 1
ATOM 4479 C CA . GLU A 1 560 ? -17.891 -17.322 3.790 1.00 89.44 560 GLU A CA 1
ATOM 4480 C C . GLU A 1 560 ? -18.557 -16.672 5.009 1.00 89.44 560 GLU A C 1
ATOM 4482 O O . GLU A 1 560 ? -18.030 -16.645 6.122 1.00 89.44 560 GLU A O 1
ATOM 4487 N N . TYR A 1 561 ? -19.753 -16.137 4.796 1.00 91.12 561 TYR A N 1
ATOM 4488 C CA . TYR A 1 561 ? -20.477 -15.402 5.824 1.00 91.12 561 TYR A CA 1
ATOM 4489 C C . TYR A 1 561 ? -20.971 -16.288 6.973 1.00 91.12 561 TYR A C 1
ATOM 4491 O O . TYR A 1 561 ? -21.226 -17.486 6.819 1.00 91.12 561 TYR A O 1
ATOM 4499 N N . ARG A 1 562 ? -21.112 -15.679 8.153 1.00 90.06 562 ARG A N 1
ATOM 4500 C CA . ARG A 1 562 ? -21.835 -16.261 9.293 1.00 90.06 562 ARG A CA 1
ATOM 4501 C C . ARG A 1 562 ? -23.309 -16.502 9.002 1.00 90.06 562 ARG A C 1
ATOM 4503 O O . ARG A 1 562 ? -23.907 -15.824 8.166 1.00 90.06 562 ARG A O 1
ATOM 4510 N N . GLY A 1 563 ? -23.898 -17.405 9.782 1.00 89.62 563 GLY A N 1
ATOM 4511 C CA . GLY A 1 563 ? -25.328 -17.679 9.749 1.00 89.62 563 GLY A CA 1
ATOM 4512 C C . GLY A 1 563 ? -26.204 -16.457 10.016 1.00 89.62 563 GLY A C 1
ATOM 4513 O O . GLY A 1 563 ? -25.835 -15.557 10.776 1.00 89.62 563 GLY A O 1
ATOM 4514 N N . ASN A 1 564 ? -27.408 -16.445 9.436 1.00 88.25 564 ASN A N 1
ATOM 4515 C CA . ASN A 1 564 ? -28.388 -15.382 9.693 1.00 88.25 564 ASN A CA 1
ATOM 4516 C C . ASN A 1 564 ? -28.904 -15.386 11.134 1.00 88.25 564 ASN A C 1
ATOM 4518 O O . ASN A 1 564 ? -29.206 -14.327 11.670 1.00 88.25 564 ASN A O 1
ATOM 4522 N N . MET A 1 565 ? -29.007 -16.562 11.742 1.00 88.44 565 MET A N 1
ATOM 4523 C CA . MET A 1 565 ? -29.400 -16.788 13.129 1.00 88.44 565 MET A CA 1
ATOM 4524 C C . MET A 1 565 ? -28.253 -17.465 13.881 1.00 88.44 565 MET A C 1
ATOM 4526 O O . MET A 1 565 ? -27.666 -18.425 13.373 1.00 88.44 565 MET A O 1
ATOM 4530 N N . SER A 1 566 ? -27.983 -16.995 15.097 1.00 90.06 566 SER A N 1
ATOM 4531 C CA . SER A 1 566 ? -27.164 -17.687 16.091 1.00 90.06 566 SER A CA 1
ATOM 4532 C C . SER A 1 566 ? -27.933 -17.746 17.408 1.00 90.06 566 SER A C 1
ATOM 4534 O O . SER A 1 566 ? -28.427 -16.720 17.880 1.00 90.06 566 SER A O 1
ATOM 4536 N N . SER A 1 567 ? -28.031 -18.945 17.975 1.00 91.12 567 SER A N 1
ATOM 4537 C CA . SER A 1 567 ? -28.672 -19.208 19.262 1.00 91.12 567 SER A CA 1
ATOM 4538 C C . SER A 1 567 ? -27.646 -19.799 20.214 1.00 91.12 567 SER A C 1
ATOM 4540 O O . SER A 1 567 ? -26.931 -20.739 19.860 1.00 91.12 567 SER A O 1
ATOM 4542 N N . MET A 1 568 ? -27.570 -19.239 21.413 1.00 92.81 568 MET A N 1
ATOM 4543 C CA . MET A 1 568 ? -26.621 -19.639 22.438 1.00 92.81 568 MET A CA 1
ATOM 4544 C C . MET A 1 568 ? -27.354 -19.952 23.730 1.00 92.81 568 MET A C 1
ATOM 4546 O O . MET A 1 568 ? -28.117 -19.129 24.224 1.00 92.81 568 MET A O 1
ATOM 4550 N N . LEU A 1 569 ? -27.088 -21.126 24.290 1.00 95.31 569 LEU A N 1
ATOM 4551 C CA . LEU A 1 569 ? -27.529 -21.494 25.629 1.00 95.31 569 LEU A CA 1
ATOM 4552 C C . LEU A 1 569 ? -26.325 -21.438 26.555 1.00 95.31 569 LEU A C 1
ATOM 4554 O O . LEU A 1 569 ? -25.316 -22.093 26.296 1.00 95.31 569 LEU A O 1
ATOM 4558 N N . ILE A 1 570 ? -26.433 -20.652 27.620 1.00 96.75 570 ILE A N 1
ATOM 4559 C CA . ILE A 1 570 ? -25.377 -20.440 28.606 1.00 96.75 570 ILE A CA 1
ATOM 4560 C C . ILE A 1 570 ? -25.870 -20.972 29.948 1.00 96.75 570 ILE A C 1
ATOM 4562 O O . ILE A 1 570 ? -26.983 -20.667 30.371 1.00 96.75 570 ILE A O 1
ATOM 4566 N N . LYS A 1 571 ? -25.029 -21.744 30.629 1.00 97.81 571 LYS A N 1
ATOM 4567 C CA . LYS A 1 571 ? -25.213 -22.166 32.015 1.00 97.81 571 LYS A CA 1
ATOM 4568 C C . LYS A 1 571 ? -24.234 -21.404 32.904 1.00 97.81 571 LYS A C 1
ATOM 4570 O O . LYS A 1 571 ? -23.068 -21.225 32.544 1.00 97.81 571 LYS A O 1
ATOM 4575 N N . THR A 1 572 ? -24.710 -20.949 34.055 1.00 97.56 572 THR A N 1
ATOM 4576 C CA . THR A 1 572 ? -23.882 -20.304 35.079 1.00 97.56 572 THR A CA 1
ATOM 4577 C C . THR A 1 572 ? -23.420 -21.315 36.128 1.00 97.56 572 THR A C 1
ATOM 4579 O O . THR A 1 572 ? -24.007 -22.394 36.260 1.00 97.56 572 THR A O 1
ATOM 4582 N N . LYS A 1 573 ? -22.401 -20.971 36.925 1.00 96.69 573 LYS A N 1
ATOM 4583 C CA . LYS A 1 573 ? -21.977 -21.830 38.046 1.00 96.69 573 LYS A CA 1
ATOM 4584 C C . LYS A 1 573 ? -23.044 -21.960 39.127 1.00 96.69 573 LYS A C 1
ATOM 4586 O O . LYS A 1 573 ? -23.149 -23.015 39.741 1.00 96.69 573 LYS A O 1
ATOM 4591 N N . GLY A 1 574 ? -23.867 -20.930 39.305 1.00 94.38 574 GLY A N 1
ATOM 4592 C CA . GLY A 1 574 ? -25.064 -20.968 40.145 1.00 94.38 574 GLY A CA 1
ATOM 4593 C C . GLY A 1 574 ? -26.205 -21.833 39.593 1.00 94.38 574 GLY A C 1
ATOM 4594 O O . GLY A 1 574 ? -27.291 -21.814 40.155 1.00 94.38 574 GLY A O 1
ATOM 4595 N N . GLY A 1 575 ? -26.007 -22.559 38.486 1.00 95.81 575 GLY A N 1
ATOM 4596 C CA . GLY A 1 575 ? -27.008 -23.465 37.913 1.00 95.81 575 GLY A CA 1
ATOM 4597 C C . GLY A 1 575 ? -28.098 -22.781 37.083 1.00 95.81 575 GLY A C 1
ATOM 4598 O O . GLY A 1 575 ? -29.010 -23.456 36.610 1.00 95.81 575 GLY A O 1
ATOM 4599 N N . ARG A 1 576 ? -27.995 -21.466 36.860 1.00 96.62 576 ARG A N 1
ATOM 4600 C CA . ARG A 1 576 ? -28.967 -20.682 36.089 1.00 96.62 576 ARG A CA 1
ATOM 4601 C C . ARG A 1 576 ? -28.705 -20.801 34.600 1.00 96.62 576 ARG A C 1
ATOM 4603 O O . ARG A 1 576 ? -27.597 -21.136 34.175 1.00 96.62 576 ARG A O 1
ATOM 4610 N N . THR A 1 577 ? -29.723 -20.511 33.799 1.00 97.62 577 THR A N 1
ATOM 4611 C CA . THR A 1 577 ? -29.635 -20.626 32.338 1.00 97.62 577 THR A CA 1
ATOM 4612 C C . THR A 1 577 ? -29.921 -19.303 31.644 1.00 97.62 577 THR A C 1
ATOM 4614 O O . THR A 1 577 ? -30.731 -18.505 32.105 1.00 97.62 577 THR A O 1
ATOM 4617 N N . ILE A 1 578 ? -29.262 -19.058 30.517 1.00 97.19 578 ILE A N 1
ATOM 4618 C CA . ILE A 1 578 ? -29.521 -17.901 29.664 1.00 97.19 578 ILE A CA 1
ATOM 4619 C C . ILE A 1 578 ? -29.672 -18.389 28.232 1.00 97.19 578 ILE A C 1
ATOM 4621 O O . ILE A 1 578 ? -28.786 -19.074 27.720 1.00 97.19 578 ILE A O 1
ATOM 4625 N N . ASN A 1 579 ? -30.775 -18.022 27.589 1.00 94.62 579 ASN A N 1
ATOM 4626 C CA . ASN A 1 579 ? -30.913 -18.120 26.146 1.00 94.62 579 ASN A CA 1
ATOM 4627 C C . ASN A 1 579 ? -30.530 -16.781 25.527 1.00 94.62 579 ASN A C 1
ATOM 4629 O O . ASN A 1 579 ? -31.042 -15.730 25.907 1.00 94.62 579 ASN A O 1
ATOM 4633 N N . GLN A 1 580 ? -29.611 -16.818 24.575 1.00 90.38 580 GLN A N 1
ATOM 4634 C CA . GLN A 1 580 ? -29.220 -15.650 23.828 1.00 90.38 580 GLN A CA 1
ATOM 4635 C C . GLN A 1 580 ? -29.385 -15.891 22.337 1.00 90.38 580 GLN A C 1
ATOM 4637 O O . GLN A 1 580 ? -28.708 -16.732 21.747 1.00 90.38 580 GLN A O 1
ATOM 4642 N N . THR A 1 581 ? -30.203 -15.061 21.703 1.00 86.12 581 THR A N 1
ATOM 4643 C CA . THR A 1 581 ? -30.369 -15.074 20.255 1.00 86.12 581 THR A CA 1
ATOM 4644 C C . THR A 1 581 ? -29.782 -13.828 19.607 1.00 86.12 581 THR A C 1
ATOM 4646 O O . THR A 1 581 ? -29.764 -12.720 20.148 1.00 86.12 581 THR A O 1
ATOM 4649 N N . TRP A 1 582 ? -29.252 -14.014 18.411 1.00 78.81 582 TRP A N 1
ATOM 4650 C CA . TRP A 1 582 ? -28.889 -12.927 17.523 1.00 78.81 582 TRP A CA 1
ATOM 4651 C C . TRP A 1 582 ? -29.381 -13.272 16.138 1.00 78.81 582 TRP A C 1
ATOM 4653 O O . TRP A 1 582 ? -29.171 -14.395 15.666 1.00 78.81 582 TRP A O 1
ATOM 4663 N N . THR A 1 583 ? -30.010 -12.310 15.470 1.00 71.06 583 THR A N 1
ATOM 4664 C CA . THR A 1 583 ? -30.470 -12.557 14.110 1.00 71.06 583 THR A CA 1
ATOM 4665 C C . THR A 1 583 ? -30.453 -11.353 13.191 1.00 71.06 583 THR A C 1
ATOM 4667 O O . THR A 1 583 ? -30.715 -10.213 13.576 1.00 71.06 583 THR A O 1
ATOM 4670 N N . LEU A 1 584 ? -30.181 -11.672 11.932 1.00 57.00 584 LEU A N 1
ATOM 4671 C CA . LEU A 1 584 ? -30.417 -10.869 10.754 1.00 57.00 584 LEU A CA 1
ATOM 4672 C C . LEU A 1 584 ? -31.780 -11.252 10.136 1.00 57.00 584 LEU A C 1
ATOM 4674 O O . LEU A 1 584 ? -31.825 -11.908 9.098 1.00 57.00 584 LEU A O 1
ATOM 4678 N N . ILE A 1 585 ? -32.899 -10.893 10.777 1.00 52.19 585 ILE A N 1
ATOM 4679 C CA . ILE A 1 585 ? -34.261 -11.094 10.222 1.00 52.19 585 ILE A CA 1
ATOM 4680 C C . ILE A 1 585 ? -34.515 -9.978 9.173 1.00 52.19 585 ILE A C 1
ATOM 4682 O O . ILE A 1 585 ? -34.142 -8.838 9.435 1.00 52.19 585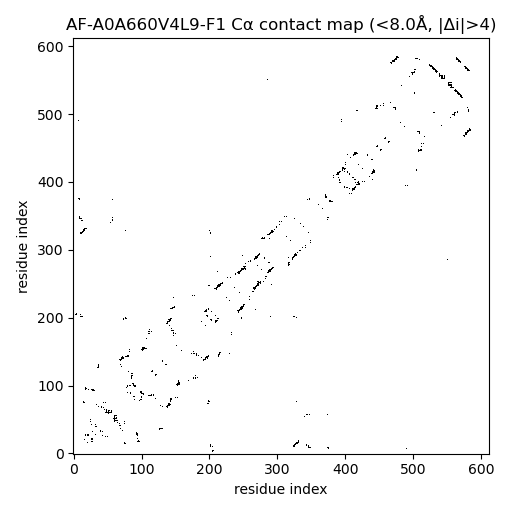 ILE A O 1
ATOM 4686 N N . LEU A 1 586 ? -35.084 -10.136 7.966 1.00 45.41 586 LEU A N 1
ATOM 4687 C CA . LEU A 1 586 ? -36.045 -11.076 7.372 1.00 45.41 586 LEU A CA 1
ATOM 4688 C C . LEU A 1 586 ? -35.749 -11.288 5.872 1.00 45.41 586 LEU A C 1
ATOM 4690 O O . LEU A 1 586 ? -35.339 -10.361 5.172 1.00 45.41 586 LEU A O 1
ATOM 4694 N N . LYS A 1 587 ? -36.114 -12.466 5.355 1.00 40.00 587 LYS A N 1
ATOM 4695 C CA . LYS A 1 587 ? -36.474 -12.682 3.948 1.00 40.00 587 LYS A CA 1
ATOM 4696 C C . LYS A 1 587 ? -37.893 -12.127 3.748 1.00 40.00 587 LYS A C 1
ATOM 4698 O O . LYS A 1 587 ? -38.842 -12.901 3.722 1.00 40.00 587 LYS A O 1
ATOM 4703 N N . THR A 1 588 ? -38.082 -10.805 3.714 1.00 37.66 588 THR A N 1
ATOM 4704 C CA . THR A 1 588 ? -39.364 -10.280 3.222 1.00 37.66 588 THR A CA 1
ATOM 4705 C C . THR A 1 588 ? -39.351 -10.403 1.706 1.00 37.66 588 THR A C 1
ATOM 4707 O O . THR A 1 588 ? -38.465 -9.876 1.034 1.00 37.66 588 THR A O 1
ATOM 4710 N N . ALA A 1 589 ? -40.314 -11.147 1.162 1.00 35.75 589 ALA A N 1
ATOM 4711 C CA . ALA A 1 589 ? -40.806 -10.818 -0.162 1.00 35.75 589 ALA A CA 1
ATOM 4712 C C . ALA A 1 589 ? -41.287 -9.362 -0.063 1.00 35.75 589 ALA A C 1
ATOM 4714 O O . ALA A 1 589 ? -42.114 -9.064 0.792 1.00 35.75 589 ALA A O 1
ATOM 4715 N N . GLU A 1 590 ? -40.683 -8.480 -0.855 1.00 35.84 590 GLU A N 1
ATOM 4716 C CA . GLU A 1 590 ? -40.935 -7.034 -0.910 1.00 35.84 590 GLU A CA 1
ATOM 4717 C C . GLU A 1 590 ? -40.277 -6.185 0.202 1.00 35.84 590 GLU A C 1
ATOM 4719 O O . GLU A 1 590 ? -40.303 -6.479 1.402 1.00 35.84 590 GLU A O 1
ATOM 4724 N N . GLU A 1 591 ? -39.609 -5.113 -0.239 1.00 32.91 591 GLU A N 1
ATOM 4725 C CA . GLU A 1 591 ? -39.049 -4.066 0.614 1.00 32.91 591 GLU A CA 1
ATOM 4726 C C . GLU A 1 591 ? -40.177 -3.398 1.417 1.00 32.91 591 GLU A C 1
ATOM 4728 O O . GLU A 1 591 ? -41.168 -2.964 0.824 1.00 32.91 591 GLU A O 1
ATOM 4733 N N . PRO A 1 592 ? -40.054 -3.224 2.745 1.00 35.53 592 PRO A N 1
ATOM 4734 C CA . PRO A 1 592 ? -41.013 -2.407 3.466 1.00 35.53 592 PRO A CA 1
ATOM 4735 C C . PRO A 1 592 ? -40.867 -0.956 2.995 1.00 35.53 592 PRO A C 1
ATOM 4737 O O . PRO A 1 592 ? -39.813 -0.336 3.174 1.00 35.53 592 PRO A O 1
ATOM 4740 N N . GLN A 1 593 ? -41.941 -0.413 2.416 1.00 35.62 593 GLN A N 1
ATOM 4741 C CA . GLN A 1 593 ? -42.143 1.021 2.210 1.00 35.62 593 GLN A CA 1
ATOM 4742 C C . GLN A 1 593 ? -41.660 1.820 3.429 1.00 35.62 593 GLN A C 1
ATOM 4744 O O . GLN A 1 593 ? -41.865 1.414 4.573 1.00 35.62 593 GLN A O 1
ATOM 4749 N N . LYS A 1 594 ? -41.029 2.973 3.169 1.00 34.28 594 LYS A N 1
ATOM 4750 C CA . LYS A 1 594 ? -40.562 3.940 4.174 1.00 34.28 594 LYS A CA 1
ATOM 4751 C C . LYS A 1 594 ? -41.647 4.217 5.226 1.00 34.28 594 LYS A C 1
ATOM 4753 O O . LYS A 1 594 ? -42.508 5.064 5.012 1.00 34.28 594 LYS A O 1
ATOM 4758 N N . TYR A 1 595 ? -41.558 3.577 6.386 1.00 35.03 595 TYR A N 1
ATOM 4759 C CA . TYR A 1 595 ? -42.239 4.047 7.587 1.00 35.03 595 TYR A CA 1
ATOM 4760 C C . TYR A 1 595 ? -41.272 4.963 8.335 1.00 35.03 595 TYR A C 1
ATOM 4762 O O . TYR A 1 595 ? -40.138 4.579 8.618 1.00 35.03 595 TYR A O 1
ATOM 4770 N N . SER A 1 596 ? -41.701 6.190 8.625 1.00 34.72 596 SER A N 1
ATOM 4771 C CA . SER A 1 596 ? -40.952 7.090 9.502 1.00 34.72 596 SER A CA 1
ATOM 4772 C C . SER A 1 596 ? -40.861 6.487 10.911 1.00 34.72 596 SER A C 1
ATOM 4774 O O . SER A 1 596 ? -41.777 5.788 11.355 1.00 34.72 596 SER A O 1
ATOM 4776 N N . ASP A 1 597 ? -39.769 6.758 11.635 1.00 40.84 597 ASP A N 1
ATOM 4777 C CA . ASP A 1 597 ? -39.476 6.200 12.972 1.00 40.84 597 ASP A CA 1
ATOM 4778 C C . ASP A 1 597 ? -40.615 6.380 14.001 1.00 40.84 597 ASP A C 1
ATOM 4780 O O . ASP A 1 597 ? -40.718 5.631 14.978 1.00 40.84 597 ASP A O 1
ATOM 4784 N N . SER A 1 598 ? -41.524 7.333 13.777 1.00 37.91 598 SER A N 1
ATOM 4785 C CA . SER A 1 598 ? -42.704 7.555 14.617 1.00 37.91 598 SER A CA 1
ATOM 4786 C C . SER A 1 598 ? -43.832 6.534 14.389 1.00 37.91 598 SER A C 1
ATOM 4788 O O . SER A 1 598 ? -44.604 6.258 15.312 1.00 37.91 598 SER A O 1
ATOM 4790 N N . GLN A 1 599 ? -43.928 5.927 13.202 1.00 31.36 599 GLN A N 1
ATOM 4791 C CA . GLN A 1 599 ? -44.980 4.964 12.851 1.00 31.36 599 GLN A CA 1
ATOM 4792 C C . GLN A 1 599 ? -44.630 3.528 13.271 1.00 31.36 599 GLN A C 1
ATOM 4794 O O . GLN A 1 599 ? -45.514 2.798 13.729 1.00 31.36 599 GLN A O 1
ATOM 4799 N N . ALA A 1 600 ? -43.350 3.139 13.225 1.00 37.88 600 ALA A N 1
ATOM 4800 C CA . ALA A 1 600 ? -42.896 1.815 13.667 1.00 37.88 600 ALA A CA 1
ATOM 4801 C C . ALA A 1 600 ? -43.086 1.606 15.185 1.00 37.88 600 ALA A C 1
ATOM 4803 O O . ALA A 1 600 ? -43.579 0.558 15.614 1.00 37.88 600 ALA A O 1
ATOM 4804 N N . ARG A 1 601 ? -42.815 2.640 16.000 1.00 39.25 601 ARG A N 1
ATOM 4805 C CA . ARG A 1 601 ? -43.041 2.602 17.460 1.00 39.25 601 ARG A CA 1
ATOM 4806 C C . ARG A 1 601 ? -44.519 2.447 17.838 1.00 39.25 601 ARG A C 1
ATOM 4808 O O . ARG A 1 601 ? -44.832 1.799 18.832 1.00 39.25 601 ARG A O 1
ATOM 4815 N N . ARG A 1 602 ? -45.448 2.990 17.040 1.00 35.25 602 ARG A N 1
ATOM 4816 C CA . ARG A 1 602 ? -46.897 2.899 17.315 1.00 35.25 602 ARG A CA 1
ATOM 4817 C C . ARG A 1 602 ? -47.508 1.536 16.977 1.00 35.25 602 ARG A C 1
ATOM 4819 O O . ARG A 1 602 ? -48.531 1.191 17.567 1.00 35.25 602 ARG A O 1
ATOM 4826 N N . LYS A 1 603 ? -46.914 0.761 16.061 1.00 31.45 603 LYS A N 1
ATOM 4827 C CA . LYS A 1 603 ? -47.461 -0.544 15.643 1.00 31.45 603 LYS A CA 1
ATOM 4828 C C . LYS A 1 603 ? -47.039 -1.686 16.576 1.00 31.45 603 LYS A C 1
ATOM 4830 O O . LYS A 1 603 ? -47.882 -2.514 16.905 1.00 31.45 603 LYS A O 1
ATOM 4835 N N . TYR A 1 604 ? -45.803 -1.672 17.087 1.00 34.53 604 TYR A N 1
ATOM 4836 C CA . TYR A 1 604 ? -45.320 -2.697 18.030 1.00 34.53 604 TYR A CA 1
ATOM 4837 C C . TYR A 1 604 ? -46.006 -2.628 19.408 1.00 34.53 604 TYR A C 1
ATOM 4839 O O . TYR A 1 6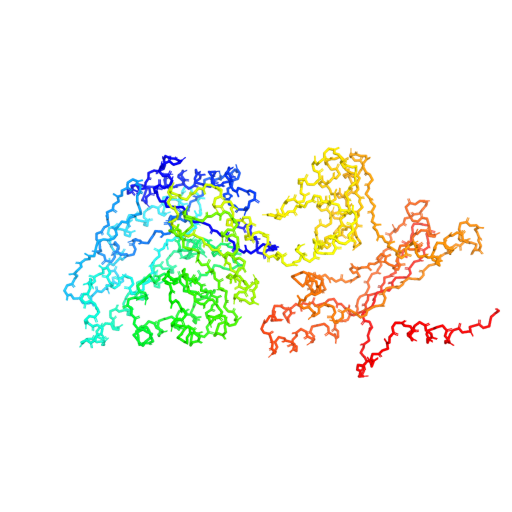04 ? -46.311 -3.663 19.990 1.00 34.53 604 TYR A O 1
ATOM 4847 N N . CYS A 1 605 ? -46.358 -1.430 19.894 1.00 33.75 605 CYS A N 1
ATOM 4848 C CA . CYS A 1 605 ? -47.111 -1.281 21.150 1.00 33.75 605 CYS A CA 1
ATOM 4849 C C . CYS A 1 605 ? -48.600 -1.670 21.055 1.00 33.75 605 CYS A C 1
ATOM 4851 O O . CYS A 1 605 ? -49.259 -1.773 22.086 1.00 33.75 605 CYS A O 1
ATOM 4853 N N . ARG A 1 606 ? -49.170 -1.866 19.855 1.00 32.34 606 ARG A N 1
ATOM 4854 C CA . ARG A 1 606 ? -50.600 -2.207 19.709 1.00 32.34 606 ARG A CA 1
ATOM 4855 C C . ARG A 1 606 ? -50.886 -3.707 19.657 1.00 32.34 606 ARG A C 1
ATOM 4857 O O . ARG A 1 606 ? -52.021 -4.084 19.920 1.00 32.34 606 ARG A O 1
ATOM 4864 N N . THR A 1 607 ? -49.898 -4.556 19.374 1.00 33.44 607 THR A N 1
ATOM 4865 C CA . THR A 1 607 ? -50.110 -6.010 19.242 1.00 33.44 607 THR A CA 1
ATOM 4866 C C . THR A 1 607 ? -49.891 -6.815 20.524 1.00 33.44 607 THR A C 1
ATOM 4868 O O . THR A 1 607 ? -50.219 -7.992 20.536 1.00 33.44 607 THR A O 1
ATOM 4871 N N . HIS A 1 608 ? -49.424 -6.200 21.618 1.00 35.16 608 HIS A N 1
ATOM 4872 C CA . HIS A 1 608 ? -49.232 -6.873 22.913 1.00 35.16 608 HIS A CA 1
ATOM 4873 C C . HIS A 1 608 ? -49.944 -6.141 24.060 1.00 35.16 608 HIS A C 1
ATOM 4875 O O . HIS A 1 608 ? -49.356 -5.837 25.095 1.00 35.16 608 HIS A O 1
ATOM 4881 N N . ARG A 1 609 ? -51.248 -5.876 23.900 1.00 27.91 609 ARG A N 1
ATOM 4882 C CA . ARG A 1 609 ? -52.136 -5.756 25.065 1.00 27.91 609 ARG A CA 1
ATOM 4883 C C . ARG A 1 609 ? -52.408 -7.165 25.598 1.00 27.91 609 ARG A C 1
ATOM 4885 O O . ARG A 1 609 ? -53.462 -7.731 25.325 1.00 27.91 609 ARG A O 1
ATOM 4892 N N . CYS A 1 610 ? -51.468 -7.723 26.356 1.00 27.45 610 CYS A N 1
ATOM 4893 C CA . CYS A 1 610 ? -51.840 -8.728 27.344 1.00 27.45 610 CYS A CA 1
ATOM 4894 C C . CYS A 1 610 ? -52.592 -7.994 28.454 1.00 27.45 610 CYS A C 1
ATOM 4896 O O . CYS A 1 610 ? -52.020 -7.164 29.156 1.00 27.45 610 CYS A O 1
ATOM 4898 N N . ARG A 1 611 ? -53.895 -8.264 28.554 1.00 30.08 611 ARG A N 1
ATOM 4899 C CA . ARG A 1 611 ? -54.630 -8.085 29.802 1.00 30.08 611 ARG A CA 1
ATOM 4900 C C . ARG A 1 611 ? -54.007 -9.032 30.826 1.00 30.08 611 ARG A C 1
ATOM 4902 O O . ARG A 1 611 ? -54.134 -10.241 30.649 1.00 30.08 611 ARG A O 1
ATOM 4909 N N . ILE A 1 612 ? -53.370 -8.473 31.847 1.00 30.86 612 ILE A N 1
ATOM 4910 C CA . ILE A 1 612 ? -53.448 -8.946 33.233 1.00 30.86 612 ILE A CA 1
ATOM 4911 C C . ILE A 1 612 ? -53.696 -7.698 34.069 1.00 30.86 612 ILE A C 1
ATOM 4913 O O . ILE A 1 612 ? -52.963 -6.708 33.837 1.00 30.86 612 ILE A O 1
#

Sequence (612 aa):
MYKCHSDSPVLPADIVLSPSWWNKHAGISFDEDFFFHPARRVEAEQKMEKVLYEKWGQYGLGSKTPHPEPVVGAVHLASGFLVQEMAGCRVDYTENAPPQVIAANRSELICDPSEAFESTAFKRFDASLDSLKKRYGYLTGDVNWGGVLNIALDLRGESLFLDMFDQAEKVAAFFSNIQKLLEKFTTHISRQTGTTSISVNRTVRHLKQPVFLHSECTHTMISADDYRRFLLPIDVAWSRGFRPFGIHHCGPDAHRFADCYADIPQLDFLDVGWASDVKKLRQRLPNTFLNIRLNPVEIVDQSADQIRDTIVKLVKDSGNPLLTGVCCVNMDDNVSDDQVTAILKTAADVLPERFDRIKKKLENTGHTPDYYAGSADEWKKLCQRKDLDMILITTPTYMHADMAVYAMQQGKHVITEVPAAVTVKQCWELVKTSERTKKHCMMMENYSYMPFHITTLNMAKQGFFGEIVHGDGAYNTSKMRNNFSKTTYWNMWWLRMYGSRKGNIYPTHGLGPIAQMMNINRGDQFDFLVSVESKDFMMGNKAKELAKKDGFFEEFAKMEYRGNMSSMLIKTKGGRTINQTWTLILKTAEEPQKYSDSQARRKYCRTHRCRI

pLDDT: mean 87.48, std 15.43, range [20.78, 98.56]

Secondary structure (DSSP, 8-state):
-----TT--SPPEEEEE-HHHHHHHH----SHHHHH-HHHHHHHHHHHHHHHHHHHGGGT-S-SS-----B-S-TTTT---HHHHHHT-EEE--SSS--EEE----SS----HHHHHHSHHHHHHHHHHHHHHHHHSS-B-------HHHHHHHHH-THHHHHHHHTHHHHHHHHHHHHHHHHHHHHHHHHHHS-S-TTT-GGGGGSSS--EEEE-GGGGGS-HHHIIIIIHHHHHHHHHHSSSEEEE--STTGGGSHHHHHTSTTEEEEEE-TT--HHHHHHH-SSSEEEEEE-HHHHHT--HHHHHHHHHHHHHHTS-GGGEEEEEEEE-TTS-HHHHHHHHHHHHT--HHHHHHHHHHHTTSS-------SSTTTHHHHHH-TT-SEEEE-S-GGGHHHHHHHHHHTT-EEEEPSPS-SSHHHHHHHHHHHHHHT--EEE--GGGGSHHHHHHHHHHHTTTT-S--EEEEEEE---HHHHT-TTTSGGGHHHHHHHH--S-S--HHHHHHHHHHTTBTTTB-EEEEEEEE---SSHHHHHHHHHTT-GGGHHHHTS-PPPSEEEEEEEETTS-EEEEEEE-----SS------HHHHHHHHTTS-----

Radius of gyration: 30.04 Å; Cα contacts (8 Å, |Δi|>4): 1094; chains: 1; bounding box: 86×50×88 Å

Solvent-accessible surface area (backbone atoms only — not comparable to full-atom values): 32830 Å² total; per-residue (Å²): 136,81,82,77,61,63,82,57,94,41,39,50,61,39,74,24,51,23,40,44,25,41,24,75,76,67,71,45,61,42,32,62,55,40,78,52,35,56,67,56,33,26,53,49,52,29,50,49,26,35,54,37,16,76,76,40,35,82,70,73,34,52,30,95,76,54,63,84,52,47,54,73,33,57,54,61,53,61,54,55,44,64,56,43,38,18,70,63,26,51,69,49,60,35,50,43,42,67,65,40,75,42,57,48,55,38,95,61,81,76,58,56,52,66,58,21,64,68,22,70,56,36,50,49,47,53,53,26,50,52,52,32,29,74,75,68,75,47,50,31,59,16,49,19,70,39,28,53,65,42,47,48,37,36,42,30,26,79,60,45,65,53,36,54,69,81,38,42,71,58,44,47,53,28,44,53,30,41,44,53,32,49,54,54,50,47,51,57,46,28,78,60,36,67,29,43,17,40,6,55,44,54,52,52,71,52,47,92,58,58,40,48,40,43,36,34,64,53,60,74,79,54,54,59,64,54,40,54,71,63,45,45,64,52,52,40,51,44,31,74,75,37,75,46,13,31,45,35,33,59,34,53,53,50,46,70,37,29,68,60,56,52,69,30,91,42,50,46,32,34,38,37,12,26,88,30,51,44,44,63,31,29,73,54,38,78,81,27,29,40,30,38,33,50,50,46,76,62,49,51,82,42,51,49,64,54,50,32,53,50,51,54,48,51,47,56,41,41,76,40,64,91,40,34,31,41,34,35,63,62,31,47,74,72,51,49,73,65,47,54,45,26,54,51,30,41,31,38,37,76,56,54,69,62,55,52,52,49,52,63,63,35,71,84,45,99,61,84,78,89,83,74,78,39,33,97,61,35,66,54,58,67,37,64,41,85,91,53,64,64,45,79,47,82,70,65,52,91,49,38,35,64,50,45,42,50,26,30,75,54,70,16,28,31,37,26,42,68,51,45,48,92,45,74,66,42,48,50,48,46,52,55,42,25,66,72,59,70,27,58,75,45,64,56,58,61,53,46,68,34,70,68,45,45,50,51,39,51,40,46,75,72,44,73,73,57,81,82,54,67,43,80,25,60,44,76,50,66,52,64,70,53,43,74,28,88,80,71,31,74,91,35,50,63,40,51,48,41,31,73,44,68,67,69,88,69,54,52,64,21,45,43,45,49,35,61,62,61,27,51,83,67,88,32,38,85,68,49,75,52,77,51,61,47,69,58,86,52,64,43,61,50,25,44,59,44,25,78,77,37,70,86,29,46,72,54,38,73,39,64,48,32,35,40,38,23,44,32,46,35,34,30,71,79,73,28,41,33,44,39,41,34,30,51,60,75,92,58,87,66,82,81,72,90,68,57,79,73,55,58,62,58,54,64,67,63,79,67,77,72,88,125

Foldseek 3Di:
DDPQPLVALFFLEDEAAALQACCVPPVFFFFPCCQQPQVSVQVSVQSLLCVQCVLPVLLPGHDVRRDRARELEDLRHLAADLLLVLQPWDWDGGGRGHIDTAAQQDPALDGALVSSCVDPSN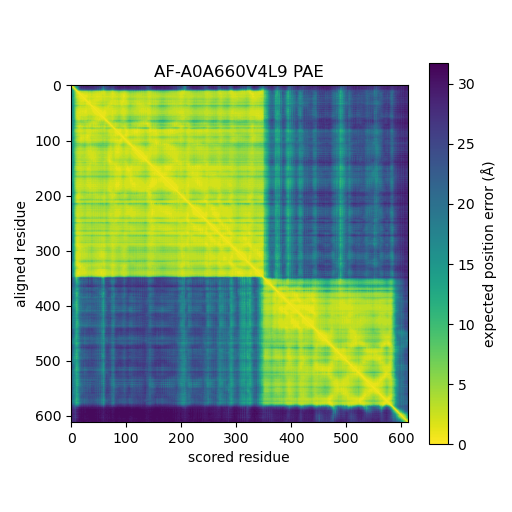VSSVVSSVVSCVVPVAYAHAHQHAALVVSSCSHNPPCLVVCCVVPVVRNLVSSVNSLVNSVVRQVVGCVGHVEYPSSNPVSQSNDPHHEPEHEDQCPVVDALVSCLSRPLVSLLVCVVVTPPYEYEHADQAVLRNLQSCLVRPHHQEYEHHANYQLLSNCVSVVRHQYAYEHELVVLLVDDLVRLLVVVLVNCVSNVDSSSYHYYYYHHHPSRDSNSVLSNSQSSQQRPVVVVVVVVVVCVPDPDDDDDFGRGPCSVLVVLLDPPAQADEAPAQQCCQLVSLLSSLVSNHAYEYEPPNDQDPVSVVSNVVSCVVSVHHYHYCQPLCVPPVLVVVLVCLVVCVVPDAQEAEFEDEAACQCQLPDPPNDSVSSVLVCQLPDEADRGQCNGVVSVCSSNCDVHPKHWDDKDKDADADPPQLVVLVVVCVVDVVSVVSNPGGGYHQKMWMWIAMPVRGIYIYIYGNDDPDPDDPDDDDPVRVVVVVVVPDPPDD